Protein AF-A0A5N7WCU0-F1 (afdb_monomer_lite)

Sequence (528 aa):
MREQPLGEIRFATLARAAEGLTQWRPLLLCFLTLLVCGALIAGAAWMLVKAGFFMYLIFMLASVIALLAGSSGVGIMLMDKARNEPVRSFSAAASAGLLCLPKFLLVGLAVLAATLAYYLLAAVIYFICKIPVLGGILAFVAHPILVLVAAALLIAMIWVVGPLMGPALWSGLSVKAALANVLSIARKRLVEVVLMEVVLYVILGLVCFMLFAGLVPATVSLTGMAMSITGDASSMAGMFMGGGYGRGYGGGFSPMGMMGGGSTGLIAGLGVLYCVVGALLAQVAIMGMNLIYLQARESVDPAEAEGALDSLIGDVRRKAEEAKAQTMAAAERTRAAAERAKQAASERLQEATARPAAPDTDGNAATAATAAGLTAAAAASTEQAFAEQLERERAQEQVRREGEAARLKAETEAAEQAARERAAAEAQEQASRQRAEAQAAERAAQQRAAEERAAAQAAEQSRQQAEALRLKAQAEQQAAEREAARVRAEAEAAEKARQNQAAPSCPACSAPVALNDLFCGECGNKLK

pLDDT: mean 81.87, std 16.73, range [26.48, 96.88]

Radius of gyration: 48.11 Å; chains: 1; bounding box: 119×41×182 Å

Structure (mmCIF, N/CA/C/O backbone):
data_AF-A0A5N7WCU0-F1
#
_entry.id   AF-A0A5N7WCU0-F1
#
loop_
_atom_site.group_PDB
_atom_site.id
_atom_site.type_symbol
_atom_site.label_atom_id
_atom_site.label_alt_id
_atom_site.label_comp_id
_atom_site.label_asym_id
_atom_site.label_entity_id
_atom_site.label_seq_id
_atom_site.pdbx_PDB_ins_code
_atom_site.Cartn_x
_atom_site.Cartn_y
_atom_site.Cartn_z
_atom_site.occupancy
_atom_site.B_iso_or_equiv
_atom_site.auth_seq_id
_atom_site.auth_comp_id
_atom_site.auth_asym_id
_atom_site.auth_atom_id
_atom_site.pdbx_PDB_model_num
ATOM 1 N N . MET A 1 1 ? -24.599 -8.211 -15.208 1.00 35.91 1 MET A N 1
ATOM 2 C CA . MET A 1 1 ? -23.338 -8.437 -14.471 1.00 35.91 1 MET A CA 1
ATOM 3 C C . MET A 1 1 ? -22.819 -9.793 -14.910 1.00 35.91 1 MET A C 1
ATOM 5 O O . MET A 1 1 ? -23.434 -10.748 -14.499 1.00 35.91 1 MET A O 1
ATOM 9 N N . ARG A 1 2 ? -21.852 -9.915 -15.828 1.00 34.69 2 ARG A N 1
ATOM 10 C CA . ARG A 1 2 ? -21.241 -11.226 -16.137 1.00 34.69 2 ARG A CA 1
ATOM 11 C C . ARG A 1 2 ? -20.310 -11.571 -14.979 1.00 34.69 2 ARG A C 1
ATOM 13 O O . ARG A 1 2 ? -19.503 -10.715 -14.617 1.00 34.69 2 ARG A O 1
ATOM 20 N N . GLU A 1 3 ? -20.447 -12.747 -14.383 1.00 44.06 3 GLU A N 1
ATOM 21 C CA . GLU A 1 3 ? -19.464 -13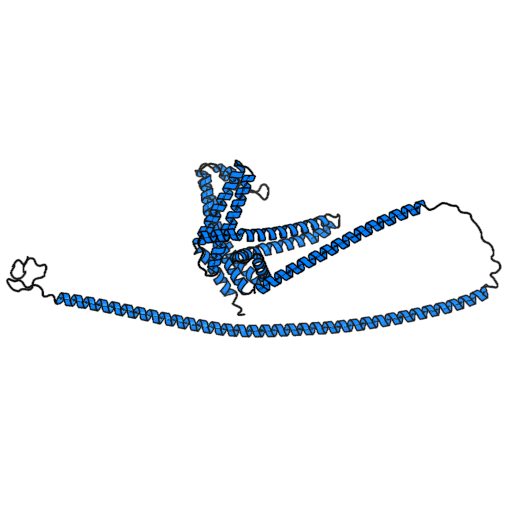.213 -13.408 1.00 44.06 3 GLU A CA 1
ATOM 22 C C . GLU A 1 3 ? -18.249 -13.684 -14.198 1.00 44.06 3 GLU A C 1
ATOM 24 O O . GLU A 1 3 ? -18.190 -14.808 -14.679 1.00 44.06 3 GLU A O 1
ATOM 29 N N . GLN A 1 4 ? -17.289 -12.785 -14.414 1.00 51.03 4 GLN A N 1
ATOM 30 C CA . GLN A 1 4 ? -16.030 -13.184 -15.024 1.00 51.03 4 GLN A CA 1
ATOM 31 C C . GLN A 1 4 ? -15.380 -14.270 -14.145 1.00 51.03 4 GLN A C 1
ATOM 33 O O . GLN A 1 4 ? -15.289 -14.090 -12.925 1.00 51.03 4 GLN A O 1
ATOM 38 N N . PRO A 1 5 ? -14.913 -15.389 -14.729 1.00 46.97 5 PRO A N 1
ATOM 39 C CA . PRO A 1 5 ? -14.295 -16.461 -13.969 1.00 46.97 5 PRO A CA 1
ATOM 40 C C . PRO A 1 5 ? -13.068 -15.904 -13.248 1.00 46.97 5 PRO A C 1
ATOM 42 O O . PRO A 1 5 ? -12.087 -15.492 -13.869 1.00 46.97 5 PRO A O 1
ATOM 45 N N . LEU A 1 6 ? -13.126 -15.910 -11.912 1.00 52.91 6 LEU A N 1
ATOM 46 C CA . LEU A 1 6 ? -12.098 -15.377 -11.012 1.00 52.91 6 LEU A CA 1
ATOM 47 C C . LEU A 1 6 ? -10.676 -15.836 -11.393 1.00 52.91 6 LEU A C 1
ATOM 49 O O . LEU A 1 6 ? -9.708 -15.158 -11.075 1.00 52.91 6 LEU A O 1
ATOM 53 N N . GLY A 1 7 ? -10.512 -16.997 -12.034 1.00 52.62 7 GLY A N 1
ATOM 54 C CA . GLY A 1 7 ? -9.217 -17.527 -12.477 1.00 52.62 7 GLY A CA 1
ATOM 55 C C . GLY A 1 7 ? -8.517 -16.725 -13.585 1.00 52.62 7 GLY A C 1
ATOM 56 O O . GLY A 1 7 ? -7.331 -16.437 -13.444 1.00 52.62 7 GLY A O 1
ATOM 57 N N . GLU A 1 8 ? -9.215 -16.333 -14.655 1.00 52.38 8 GLU A N 1
ATOM 58 C CA . GLU A 1 8 ? -8.582 -15.713 -15.837 1.00 52.38 8 GLU A CA 1
ATOM 59 C C . GLU A 1 8 ? -8.166 -14.259 -15.596 1.00 52.38 8 GLU A C 1
ATOM 61 O O . GLU A 1 8 ? -7.085 -13.843 -16.016 1.00 52.38 8 GLU A O 1
ATOM 66 N N . ILE A 1 9 ? -8.966 -13.494 -14.844 1.00 55.00 9 ILE A N 1
ATOM 67 C CA . ILE A 1 9 ? -8.627 -12.097 -14.538 1.00 55.00 9 ILE A CA 1
ATOM 68 C C . ILE A 1 9 ? -7.387 -12.022 -13.637 1.00 55.00 9 ILE A C 1
ATOM 70 O O . ILE A 1 9 ? -6.545 -11.145 -13.809 1.00 55.00 9 ILE A O 1
ATOM 74 N N . ARG A 1 10 ? -7.233 -12.969 -12.697 1.00 63.09 10 ARG A N 1
ATOM 75 C CA . ARG A 1 10 ? -6.134 -12.958 -11.717 1.00 63.09 10 ARG A CA 1
ATOM 76 C C . ARG A 1 10 ? -4.767 -13.040 -12.396 1.00 63.09 10 ARG A C 1
ATOM 78 O O . ARG A 1 10 ? -3.914 -12.202 -12.121 1.00 63.09 10 ARG A O 1
ATOM 85 N N . PHE A 1 11 ? -4.561 -13.982 -13.317 1.00 64.69 11 PHE A N 1
ATOM 86 C CA . PHE A 1 11 ? -3.266 -14.123 -13.995 1.00 64.69 11 PHE A CA 1
ATOM 87 C C . PHE A 1 11 ? -2.975 -12.982 -14.972 1.00 64.69 11 PHE A C 1
ATOM 89 O O . PHE A 1 11 ? -1.839 -12.514 -15.019 1.00 64.69 11 PHE A O 1
ATOM 96 N N . ALA A 1 12 ? -3.980 -12.490 -15.701 1.00 69.62 12 ALA A N 1
ATOM 97 C CA . ALA A 1 12 ? -3.800 -11.371 -16.622 1.00 69.62 12 ALA A CA 1
ATOM 98 C C . ALA A 1 12 ? -3.439 -10.070 -15.882 1.00 69.62 12 ALA A C 1
ATOM 100 O O . ALA A 1 12 ? -2.494 -9.383 -16.270 1.00 69.62 12 ALA A O 1
ATOM 101 N N . THR A 1 13 ? -4.126 -9.754 -14.777 1.00 69.56 13 THR A N 1
ATOM 102 C CA . THR A 1 13 ? -3.834 -8.570 -13.950 1.00 69.56 13 THR A CA 1
ATOM 103 C C . THR A 1 13 ? -2.435 -8.645 -13.326 1.00 69.56 13 THR A C 1
ATOM 105 O O . THR A 1 13 ? -1.715 -7.647 -13.295 1.00 69.56 13 THR A O 1
ATOM 108 N N . LEU A 1 14 ? -1.997 -9.833 -12.899 1.00 67.69 14 LEU A N 1
ATOM 109 C CA . LEU A 1 14 ? -0.656 -10.040 -12.338 1.00 67.69 14 LEU A CA 1
ATOM 110 C C . LEU A 1 14 ? 0.445 -10.012 -13.405 1.00 67.69 14 LEU A C 1
ATOM 112 O O . LEU A 1 14 ? 1.504 -9.436 -13.169 1.00 67.69 14 LEU A O 1
ATOM 116 N N . ALA A 1 15 ? 0.197 -10.558 -14.598 1.00 75.56 15 ALA A N 1
ATOM 117 C CA . ALA A 1 15 ? 1.118 -10.444 -15.729 1.00 75.56 15 ALA A CA 1
ATOM 118 C C . ALA A 1 15 ? 1.300 -8.977 -16.152 1.00 75.56 15 ALA A C 1
ATOM 120 O O . ALA A 1 15 ? 2.418 -8.546 -16.434 1.00 75.56 15 ALA A O 1
ATOM 121 N N . ARG A 1 16 ? 0.226 -8.177 -16.095 1.00 82.06 16 ARG A N 1
ATOM 122 C CA . ARG A 1 16 ? 0.296 -6.727 -16.318 1.00 82.06 16 ARG A CA 1
ATOM 123 C C . ARG A 1 16 ? 1.083 -5.986 -15.237 1.00 82.06 16 ARG A C 1
ATOM 125 O O . ARG A 1 16 ? 1.691 -4.965 -15.544 1.00 82.06 16 ARG A O 1
ATOM 132 N N . ALA A 1 17 ? 1.166 -6.488 -14.001 1.00 83.62 17 ALA A N 1
ATOM 133 C CA . ALA A 1 17 ? 2.012 -5.869 -12.974 1.00 83.62 17 ALA A CA 1
ATOM 134 C C . ALA A 1 17 ? 3.501 -5.856 -13.381 1.00 83.62 17 ALA A C 1
ATOM 136 O O . ALA A 1 17 ? 4.214 -4.887 -13.105 1.00 83.62 17 ALA A O 1
ATOM 137 N N . ALA A 1 18 ? 3.954 -6.874 -14.124 1.00 82.88 18 ALA A N 1
ATOM 138 C CA . ALA A 1 18 ? 5.308 -6.931 -14.676 1.00 82.88 18 ALA A CA 1
ATOM 139 C C . ALA A 1 18 ? 5.557 -5.895 -15.792 1.00 82.88 18 ALA A C 1
ATOM 141 O O . ALA A 1 18 ? 6.708 -5.523 -16.022 1.00 82.88 18 ALA A O 1
ATOM 142 N N . GLU A 1 19 ? 4.515 -5.342 -16.433 1.00 84.19 19 GLU A N 1
ATOM 143 C CA . GLU A 1 19 ? 4.675 -4.235 -17.390 1.00 84.19 19 GLU A CA 1
ATOM 144 C C . GLU A 1 19 ? 5.320 -3.011 -16.739 1.00 84.19 19 GLU A C 1
ATOM 146 O O . GLU A 1 19 ? 6.005 -2.248 -17.422 1.00 84.19 19 GLU A O 1
ATOM 151 N N . GLY A 1 20 ? 5.168 -2.838 -15.420 1.00 78.88 20 GLY A N 1
ATOM 152 C CA . GLY A 1 20 ? 5.869 -1.800 -14.670 1.00 78.88 20 GLY A CA 1
ATOM 153 C C . GLY A 1 20 ? 7.383 -1.843 -14.902 1.00 78.88 20 GLY A C 1
ATOM 154 O O . GLY A 1 20 ? 7.995 -0.796 -15.110 1.00 78.88 20 GLY A O 1
ATOM 155 N N . LEU A 1 21 ? 7.984 -3.036 -14.970 1.00 86.62 21 LEU A N 1
ATOM 156 C CA . LEU A 1 21 ? 9.425 -3.215 -15.194 1.00 86.62 21 LEU A CA 1
ATOM 157 C C . LEU A 1 21 ? 9.877 -2.770 -16.590 1.00 86.62 21 LEU A C 1
ATOM 159 O O . LEU A 1 21 ? 11.025 -2.376 -16.771 1.00 86.62 21 LEU A O 1
ATOM 163 N N . THR A 1 22 ? 8.974 -2.783 -17.573 1.00 86.12 22 THR A N 1
ATOM 164 C CA . THR A 1 22 ? 9.272 -2.332 -18.944 1.00 86.12 22 THR A CA 1
ATOM 165 C C . THR A 1 22 ? 9.313 -0.807 -19.065 1.00 86.12 22 THR A C 1
ATOM 167 O O . THR A 1 22 ? 9.836 -0.262 -20.038 1.00 86.12 22 THR A O 1
ATOM 170 N N . GLN A 1 23 ? 8.768 -0.091 -18.078 1.00 91.44 23 GLN A N 1
ATOM 171 C CA . GLN A 1 23 ? 8.717 1.364 -18.078 1.00 91.44 23 GLN A CA 1
ATOM 172 C C . GLN A 1 23 ? 9.958 1.934 -17.390 1.00 91.44 23 GLN A C 1
ATOM 174 O O . GLN A 1 23 ? 10.021 2.056 -16.167 1.00 91.44 23 GLN A O 1
ATOM 179 N N . TRP A 1 24 ? 10.939 2.348 -18.193 1.00 93.44 24 TRP A N 1
ATOM 180 C CA . TRP A 1 24 ? 12.198 2.884 -17.671 1.00 93.44 24 TRP A CA 1
ATOM 181 C C . TRP A 1 24 ? 12.033 4.232 -16.952 1.00 93.44 24 TRP A C 1
ATOM 183 O O . TRP A 1 24 ? 12.790 4.519 -16.030 1.00 93.44 24 TRP A O 1
ATOM 193 N N . ARG A 1 25 ? 11.044 5.064 -17.329 1.00 94.75 25 ARG A N 1
ATOM 194 C CA . ARG A 1 25 ? 10.864 6.394 -16.714 1.00 94.75 25 ARG A CA 1
ATOM 195 C C . ARG A 1 25 ? 10.440 6.311 -15.239 1.00 94.75 25 ARG A C 1
ATOM 197 O O . ARG A 1 25 ? 11.163 6.859 -14.412 1.00 94.75 25 ARG A O 1
ATOM 204 N N . PRO A 1 26 ? 9.336 5.635 -14.853 1.00 94.81 26 PRO A N 1
ATOM 205 C CA . PRO A 1 26 ? 9.000 5.510 -13.435 1.00 94.81 26 PRO A CA 1
ATOM 206 C C . PRO A 1 26 ? 10.056 4.705 -12.663 1.00 94.81 26 PRO A C 1
ATOM 208 O O . PRO A 1 26 ? 10.340 5.044 -11.519 1.00 94.81 26 PRO A O 1
ATOM 211 N N . LEU A 1 27 ? 10.707 3.722 -13.303 1.00 94.69 27 LEU A N 1
ATOM 212 C CA . LEU A 1 27 ? 11.796 2.960 -12.685 1.00 94.69 27 LEU A CA 1
ATOM 213 C C . LEU A 1 27 ? 12.978 3.866 -12.308 1.00 94.69 27 LEU A C 1
ATOM 215 O O . LEU A 1 27 ? 13.449 3.829 -11.172 1.00 94.69 27 LEU A O 1
ATOM 219 N N . LEU A 1 28 ? 13.422 4.722 -13.235 1.00 95.81 28 LEU A N 1
ATOM 220 C CA . LEU A 1 28 ? 14.495 5.681 -12.983 1.00 95.81 28 LEU A CA 1
ATOM 221 C C . LEU A 1 28 ? 14.096 6.695 -11.905 1.00 95.81 28 LEU A C 1
ATOM 223 O O . LEU A 1 28 ? 14.900 6.992 -11.028 1.00 95.81 28 LEU A O 1
ATOM 227 N N . LEU A 1 29 ? 12.858 7.203 -11.930 1.00 95.81 29 LEU A N 1
ATOM 228 C CA . LEU A 1 29 ? 12.375 8.125 -10.899 1.00 95.81 29 LEU A CA 1
ATOM 229 C C . LEU A 1 29 ? 12.342 7.460 -9.516 1.00 95.81 29 LEU A C 1
ATOM 231 O O . LEU A 1 29 ? 12.730 8.087 -8.532 1.00 95.81 29 LEU A O 1
ATOM 235 N N . CYS A 1 30 ? 11.920 6.196 -9.436 1.00 96.12 30 CYS A N 1
ATOM 236 C CA . CYS A 1 30 ? 11.918 5.424 -8.198 1.00 96.12 30 CYS A CA 1
ATOM 237 C C . CYS A 1 30 ? 13.343 5.231 -7.671 1.00 96.12 30 CYS A C 1
ATOM 239 O O . CYS A 1 30 ? 13.620 5.555 -6.517 1.00 96.12 30 CYS A O 1
ATOM 241 N N . PHE A 1 31 ? 14.271 4.819 -8.538 1.00 96.31 31 PHE A N 1
ATOM 242 C CA . PHE A 1 31 ? 15.688 4.700 -8.201 1.00 96.31 31 PHE A CA 1
ATOM 243 C C . PHE A 1 31 ? 16.275 6.021 -7.683 1.00 96.31 31 PHE A C 1
ATOM 245 O O . PHE A 1 31 ? 16.873 6.044 -6.609 1.00 96.31 31 PHE A O 1
ATOM 252 N N . LEU A 1 32 ? 16.059 7.132 -8.395 1.00 96.44 32 LEU A N 1
ATOM 253 C CA . LEU A 1 32 ? 16.536 8.454 -7.978 1.00 96.44 32 LEU A CA 1
ATOM 254 C C . LEU A 1 32 ? 15.901 8.901 -6.657 1.00 96.44 32 LEU A C 1
ATOM 256 O O . LEU A 1 32 ? 16.582 9.488 -5.823 1.00 96.44 32 LEU A O 1
ATOM 260 N N . THR A 1 33 ? 14.622 8.588 -6.438 1.00 95.75 33 THR A N 1
ATOM 261 C CA . THR A 1 33 ? 13.928 8.869 -5.173 1.00 95.75 33 THR A CA 1
ATOM 262 C C . THR A 1 33 ? 14.586 8.131 -4.013 1.00 95.75 33 THR A C 1
ATOM 264 O O . THR A 1 33 ? 14.883 8.745 -2.989 1.00 95.75 33 THR A O 1
ATOM 267 N N . LEU A 1 34 ? 14.843 6.828 -4.170 1.00 95.31 34 LEU A N 1
ATOM 268 C CA . LEU A 1 34 ? 15.500 6.013 -3.149 1.00 95.31 34 LEU A CA 1
ATOM 269 C C . LEU A 1 34 ? 16.938 6.479 -2.901 1.00 95.31 34 LEU A C 1
ATOM 271 O O . LEU A 1 34 ? 17.349 6.578 -1.748 1.00 95.31 34 LEU A O 1
ATOM 275 N N . LEU A 1 35 ? 17.667 6.846 -3.957 1.00 95.00 35 LEU A N 1
ATOM 276 C CA . LEU A 1 35 ? 19.036 7.348 -3.858 1.00 95.00 35 LEU A CA 1
ATOM 277 C C . LEU A 1 35 ? 19.099 8.687 -3.113 1.00 95.00 35 LEU A C 1
ATOM 279 O O . LEU A 1 35 ? 19.902 8.840 -2.195 1.00 95.00 35 LEU A O 1
ATOM 283 N N . VAL A 1 36 ? 18.229 9.644 -3.455 1.00 95.56 36 VAL A N 1
ATOM 284 C CA . VAL A 1 36 ? 18.140 10.939 -2.759 1.00 95.56 36 VAL A CA 1
ATOM 285 C C . VAL A 1 36 ? 17.703 10.745 -1.308 1.00 95.56 36 VAL A C 1
ATOM 287 O O . VAL A 1 36 ? 18.288 11.345 -0.410 1.00 95.56 36 VAL A O 1
ATOM 290 N N . CYS A 1 37 ? 16.718 9.881 -1.054 1.00 94.12 37 CYS A N 1
ATOM 291 C CA . CYS A 1 37 ? 16.275 9.562 0.301 1.00 94.12 37 CYS A CA 1
ATOM 292 C C . CYS A 1 37 ? 17.415 8.954 1.134 1.00 94.12 37 CYS A C 1
ATOM 294 O O . CYS A 1 37 ? 17.698 9.438 2.230 1.00 94.12 37 CYS A O 1
ATOM 296 N N . GLY A 1 38 ? 18.123 7.959 0.592 1.00 88.62 38 GLY A N 1
ATOM 297 C CA . GLY A 1 38 ? 19.275 7.331 1.239 1.00 88.62 38 GLY A CA 1
ATOM 298 C C . GLY A 1 38 ? 20.402 8.325 1.523 1.00 88.62 38 GLY A C 1
ATOM 299 O O . GLY A 1 38 ? 20.932 8.349 2.633 1.00 88.62 38 GLY A O 1
ATOM 300 N N . ALA A 1 39 ? 20.714 9.207 0.569 1.00 90.69 39 ALA A N 1
ATOM 301 C CA . ALA A 1 39 ? 21.705 10.266 0.750 1.00 90.69 39 ALA A CA 1
ATOM 302 C C . ALA A 1 39 ? 21.299 11.266 1.846 1.00 90.69 39 ALA A C 1
ATOM 304 O O . ALA A 1 39 ? 22.138 11.662 2.654 1.00 90.69 39 ALA A O 1
ATOM 305 N N . LEU A 1 40 ? 20.019 11.642 1.923 1.00 93.25 40 LEU A N 1
ATOM 306 C CA . LEU A 1 40 ? 19.504 12.527 2.972 1.00 93.25 40 LEU A CA 1
ATOM 307 C C . LEU A 1 40 ? 19.520 11.862 4.351 1.00 93.25 40 LEU A C 1
ATOM 309 O O . LEU A 1 40 ? 19.856 12.527 5.324 1.00 93.25 40 LEU A O 1
ATOM 313 N N . ILE A 1 41 ? 19.213 10.564 4.450 1.00 88.75 41 ILE A N 1
ATOM 314 C CA . ILE A 1 41 ? 19.307 9.806 5.709 1.00 88.75 41 ILE A CA 1
ATOM 315 C C . ILE A 1 41 ? 20.768 9.702 6.166 1.00 88.75 41 ILE A C 1
ATOM 317 O O . ILE A 1 41 ? 21.069 9.965 7.331 1.00 88.75 41 ILE A O 1
ATOM 321 N N . ALA A 1 42 ? 21.691 9.382 5.255 1.00 85.50 42 ALA A N 1
ATOM 322 C CA . ALA A 1 42 ? 23.122 9.369 5.555 1.00 85.50 42 ALA A CA 1
ATOM 323 C C . ALA A 1 42 ? 23.617 10.762 5.990 1.00 85.50 42 ALA A C 1
ATOM 325 O O . ALA A 1 42 ? 24.327 10.896 6.988 1.00 85.50 42 ALA A O 1
ATOM 326 N N . GLY A 1 43 ? 23.172 11.813 5.295 1.00 87.00 43 GLY A N 1
ATOM 327 C CA . GLY A 1 43 ? 23.416 13.204 5.668 1.00 87.00 43 GLY A CA 1
ATOM 328 C C . GLY A 1 43 ? 22.831 13.567 7.035 1.00 87.00 43 GLY A C 1
ATOM 329 O O . GLY A 1 43 ? 23.495 14.246 7.813 1.00 87.00 43 GLY A O 1
ATOM 330 N N . ALA A 1 44 ? 21.640 13.068 7.380 1.00 87.44 44 ALA A N 1
ATOM 331 C CA . ALA A 1 44 ? 21.028 13.271 8.691 1.00 87.44 44 ALA A CA 1
ATOM 332 C C . ALA A 1 44 ? 21.907 12.688 9.797 1.00 87.44 44 ALA A C 1
ATOM 334 O O . ALA A 1 44 ? 22.224 13.380 10.764 1.00 87.44 44 ALA A O 1
ATOM 335 N N . ALA A 1 45 ? 22.344 11.438 9.634 1.00 83.38 45 ALA A N 1
ATOM 336 C CA . ALA A 1 45 ? 23.222 10.769 10.586 1.00 83.38 45 ALA A CA 1
ATOM 337 C C . ALA A 1 45 ? 24.548 11.530 10.774 1.00 83.38 45 ALA A C 1
ATOM 339 O O . ALA A 1 45 ? 25.027 11.673 11.898 1.00 83.38 45 ALA A O 1
ATOM 340 N N . TRP A 1 46 ? 25.099 12.092 9.694 1.00 80.81 46 TRP A N 1
ATOM 341 C CA . TRP A 1 46 ? 26.287 12.946 9.749 1.00 80.81 46 TRP A CA 1
ATOM 342 C C . TRP A 1 46 ? 26.037 14.258 10.508 1.00 80.81 46 TRP A C 1
ATOM 344 O O . TRP A 1 46 ? 26.816 14.645 11.384 1.00 80.81 46 TRP A O 1
ATOM 354 N N . MET A 1 47 ? 24.916 14.920 10.220 1.00 85.62 47 MET A N 1
ATOM 355 C CA . MET A 1 47 ? 24.513 16.163 10.878 1.00 85.62 47 MET A CA 1
ATOM 356 C C . MET A 1 47 ? 24.200 15.973 12.360 1.00 85.62 47 MET A C 1
ATOM 358 O O . MET A 1 47 ? 24.487 16.873 13.144 1.00 85.62 47 MET A O 1
ATOM 362 N N . LEU A 1 48 ? 23.693 14.806 12.769 1.00 86.94 48 LEU A N 1
ATOM 363 C CA . LEU A 1 48 ? 23.471 14.490 14.181 1.00 86.94 48 LEU A CA 1
ATOM 364 C C . LEU A 1 48 ? 24.767 14.625 14.992 1.00 86.94 48 LEU A C 1
ATOM 366 O O . LEU A 1 48 ? 24.750 15.177 16.089 1.00 86.94 48 LEU A O 1
ATOM 370 N N . VAL A 1 49 ? 25.884 14.161 14.427 1.00 84.38 49 VAL A N 1
ATOM 371 C CA . VAL A 1 49 ? 27.203 14.194 15.073 1.00 84.38 49 VAL A CA 1
ATOM 372 C C . VAL A 1 49 ? 27.858 15.571 14.951 1.00 84.38 49 VAL A C 1
ATOM 374 O O . VAL A 1 49 ? 28.484 16.042 15.896 1.00 84.38 49 VAL A O 1
ATOM 377 N N . LYS A 1 50 ? 27.744 16.223 13.787 1.00 86.88 50 LYS A N 1
ATOM 378 C CA . LYS A 1 50 ? 28.484 17.460 13.479 1.00 86.88 50 LYS A CA 1
ATOM 379 C C . LYS A 1 50 ? 27.769 18.751 13.869 1.00 86.88 50 LYS A C 1
ATOM 381 O O 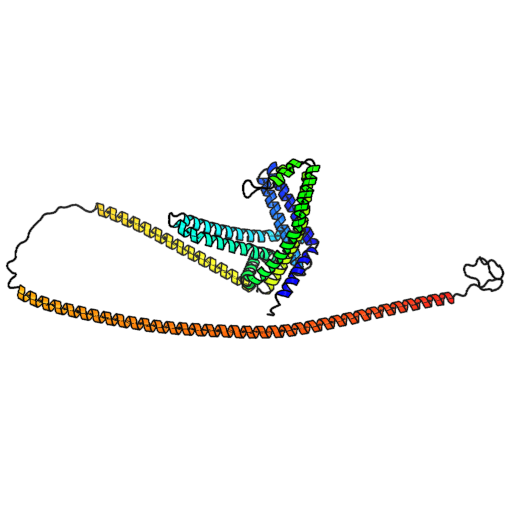. LYS A 1 50 ? 28.434 19.724 14.205 1.00 86.88 50 LYS A O 1
ATOM 386 N N . ALA A 1 51 ? 26.445 18.770 13.787 1.00 87.94 51 ALA A N 1
ATOM 387 C CA . ALA A 1 51 ? 25.618 19.969 13.923 1.00 87.94 51 ALA A CA 1
ATOM 388 C C . ALA A 1 51 ? 24.470 19.807 14.939 1.00 87.94 51 ALA A C 1
ATOM 390 O O . ALA A 1 51 ? 23.734 20.757 15.204 1.00 87.94 51 ALA A O 1
ATOM 391 N N . GLY A 1 52 ? 24.330 18.619 15.534 1.00 90.38 52 GLY A N 1
ATOM 392 C CA . GLY A 1 52 ? 23.377 18.328 16.597 1.00 90.38 52 GLY A CA 1
ATOM 393 C C . GLY A 1 52 ? 21.987 17.906 16.115 1.00 90.38 52 GLY A C 1
ATOM 394 O O . GLY A 1 52 ? 21.687 17.786 14.925 1.00 90.38 52 GLY A O 1
ATOM 395 N N . PHE A 1 53 ? 21.108 17.669 17.090 1.00 92.12 53 PHE A N 1
ATOM 396 C CA . PHE A 1 53 ? 19.799 17.042 16.888 1.00 92.12 53 PHE A CA 1
ATOM 397 C C . PHE A 1 53 ? 18.849 17.841 15.981 1.00 92.12 53 PHE A C 1
ATOM 399 O O . PHE A 1 53 ? 18.093 17.255 15.211 1.00 92.12 53 PHE A O 1
ATOM 406 N N . PHE A 1 54 ? 18.898 19.175 16.025 1.00 94.31 54 PHE A N 1
ATOM 407 C CA . PHE A 1 54 ? 18.014 20.010 15.208 1.00 94.31 54 PHE A CA 1
ATOM 408 C C . PHE A 1 54 ? 18.287 19.851 13.702 1.00 94.31 54 PHE A C 1
ATOM 410 O O . PHE A 1 54 ? 17.356 19.651 12.924 1.00 94.31 54 PHE A O 1
ATOM 417 N N . MET A 1 55 ? 19.560 19.851 13.289 1.00 92.12 55 MET A N 1
ATOM 418 C CA . MET A 1 55 ? 19.927 19.618 11.886 1.00 92.12 55 MET A CA 1
ATOM 419 C C . MET A 1 55 ? 19.625 18.186 11.435 1.00 92.12 55 MET A C 1
ATOM 421 O O . MET A 1 55 ? 19.186 17.985 10.303 1.00 92.12 55 MET A O 1
ATOM 425 N N . TYR A 1 56 ? 19.783 17.201 12.324 1.00 92.19 56 TYR A N 1
ATOM 426 C CA . TYR A 1 56 ? 19.330 15.830 12.072 1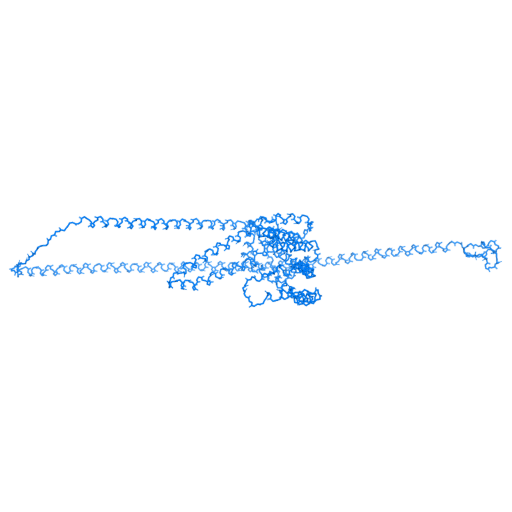.00 92.19 56 TYR A CA 1
ATOM 427 C C . TYR A 1 56 ? 17.834 15.780 11.727 1.00 92.19 56 TYR A C 1
ATOM 429 O O . TYR A 1 56 ? 17.459 15.180 10.720 1.00 92.19 56 TYR A O 1
ATOM 437 N N . LEU A 1 57 ? 16.982 16.457 12.510 1.00 94.56 57 LEU A N 1
ATOM 438 C CA . LEU A 1 57 ? 15.540 16.496 12.252 1.00 94.56 57 LEU A CA 1
ATOM 439 C C . LEU A 1 57 ? 15.199 17.140 10.905 1.00 94.56 57 LEU A C 1
ATOM 441 O O . LEU A 1 57 ? 14.314 16.642 10.214 1.00 94.56 57 LEU A O 1
ATOM 445 N N . ILE A 1 58 ? 15.901 18.205 10.506 1.00 95.50 58 ILE A N 1
ATOM 446 C CA . ILE A 1 58 ? 15.689 18.853 9.201 1.00 95.50 58 ILE A CA 1
ATOM 447 C C . ILE A 1 58 ? 15.999 17.886 8.055 1.00 95.50 58 ILE A C 1
ATOM 449 O O . ILE A 1 58 ? 15.196 17.751 7.132 1.00 95.50 58 ILE A O 1
ATOM 453 N N . PHE A 1 59 ? 17.131 17.181 8.113 1.00 94.62 59 PHE A N 1
ATOM 454 C CA . PHE A 1 59 ? 17.499 16.211 7.078 1.00 94.62 59 PHE A CA 1
ATOM 455 C C . PHE A 1 59 ? 16.562 14.997 7.056 1.00 94.62 59 PHE A C 1
ATOM 457 O O . PHE A 1 59 ? 16.203 14.526 5.977 1.00 94.62 59 PHE A O 1
ATOM 464 N N . MET A 1 60 ? 16.111 14.522 8.220 1.00 93.44 60 MET A N 1
ATOM 465 C CA . MET A 1 60 ? 15.099 13.464 8.303 1.00 93.44 60 MET A CA 1
ATOM 466 C C . MET A 1 60 ? 13.744 13.915 7.750 1.00 93.44 60 MET A C 1
ATOM 468 O O . MET A 1 60 ? 13.074 13.159 7.055 1.00 93.44 60 MET A O 1
ATOM 472 N N . LEU A 1 61 ? 13.336 15.159 8.002 1.00 94.44 61 LEU A N 1
ATOM 473 C CA . LEU A 1 61 ? 12.123 15.709 7.404 1.00 94.44 61 LEU A CA 1
ATOM 474 C C . LEU A 1 61 ? 12.262 15.801 5.879 1.00 94.44 61 LEU A C 1
ATOM 476 O O . LEU A 1 61 ? 11.356 15.394 5.152 1.00 94.44 61 LEU A O 1
ATOM 480 N N . ALA A 1 62 ? 13.407 16.279 5.388 1.00 95.19 62 ALA A N 1
ATOM 481 C CA . ALA A 1 62 ? 13.698 16.330 3.961 1.00 95.19 62 ALA A CA 1
ATOM 482 C C . ALA A 1 62 ? 13.686 14.931 3.321 1.00 95.19 62 ALA A C 1
ATOM 484 O O . ALA A 1 62 ? 13.154 14.777 2.222 1.00 95.19 62 ALA A O 1
ATOM 485 N N . SER A 1 63 ? 14.211 13.903 4.001 1.00 95.19 63 SER A N 1
ATOM 486 C CA . SER A 1 63 ? 14.214 12.526 3.489 1.00 95.19 63 SER A CA 1
ATOM 487 C C . SER A 1 63 ? 12.805 11.938 3.401 1.00 95.19 63 SER A C 1
ATOM 489 O O . SER A 1 63 ? 12.476 11.307 2.395 1.00 95.19 63 SER A O 1
ATOM 491 N N . VAL A 1 64 ? 11.947 12.207 4.391 1.00 93.38 64 VAL A N 1
ATOM 492 C CA . VAL A 1 64 ? 10.529 11.816 4.375 1.00 93.38 64 VAL A CA 1
ATOM 493 C C . VAL A 1 64 ? 9.783 12.525 3.245 1.00 93.38 64 VAL A C 1
ATOM 495 O O . VAL A 1 64 ? 9.049 11.877 2.501 1.00 93.38 64 VAL A O 1
ATOM 498 N N . ILE A 1 65 ? 9.995 13.833 3.068 1.00 94.19 65 ILE A N 1
ATOM 499 C CA . ILE A 1 65 ? 9.384 14.603 1.974 1.00 94.19 65 ILE A CA 1
ATOM 500 C C . ILE A 1 65 ? 9.823 14.045 0.618 1.00 94.19 65 ILE A C 1
ATOM 502 O O . ILE A 1 65 ? 8.973 13.806 -0.238 1.00 94.19 65 ILE A O 1
ATOM 506 N N . ALA A 1 66 ? 11.122 13.799 0.430 1.00 94.94 66 ALA A N 1
ATOM 507 C CA . ALA A 1 66 ? 11.659 13.235 -0.804 1.00 94.94 66 ALA A CA 1
ATOM 508 C C . ALA A 1 66 ? 11.058 11.854 -1.100 1.00 94.94 66 ALA A C 1
ATOM 510 O O . ALA A 1 66 ? 10.609 11.609 -2.220 1.00 94.94 66 ALA A O 1
ATOM 511 N N . LEU A 1 67 ? 10.983 10.980 -0.090 1.00 94.44 67 LEU A N 1
ATOM 512 C CA . LEU A 1 67 ? 10.418 9.641 -0.228 1.00 94.44 67 LEU A CA 1
ATOM 513 C C . LEU A 1 67 ? 8.935 9.690 -0.599 1.00 94.44 67 LEU A C 1
ATOM 515 O O . LEU A 1 67 ? 8.525 9.034 -1.554 1.00 94.44 67 LEU A O 1
ATOM 519 N N . LEU A 1 68 ? 8.130 10.478 0.119 1.00 93.00 68 LEU A N 1
ATOM 520 C CA . LEU A 1 68 ? 6.690 10.586 -0.123 1.00 93.00 68 LEU A CA 1
ATOM 521 C C . LEU A 1 68 ? 6.384 11.243 -1.473 1.00 93.00 68 LEU A C 1
ATOM 523 O O . LEU A 1 68 ? 5.528 10.754 -2.210 1.00 93.00 68 LEU A O 1
ATOM 527 N N . ALA A 1 69 ? 7.088 12.322 -1.825 1.00 94.62 69 ALA A N 1
ATOM 528 C CA . ALA A 1 69 ? 6.878 13.028 -3.086 1.00 94.62 69 ALA A CA 1
ATOM 529 C C . ALA A 1 69 ? 7.308 12.166 -4.277 1.00 94.62 69 ALA A C 1
ATOM 531 O O . ALA A 1 69 ? 6.562 12.036 -5.249 1.00 94.62 69 ALA A O 1
ATOM 532 N N . GLY A 1 70 ? 8.486 11.544 -4.191 1.00 95.19 70 GLY A N 1
ATOM 533 C CA . GLY A 1 70 ? 9.033 10.716 -5.258 1.00 95.19 70 GLY A CA 1
ATOM 534 C C . GLY A 1 70 ? 8.249 9.420 -5.462 1.00 95.19 70 GLY A C 1
ATOM 535 O O . GLY A 1 70 ? 7.855 9.126 -6.590 1.00 95.19 70 GLY A O 1
ATOM 536 N N . SER A 1 71 ? 7.916 8.694 -4.386 1.00 94.12 71 SER A N 1
ATOM 537 C CA . SER A 1 71 ? 7.065 7.494 -4.476 1.00 94.12 71 SER A CA 1
ATOM 538 C C . SER A 1 71 ? 5.667 7.819 -5.007 1.00 94.12 71 SER A C 1
ATOM 540 O O . SER A 1 71 ? 5.140 7.067 -5.824 1.00 94.12 71 SER A O 1
ATOM 542 N N . SER A 1 72 ? 5.100 8.976 -4.645 1.00 95.31 72 SER A N 1
ATOM 543 C CA . SER A 1 72 ? 3.834 9.447 -5.221 1.00 95.31 72 SER A CA 1
ATOM 544 C C . SER A 1 72 ? 3.957 9.793 -6.704 1.00 95.31 72 SER A C 1
ATOM 546 O O . SER A 1 72 ? 3.059 9.472 -7.476 1.00 95.31 72 SER A O 1
ATOM 548 N N . GLY A 1 73 ? 5.062 10.411 -7.130 1.00 95.94 73 GLY A N 1
ATOM 549 C CA . GLY A 1 73 ? 5.331 10.677 -8.545 1.00 95.94 73 GLY A CA 1
ATOM 550 C C . GLY A 1 73 ? 5.410 9.387 -9.366 1.00 95.94 73 GLY A C 1
ATOM 551 O O . GLY A 1 73 ? 4.779 9.286 -10.418 1.00 95.94 73 GLY A O 1
ATOM 552 N N . VAL A 1 74 ? 6.108 8.371 -8.847 1.00 96.44 74 VAL A N 1
ATOM 553 C CA . VAL A 1 74 ? 6.164 7.022 -9.439 1.00 96.44 74 VAL A CA 1
ATOM 554 C C . VAL A 1 74 ? 4.770 6.393 -9.492 1.00 96.44 74 VAL A C 1
ATOM 556 O O . VAL A 1 74 ? 4.360 5.908 -10.544 1.00 96.44 74 VAL A O 1
ATOM 559 N N . GLY A 1 75 ? 4.013 6.462 -8.394 1.00 95.50 75 GLY A N 1
ATOM 560 C CA . GLY A 1 75 ? 2.641 5.961 -8.311 1.00 95.50 75 GLY A CA 1
ATOM 561 C C . GLY A 1 75 ? 1.701 6.579 -9.337 1.00 95.50 75 GLY A C 1
ATOM 562 O O . GLY A 1 75 ? 0.966 5.849 -9.998 1.00 95.50 75 GLY A O 1
ATOM 563 N N . ILE A 1 76 ? 1.784 7.894 -9.547 1.00 96.06 76 ILE A N 1
ATOM 564 C CA . ILE A 1 76 ? 1.003 8.615 -10.560 1.00 96.06 76 ILE A CA 1
ATOM 565 C C . ILE A 1 76 ? 1.400 8.181 -11.974 1.00 96.06 76 ILE A C 1
ATOM 567 O O . ILE A 1 76 ? 0.527 7.874 -12.778 1.00 96.06 76 ILE A O 1
ATOM 571 N N . MET A 1 77 ? 2.697 8.085 -12.277 1.00 95.75 77 MET A N 1
ATOM 572 C CA . MET A 1 77 ? 3.157 7.627 -13.595 1.00 95.75 77 MET A CA 1
ATOM 573 C C . MET A 1 77 ? 2.708 6.193 -13.904 1.00 95.75 77 MET A C 1
ATOM 575 O O . MET A 1 77 ? 2.331 5.886 -15.035 1.00 95.75 77 MET A O 1
ATOM 579 N N . LEU A 1 78 ? 2.747 5.308 -12.904 1.00 96.00 78 LEU A N 1
ATOM 580 C CA . LEU A 1 78 ? 2.268 3.934 -13.043 1.00 96.00 78 LEU A CA 1
ATOM 581 C C . LEU A 1 78 ? 0.741 3.860 -13.082 1.00 96.00 78 LEU A C 1
ATOM 583 O O . LEU A 1 78 ? 0.208 2.969 -13.732 1.00 96.00 78 LEU A O 1
ATOM 587 N N . MET A 1 79 ? 0.035 4.790 -12.438 1.00 95.69 79 MET A N 1
ATOM 588 C CA . MET A 1 79 ? -1.421 4.905 -12.526 1.00 95.69 79 MET A CA 1
ATOM 589 C C . MET A 1 79 ? -1.846 5.344 -13.931 1.00 95.69 79 MET A C 1
ATOM 591 O O . MET A 1 79 ? -2.748 4.733 -14.500 1.00 95.69 79 MET A O 1
ATOM 595 N N . ASP A 1 80 ? -1.166 6.333 -14.524 1.00 94.62 80 ASP A N 1
ATOM 596 C CA . ASP A 1 80 ? -1.389 6.733 -15.920 1.00 94.62 80 ASP A CA 1
ATOM 597 C C . ASP A 1 80 ? -1.186 5.520 -16.844 1.00 94.62 80 ASP A C 1
ATOM 599 O O . ASP A 1 80 ? -2.044 5.189 -17.661 1.00 94.62 80 ASP A O 1
ATOM 603 N N . LYS A 1 81 ? -0.096 4.766 -16.644 1.00 93.62 81 LYS A N 1
ATOM 604 C CA . LYS A 1 81 ? 0.161 3.543 -17.414 1.00 93.62 81 LYS A CA 1
ATOM 605 C C . LYS A 1 81 ? -0.916 2.473 -17.202 1.00 93.62 81 LYS A C 1
ATOM 607 O O . LYS A 1 81 ? -1.345 1.863 -18.178 1.00 93.62 81 LYS A O 1
ATOM 612 N N . ALA A 1 82 ? -1.371 2.252 -15.968 1.00 92.88 82 ALA A N 1
ATOM 613 C CA . ALA A 1 82 ? -2.431 1.292 -15.653 1.00 92.88 82 ALA A CA 1
ATOM 614 C C . ALA A 1 82 ? -3.758 1.648 -16.351 1.00 92.88 82 ALA A C 1
ATOM 616 O O . ALA A 1 82 ? -4.472 0.750 -16.806 1.00 92.88 82 ALA A O 1
ATOM 617 N N . ARG A 1 83 ? -4.035 2.952 -16.505 1.00 92.19 83 ARG A N 1
ATOM 618 C CA . ARG A 1 83 ? -5.156 3.518 -17.276 1.00 92.19 83 ARG A CA 1
ATOM 619 C C . ARG A 1 83 ? -4.952 3.509 -18.793 1.00 92.19 83 ARG A C 1
ATOM 621 O O . ARG A 1 83 ? -5.854 3.912 -19.517 1.00 92.19 83 ARG A O 1
ATOM 628 N N . ASN A 1 84 ? -3.805 3.033 -19.278 1.00 90.56 84 ASN A N 1
ATOM 629 C CA . ASN A 1 84 ? -3.386 3.114 -20.680 1.00 90.56 84 ASN A CA 1
ATOM 630 C C . ASN A 1 84 ? -3.253 4.557 -21.209 1.00 90.56 84 ASN A C 1
ATOM 632 O O . ASN A 1 84 ? -3.392 4.803 -22.405 1.00 90.56 84 ASN A O 1
ATOM 636 N N . GLU A 1 85 ? -2.945 5.507 -20.329 1.00 91.69 85 GLU A N 1
ATOM 637 C CA . GLU A 1 85 ? -2.630 6.894 -20.670 1.00 91.69 85 GLU A CA 1
ATOM 638 C C . GLU A 1 85 ? -1.114 7.070 -20.915 1.00 91.69 85 GLU A C 1
ATOM 640 O O . GLU A 1 85 ? -0.292 6.278 -20.431 1.00 91.69 85 GLU A O 1
ATOM 645 N N . PRO A 1 86 ? -0.695 8.096 -21.683 1.00 90.44 86 PRO A N 1
ATOM 646 C CA . PRO A 1 86 ? 0.720 8.371 -21.902 1.00 90.44 86 PRO A CA 1
ATOM 647 C C . PRO A 1 86 ? 1.419 8.757 -20.592 1.00 90.44 86 PRO A C 1
ATOM 649 O O . PRO A 1 86 ? 1.013 9.682 -19.892 1.00 90.44 86 PRO A O 1
ATOM 652 N N . VAL A 1 87 ? 2.529 8.079 -20.291 1.00 91.19 87 VAL A N 1
ATOM 653 C CA . VAL A 1 87 ? 3.304 8.318 -19.066 1.00 91.19 87 VAL A CA 1
ATOM 654 C C . VAL A 1 87 ? 3.917 9.721 -19.082 1.00 91.19 87 VAL A C 1
ATOM 656 O O . VAL A 1 87 ? 4.686 10.069 -19.989 1.00 91.19 87 VAL A O 1
ATOM 659 N N . ARG A 1 88 ? 3.616 10.505 -18.039 1.00 92.25 88 ARG A N 1
ATOM 660 C CA . ARG A 1 88 ? 4.106 11.880 -17.843 1.00 92.25 88 ARG A CA 1
ATOM 661 C C . ARG A 1 88 ? 5.634 11.990 -17.894 1.00 92.25 88 ARG A C 1
ATOM 663 O O . ARG A 1 88 ? 6.377 11.026 -17.699 1.00 92.25 88 ARG A O 1
ATOM 670 N N . SER A 1 89 ? 6.117 13.205 -18.146 1.00 94.25 89 SER A N 1
ATOM 671 C CA . SER A 1 89 ? 7.535 13.543 -18.000 1.00 94.25 89 SER A CA 1
ATOM 672 C C . SER A 1 89 ? 7.951 13.577 -16.522 1.00 94.25 89 SER A C 1
ATOM 674 O O . SER A 1 89 ? 7.114 13.720 -15.630 1.00 94.25 89 SER A O 1
ATOM 676 N N . PHE A 1 90 ? 9.257 13.492 -16.254 1.00 91.69 90 PHE A N 1
ATOM 677 C CA . PHE A 1 90 ? 9.803 13.516 -14.891 1.00 91.69 90 PHE A CA 1
ATOM 678 C C . PHE A 1 90 ? 9.403 14.762 -14.094 1.00 91.69 90 PHE A C 1
ATOM 680 O O . PHE A 1 90 ? 9.027 14.651 -12.931 1.00 91.69 90 PHE A O 1
ATOM 687 N N . SER A 1 91 ? 9.447 15.942 -14.715 1.00 90.25 91 SER A N 1
ATOM 688 C CA . SER A 1 91 ? 9.105 17.204 -14.050 1.00 90.25 91 SER A CA 1
ATOM 689 C C . SER A 1 91 ? 7.623 17.277 -13.684 1.00 90.25 91 SER A C 1
ATOM 691 O O . SER A 1 91 ? 7.286 17.683 -12.573 1.00 90.25 91 SER A O 1
ATOM 693 N N . ALA A 1 92 ? 6.745 16.830 -14.585 1.00 92.38 92 ALA A N 1
ATOM 694 C CA . ALA A 1 92 ? 5.310 16.765 -14.337 1.00 92.38 92 ALA A CA 1
ATOM 695 C C . ALA A 1 92 ? 4.958 15.724 -13.261 1.00 92.38 92 ALA A C 1
ATOM 697 O O . ALA A 1 92 ? 4.058 15.949 -12.455 1.00 92.38 92 ALA A O 1
ATOM 698 N N . ALA A 1 93 ? 5.675 14.599 -13.217 1.00 91.31 93 ALA A N 1
ATOM 699 C CA . ALA A 1 93 ? 5.499 13.585 -12.181 1.00 91.31 93 ALA A CA 1
ATOM 700 C C . ALA A 1 93 ? 5.983 14.071 -10.807 1.00 91.31 93 ALA A C 1
ATOM 702 O O . ALA A 1 93 ? 5.290 13.872 -9.812 1.00 91.31 93 ALA A O 1
ATOM 703 N N . ALA A 1 94 ? 7.133 14.749 -10.746 1.00 89.81 94 ALA A N 1
ATOM 704 C CA . ALA A 1 94 ? 7.677 15.295 -9.505 1.00 89.81 94 ALA A CA 1
ATOM 705 C C . ALA A 1 94 ? 6.771 16.383 -8.907 1.00 89.81 94 ALA A C 1
ATOM 707 O O . ALA A 1 94 ? 6.492 16.361 -7.708 1.00 89.81 94 ALA A O 1
ATOM 708 N N . SER A 1 95 ? 6.255 17.301 -9.735 1.00 92.44 95 SER A N 1
ATOM 709 C CA . SER A 1 95 ? 5.321 18.332 -9.269 1.00 92.44 95 SER A CA 1
ATOM 710 C C . SER A 1 95 ? 3.987 17.731 -8.824 1.00 92.44 95 SER A C 1
ATOM 712 O O . SER A 1 95 ? 3.484 18.082 -7.758 1.00 92.44 95 SER A O 1
ATOM 714 N N . ALA A 1 96 ? 3.444 16.768 -9.574 1.00 91.44 96 ALA A N 1
ATOM 715 C CA . ALA A 1 96 ? 2.221 16.070 -9.188 1.00 91.44 96 ALA A CA 1
ATOM 716 C C . ALA A 1 9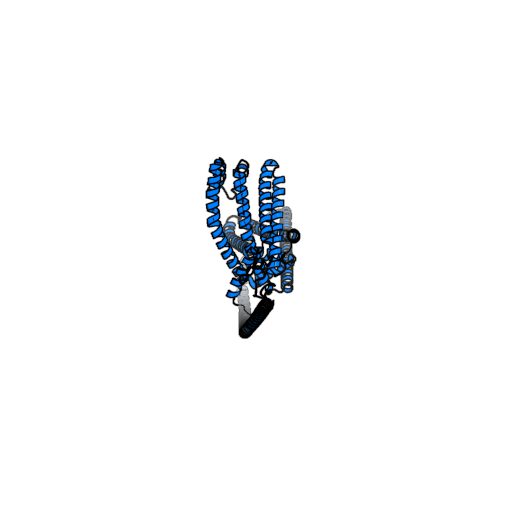6 ? 2.396 15.264 -7.885 1.00 91.44 96 ALA A C 1
ATOM 718 O O . ALA A 1 96 ? 1.510 15.285 -7.030 1.00 91.44 96 ALA A O 1
ATOM 719 N N . GLY A 1 97 ? 3.548 14.613 -7.699 1.00 91.00 97 GLY A N 1
ATOM 720 C CA . GLY A 1 97 ? 3.901 13.909 -6.465 1.00 91.00 97 GLY A CA 1
ATOM 721 C C . GLY A 1 97 ? 3.981 14.849 -5.260 1.00 91.00 97 GLY A C 1
ATOM 722 O O . GLY A 1 97 ? 3.393 14.566 -4.216 1.00 91.00 97 GLY A O 1
ATOM 723 N N . LEU A 1 98 ? 4.609 16.018 -5.423 1.00 92.25 98 LEU A N 1
ATOM 724 C CA . LEU A 1 98 ? 4.676 17.052 -4.386 1.00 92.25 98 LEU A CA 1
ATOM 725 C C . LEU A 1 98 ? 3.291 17.628 -4.040 1.00 92.25 98 LEU A C 1
ATOM 727 O O . LEU A 1 98 ? 2.987 17.866 -2.876 1.00 92.25 98 LEU A O 1
ATOM 731 N N . LEU A 1 99 ? 2.404 17.785 -5.023 1.00 93.44 99 LEU A N 1
ATOM 732 C CA . LEU A 1 99 ? 1.012 18.201 -4.796 1.00 93.44 99 LEU A CA 1
ATOM 733 C C . LEU A 1 99 ? 0.148 17.107 -4.139 1.00 93.44 99 LEU A C 1
ATOM 735 O O . LEU A 1 99 ? -0.968 17.374 -3.675 1.00 93.44 99 LEU A O 1
ATOM 739 N N . CYS A 1 100 ? 0.642 15.869 -4.085 1.00 92.69 100 CYS A N 1
ATOM 740 C CA . CYS A 1 100 ? -0.005 14.775 -3.370 1.00 92.69 100 CYS A CA 1
ATOM 741 C C . CYS A 1 100 ? 0.377 14.739 -1.880 1.00 92.69 100 CYS A C 1
ATOM 743 O O . CYS A 1 100 ? -0.375 14.177 -1.081 1.00 92.69 100 CYS A O 1
ATOM 745 N N . LEU A 1 101 ? 1.478 15.392 -1.479 1.00 92.25 101 LEU A N 1
ATOM 746 C CA . LEU A 1 101 ? 1.954 15.409 -0.089 1.00 92.25 101 LEU A CA 1
ATOM 747 C C . LEU A 1 101 ? 0.896 15.876 0.916 1.00 92.25 101 LEU A C 1
ATOM 749 O O . LEU A 1 101 ? 0.679 15.158 1.889 1.00 92.25 101 LEU A O 1
ATOM 753 N N . PRO A 1 102 ? 0.193 17.010 0.706 1.00 92.81 102 PRO A N 1
ATOM 754 C CA . PRO A 1 102 ? -0.815 17.467 1.659 1.00 92.81 102 PRO A CA 1
ATOM 755 C C . PRO A 1 102 ? -1.927 16.436 1.875 1.00 92.81 102 PRO A C 1
ATOM 757 O O . PRO A 1 102 ? -2.440 16.304 2.982 1.00 92.81 102 PRO A O 1
ATOM 760 N N . LYS A 1 103 ? -2.267 15.662 0.833 1.00 93.31 103 LYS A N 1
ATOM 761 C CA . LYS A 1 103 ? -3.286 14.610 0.913 1.00 93.31 103 LYS A CA 1
ATOM 762 C C . LYS A 1 103 ? -2.799 13.432 1.754 1.00 93.31 103 LYS A C 1
ATOM 764 O O . LYS A 1 103 ? -3.505 13.018 2.668 1.00 93.31 103 LYS A O 1
ATOM 769 N N . PHE A 1 104 ? -1.589 12.934 1.492 1.00 90.75 104 PHE A N 1
ATOM 770 C CA . PHE A 1 104 ? -0.988 11.862 2.293 1.00 90.75 104 PHE A CA 1
ATOM 771 C C . PHE A 1 104 ? -0.745 12.283 3.738 1.00 90.75 104 PHE A C 1
ATOM 773 O O . PHE A 1 104 ? -0.976 11.489 4.643 1.00 90.75 104 PHE A O 1
ATOM 780 N N . LEU A 1 105 ? -0.337 13.532 3.968 1.00 91.69 105 LEU A N 1
ATOM 781 C CA . LEU A 1 105 ? -0.158 14.076 5.309 1.00 91.69 105 LEU A CA 1
ATOM 782 C C . LEU A 1 105 ? -1.492 14.151 6.057 1.00 91.69 105 LEU A C 1
ATOM 784 O O . LEU A 1 105 ? -1.555 13.769 7.219 1.00 91.69 105 LEU A O 1
ATOM 788 N N . LEU A 1 106 ? -2.569 14.581 5.392 1.00 92.06 106 LEU A N 1
ATOM 789 C CA . LEU A 1 106 ? -3.901 14.635 5.995 1.00 92.06 106 LEU A CA 1
ATOM 790 C C . LEU A 1 106 ? -4.431 13.236 6.325 1.00 92.06 106 LEU A C 1
ATOM 792 O O . LEU A 1 106 ? -4.921 13.017 7.430 1.00 92.06 106 LEU A O 1
ATOM 796 N N . VAL A 1 107 ? -4.290 12.275 5.406 1.00 91.00 107 VAL A N 1
ATOM 797 C CA . VAL A 1 107 ? -4.654 10.872 5.662 1.00 91.00 107 VAL A CA 1
ATOM 798 C C . VAL A 1 107 ? -3.802 10.289 6.790 1.00 91.00 107 VAL A C 1
ATOM 800 O O . VAL A 1 107 ? -4.342 9.693 7.715 1.00 91.00 107 VAL A O 1
ATOM 803 N N . GLY A 1 108 ? -2.486 10.499 6.758 1.00 89.62 108 GLY A N 1
ATOM 804 C CA . GLY A 1 108 ? -1.564 10.033 7.791 1.00 89.62 108 GLY A CA 1
ATOM 805 C C . GLY A 1 108 ? -1.887 10.620 9.163 1.00 89.62 108 GLY A C 1
ATOM 806 O O . GLY A 1 108 ? -1.913 9.887 10.148 1.00 89.62 108 GLY A O 1
ATOM 807 N N . LEU A 1 109 ? -2.218 11.912 9.233 1.00 92.81 109 LEU A N 1
ATOM 808 C CA . LEU A 1 109 ? -2.645 12.571 10.466 1.00 92.81 109 LEU A CA 1
ATOM 809 C C . LEU A 1 109 ? -3.986 12.022 10.967 1.00 92.81 109 LEU A C 1
ATOM 811 O O . LEU A 1 109 ? -4.142 11.817 12.166 1.00 92.81 109 LEU A O 1
ATOM 815 N N . ALA A 1 110 ? -4.935 11.743 10.070 1.00 90.75 110 ALA A N 1
ATOM 816 C CA . ALA A 1 110 ? -6.208 11.126 10.434 1.00 90.75 110 ALA A CA 1
ATOM 817 C C . ALA A 1 110 ? -6.013 9.706 10.995 1.00 90.75 110 ALA A C 1
ATOM 819 O O . ALA A 1 110 ? -6.586 9.368 12.031 1.00 90.75 110 ALA A O 1
ATOM 820 N N . VAL A 1 111 ? -5.156 8.895 10.365 1.00 90.62 111 VAL A N 1
ATOM 821 C CA . VAL A 1 111 ? -4.788 7.555 10.852 1.00 90.62 111 VAL A CA 1
ATOM 822 C C . VAL A 1 111 ? -4.064 7.641 12.196 1.00 90.62 111 VAL A C 1
ATOM 824 O O . VAL A 1 111 ? -4.381 6.880 13.111 1.00 90.62 111 VAL A O 1
ATOM 827 N N . LEU A 1 112 ? -3.138 8.590 12.353 1.00 91.62 112 LEU A N 1
ATOM 828 C CA . LEU A 1 112 ? -2.439 8.835 13.613 1.00 91.62 112 LEU A CA 1
ATOM 829 C C . LEU A 1 112 ? -3.421 9.232 14.719 1.00 91.62 112 LEU A C 1
ATOM 831 O O . LEU A 1 112 ? -3.375 8.661 15.803 1.00 91.62 112 LEU A O 1
ATOM 835 N N . ALA A 1 113 ? -4.340 10.158 14.446 1.00 93.56 113 ALA A N 1
ATOM 836 C CA . ALA A 1 113 ? -5.357 10.586 15.399 1.00 93.56 113 ALA A CA 1
ATOM 837 C C . ALA A 1 113 ? -6.279 9.428 15.809 1.00 93.56 113 ALA A C 1
ATOM 839 O O . ALA A 1 113 ? -6.529 9.245 16.999 1.00 93.56 113 ALA A O 1
ATOM 840 N N . ALA A 1 114 ? -6.728 8.603 14.857 1.00 90.94 114 ALA A N 1
ATOM 841 C CA . ALA A 1 114 ? -7.524 7.409 15.143 1.00 90.94 114 ALA A CA 1
ATOM 842 C C . ALA A 1 114 ? -6.747 6.392 15.999 1.00 90.94 114 ALA A C 1
ATOM 844 O O . ALA A 1 114 ? -7.285 5.841 16.959 1.00 90.94 114 ALA A O 1
ATOM 845 N N . THR A 1 115 ? -5.463 6.194 15.696 1.00 92.12 115 THR A N 1
ATOM 846 C CA . THR A 1 115 ? -4.569 5.308 16.454 1.00 92.12 115 THR A CA 1
ATOM 847 C C . THR A 1 115 ? -4.358 5.817 17.881 1.00 92.12 115 THR A C 1
ATOM 849 O O . THR A 1 115 ? -4.463 5.051 18.837 1.00 92.12 115 THR A O 1
ATOM 852 N N . LEU A 1 116 ? -4.119 7.120 18.053 1.00 94.62 116 LEU A N 1
ATOM 853 C CA . LEU A 1 116 ? -3.997 7.749 19.367 1.00 94.62 116 LEU A CA 1
ATOM 854 C C . LEU A 1 116 ? -5.304 7.659 20.160 1.00 94.62 116 LEU A C 1
ATOM 856 O O . LEU A 1 116 ? -5.267 7.323 21.338 1.00 94.62 116 LEU A O 1
ATOM 860 N N . ALA A 1 117 ? -6.455 7.897 19.527 1.00 94.06 117 ALA A N 1
ATOM 861 C CA . ALA A 1 117 ? -7.761 7.757 20.169 1.00 94.06 117 ALA A CA 1
ATOM 862 C C . ALA A 1 117 ? -8.000 6.322 20.665 1.00 94.06 117 ALA A C 1
ATOM 864 O O . ALA A 1 117 ? -8.454 6.125 21.793 1.00 94.06 117 ALA A O 1
ATOM 865 N N . TYR A 1 118 ? -7.629 5.322 19.862 1.00 95.00 118 TYR A N 1
ATOM 866 C CA . TYR A 1 118 ? -7.676 3.921 20.265 1.00 95.00 118 TYR A CA 1
ATOM 867 C C . TYR A 1 118 ? -6.755 3.632 21.463 1.00 95.00 118 TYR A C 1
ATOM 869 O O . TYR A 1 118 ? -7.193 3.031 22.444 1.00 95.00 118 TYR A O 1
ATOM 877 N N . TYR A 1 119 ? -5.503 4.099 21.434 1.00 95.31 119 TYR A N 1
ATOM 878 C CA . TYR A 1 119 ? -4.584 3.912 22.559 1.00 95.31 119 TYR A CA 1
ATOM 879 C C . TYR A 1 119 ? -5.039 4.633 23.828 1.00 95.31 119 TYR A C 1
ATOM 881 O O . TYR A 1 119 ? -4.872 4.092 24.918 1.00 95.31 119 TYR A O 1
ATOM 889 N N . LEU A 1 120 ? -5.653 5.811 23.708 1.00 96.00 120 LEU A N 1
ATOM 890 C CA . LEU A 1 120 ? -6.255 6.511 24.840 1.00 96.00 120 LEU A CA 1
ATOM 891 C C . LEU A 1 120 ? -7.425 5.717 25.427 1.00 96.00 120 LEU A C 1
ATOM 893 O O . LEU A 1 120 ? -7.486 5.548 26.643 1.00 96.00 120 LEU A O 1
ATOM 897 N N . LEU A 1 121 ? -8.312 5.172 24.588 1.00 94.88 121 LEU A N 1
ATOM 898 C CA . LEU A 1 121 ? -9.396 4.296 25.037 1.00 94.88 121 LEU A CA 1
ATOM 899 C C . LEU A 1 121 ? -8.847 3.063 25.770 1.00 94.88 121 LEU A C 1
ATOM 901 O O . LEU A 1 121 ? -9.291 2.752 26.875 1.00 94.88 121 LEU A O 1
ATOM 905 N N . ALA A 1 122 ? -7.849 2.395 25.188 1.00 94.25 122 ALA A N 1
ATOM 906 C CA . ALA A 1 122 ? -7.183 1.255 25.810 1.00 94.25 122 ALA A CA 1
ATOM 907 C C . ALA A 1 122 ? -6.546 1.640 27.156 1.00 94.25 122 ALA A C 1
ATOM 909 O O . ALA A 1 122 ? -6.716 0.927 28.142 1.00 94.25 122 ALA A O 1
ATOM 910 N N . ALA A 1 123 ? -5.873 2.792 27.229 1.00 95.69 123 ALA A N 1
ATOM 911 C CA . ALA A 1 123 ? -5.272 3.300 28.459 1.00 95.69 123 ALA A CA 1
ATOM 912 C C . ALA A 1 123 ? -6.319 3.569 29.550 1.00 95.69 123 ALA A C 1
ATOM 914 O O . ALA A 1 123 ? -6.094 3.199 30.700 1.00 95.69 123 ALA A O 1
ATOM 915 N N . VAL A 1 124 ? -7.476 4.147 29.206 1.00 94.38 124 VAL A N 1
ATOM 916 C CA . VAL A 1 124 ? -8.593 4.348 30.148 1.00 94.38 124 VAL A CA 1
ATOM 917 C C . VAL A 1 124 ? -9.122 3.008 30.660 1.00 94.38 124 VAL A C 1
ATOM 919 O O . VAL A 1 124 ? -9.300 2.841 31.865 1.00 94.38 124 VAL A O 1
ATOM 922 N N . ILE A 1 125 ? -9.318 2.026 29.778 1.00 93.44 125 ILE A N 1
ATOM 923 C CA . ILE A 1 125 ? -9.769 0.682 30.169 1.00 93.44 125 ILE A CA 1
ATOM 924 C C . ILE A 1 125 ? -8.749 0.017 31.103 1.00 93.44 125 ILE A C 1
ATOM 926 O O . ILE A 1 125 ? -9.125 -0.494 32.160 1.00 93.44 125 ILE A O 1
ATOM 930 N N . TYR A 1 126 ? -7.456 0.070 30.775 1.00 93.75 126 TYR A N 1
ATOM 931 C CA . TYR A 1 126 ? -6.403 -0.464 31.644 1.00 93.75 126 TYR A CA 1
ATOM 932 C C . TYR A 1 126 ? -6.299 0.280 32.973 1.00 93.75 126 TYR A C 1
ATOM 934 O O . TYR A 1 126 ? -6.015 -0.336 33.999 1.00 93.75 126 TYR A O 1
ATOM 942 N N . PHE A 1 127 ? -6.571 1.584 32.986 1.00 93.31 127 PHE A N 1
ATOM 943 C CA . PHE A 1 127 ? -6.629 2.356 34.218 1.00 93.31 127 PHE A CA 1
ATOM 944 C C . PHE A 1 127 ? -7.764 1.871 35.132 1.00 93.31 127 PHE A C 1
ATOM 946 O O . PHE A 1 127 ? -7.543 1.693 36.328 1.00 93.31 127 PHE A O 1
ATOM 953 N N . ILE A 1 128 ? -8.944 1.559 34.582 1.00 91.69 128 ILE A N 1
ATOM 954 C CA . ILE A 1 128 ? -10.058 0.951 35.336 1.00 91.69 128 ILE A CA 1
ATOM 955 C C . ILE A 1 128 ? -9.674 -0.450 35.841 1.00 91.69 128 ILE A C 1
ATOM 957 O O . ILE A 1 128 ? -9.990 -0.816 36.973 1.00 91.69 128 ILE A O 1
ATOM 961 N N . CYS A 1 129 ? -8.906 -1.212 35.058 1.00 91.44 129 CYS A N 1
ATOM 962 C CA . CYS A 1 129 ? -8.379 -2.516 35.472 1.00 91.44 129 CYS A CA 1
ATOM 963 C C . CYS A 1 129 ? -7.366 -2.443 36.633 1.00 91.44 129 CYS A C 1
ATOM 965 O O . CYS A 1 129 ? -6.917 -3.478 37.118 1.00 91.44 129 CYS A O 1
ATOM 967 N N . LYS A 1 130 ? -6.993 -1.251 37.111 1.00 91.94 130 LYS A N 1
ATOM 968 C CA . LYS A 1 130 ? -6.115 -1.085 38.279 1.00 91.94 130 LYS A CA 1
ATOM 969 C C . LYS A 1 130 ? -6.846 -1.286 39.619 1.00 91.94 130 LYS A C 1
ATOM 971 O O . LYS A 1 130 ? -6.190 -1.347 40.657 1.00 91.94 130 LYS A O 1
ATOM 976 N N . ILE A 1 131 ? -8.181 -1.377 39.632 1.00 88.88 131 ILE A N 1
ATOM 977 C CA . ILE A 1 131 ? -8.964 -1.576 40.864 1.00 88.88 131 ILE A CA 1
ATOM 978 C C . ILE A 1 131 ? -8.607 -2.942 41.487 1.00 88.88 131 ILE A C 1
ATOM 980 O O . ILE A 1 131 ? -8.686 -3.957 40.793 1.00 88.88 131 ILE A O 1
ATOM 984 N N . PRO A 1 132 ? -8.223 -3.018 42.776 1.00 79.56 132 PRO A N 1
ATOM 985 C CA . PRO A 1 132 ? -7.867 -4.286 43.411 1.00 79.56 132 PRO A CA 1
ATOM 986 C C . PRO A 1 132 ? -9.043 -5.281 43.376 1.00 79.56 132 PRO A C 1
ATOM 988 O O . PRO A 1 132 ? -10.198 -4.895 43.541 1.00 79.56 132 PRO A O 1
ATOM 991 N N . VAL A 1 133 ? -8.742 -6.567 43.147 1.00 79.69 133 VAL A N 1
ATOM 992 C CA . VAL A 1 133 ? -9.690 -7.694 42.967 1.00 79.69 133 VAL A CA 1
ATOM 993 C C . VAL A 1 133 ? -10.525 -7.628 41.675 1.00 79.69 133 VAL A C 1
ATOM 995 O O . VAL A 1 133 ? -10.447 -8.547 40.863 1.00 79.69 133 VAL A O 1
ATOM 998 N N . LEU A 1 134 ? -11.267 -6.543 41.424 1.00 81.12 134 LEU A N 1
ATOM 999 C CA . LEU A 1 134 ? -12.115 -6.402 40.226 1.00 81.12 134 LEU A CA 1
ATOM 1000 C C . LEU A 1 134 ? -11.297 -6.248 38.933 1.00 81.12 134 LEU A C 1
ATOM 1002 O O . LEU A 1 134 ? -11.687 -6.714 37.863 1.00 81.12 134 LEU A O 1
ATOM 1006 N N . GLY A 1 135 ? -10.144 -5.593 39.045 1.00 83.75 135 GLY A N 1
ATOM 1007 C CA . GLY A 1 135 ? -9.287 -5.240 37.926 1.00 83.75 135 GLY A CA 1
ATOM 1008 C C . GLY A 1 135 ? -8.659 -6.436 37.222 1.00 83.75 135 GLY A C 1
ATOM 1009 O O . GLY A 1 135 ? -8.545 -6.426 36.001 1.00 83.75 135 GLY A O 1
ATOM 1010 N N . GLY A 1 136 ? -8.340 -7.503 37.964 1.00 85.25 136 GLY A N 1
ATOM 1011 C CA . GLY A 1 136 ? -7.837 -8.750 37.380 1.00 85.25 136 GLY A CA 1
ATOM 1012 C C . GLY A 1 136 ? -8.878 -9.444 36.499 1.00 85.25 136 GLY A C 1
ATOM 1013 O O . GLY A 1 136 ? -8.561 -9.873 35.392 1.00 85.25 136 GLY A O 1
ATOM 1014 N N . ILE A 1 137 ? -10.137 -9.483 36.949 1.00 89.31 137 ILE A N 1
ATOM 1015 C CA . ILE A 1 137 ? -11.253 -10.073 36.192 1.00 89.31 137 ILE A CA 1
ATOM 1016 C C . ILE A 1 137 ? -11.557 -9.229 34.947 1.00 89.31 137 ILE A C 1
ATOM 1018 O O . ILE A 1 137 ? -11.734 -9.770 33.857 1.00 89.31 137 ILE A O 1
ATOM 1022 N N . LEU A 1 138 ? -11.570 -7.898 35.084 1.00 88.88 138 LEU A N 1
ATOM 1023 C CA . LEU A 1 138 ? -11.812 -7.003 33.954 1.00 88.88 138 LEU A CA 1
ATOM 1024 C C . LEU A 1 138 ? -10.678 -7.075 32.921 1.00 88.88 138 LEU A C 1
ATOM 1026 O O . LEU A 1 138 ? -10.956 -7.160 31.727 1.00 88.88 138 LEU A O 1
ATOM 1030 N N . ALA A 1 139 ? -9.416 -7.110 33.360 1.00 89.25 139 ALA A N 1
ATOM 1031 C CA . ALA A 1 139 ? -8.258 -7.235 32.476 1.00 89.25 139 ALA A CA 1
ATOM 1032 C C . ALA A 1 139 ? -8.250 -8.560 31.702 1.00 89.25 139 ALA A C 1
ATOM 1034 O O . ALA A 1 139 ? -7.890 -8.563 30.524 1.00 89.25 139 ALA A O 1
ATOM 1035 N N . PHE A 1 140 ? -8.690 -9.658 32.331 1.00 93.00 140 PHE A N 1
ATOM 1036 C CA . PHE A 1 140 ? -8.787 -10.977 31.699 1.00 93.00 140 PHE A CA 1
ATOM 1037 C C . PHE A 1 140 ? -9.667 -10.965 30.440 1.00 93.00 140 PHE A C 1
ATOM 1039 O O . PHE A 1 140 ? -9.349 -11.645 29.469 1.00 93.00 140 PHE A O 1
ATOM 1046 N N . VAL A 1 141 ? -10.733 -10.157 30.422 1.00 93.88 141 VAL A N 1
ATOM 1047 C CA . VAL A 1 141 ? -11.642 -10.026 29.268 1.00 93.88 141 VAL A CA 1
ATOM 1048 C C . VAL A 1 141 ? -11.261 -8.847 28.370 1.00 93.88 141 VAL A C 1
ATOM 1050 O O . VAL A 1 141 ? -11.246 -8.968 27.145 1.00 93.88 141 VAL A O 1
ATOM 1053 N N . ALA A 1 142 ? -10.924 -7.698 28.957 1.00 93.94 142 ALA A N 1
ATOM 1054 C CA . ALA A 1 142 ? -10.654 -6.472 28.217 1.00 93.94 142 ALA A CA 1
ATOM 1055 C C . ALA A 1 142 ? -9.374 -6.552 27.375 1.00 93.94 142 ALA A C 1
ATOM 1057 O O . ALA A 1 142 ? -9.359 -6.058 26.248 1.00 93.94 142 ALA A O 1
ATOM 1058 N N . HIS A 1 143 ? -8.308 -7.176 27.889 1.00 95.25 143 HIS A N 1
ATOM 1059 C CA . HIS A 1 143 ? -7.033 -7.245 27.175 1.00 95.25 143 HIS A CA 1
ATOM 1060 C C . HIS A 1 143 ? -7.129 -8.055 25.868 1.00 95.25 143 HIS A C 1
ATOM 1062 O O . HIS A 1 143 ? -6.765 -7.500 24.830 1.00 95.25 143 HIS A O 1
ATOM 1068 N N . PRO A 1 144 ? -7.680 -9.289 25.842 1.00 96.75 144 PRO A N 1
ATOM 1069 C CA . PRO A 1 144 ? -7.901 -10.015 24.590 1.00 96.75 144 PRO A CA 1
ATOM 1070 C C . PRO A 1 144 ? -8.752 -9.236 23.586 1.00 96.75 144 PRO A C 1
ATOM 1072 O O . PRO A 1 144 ? -8.410 -9.195 22.409 1.00 96.75 144 PRO A O 1
ATOM 1075 N N . ILE A 1 145 ? -9.829 -8.581 24.038 1.00 96.31 145 ILE A N 1
ATOM 1076 C CA . ILE A 1 145 ? -10.702 -7.794 23.155 1.00 96.31 145 ILE A CA 1
ATOM 1077 C C . ILE A 1 145 ? -9.929 -6.630 22.533 1.00 96.31 145 ILE A C 1
ATOM 1079 O O . ILE A 1 145 ? -9.971 -6.455 21.319 1.00 96.31 145 ILE A O 1
ATOM 1083 N N . LEU A 1 146 ? -9.187 -5.861 23.335 1.00 95.56 146 LEU A N 1
ATOM 1084 C CA . LEU A 1 146 ? -8.348 -4.774 22.830 1.00 95.56 146 LEU A CA 1
ATOM 1085 C C . LEU A 1 146 ? -7.306 -5.305 21.838 1.00 95.56 146 LEU A C 1
ATOM 1087 O O . LEU A 1 146 ? -7.167 -4.775 20.741 1.00 95.56 146 LEU A O 1
ATOM 1091 N N . VAL A 1 147 ? -6.608 -6.392 22.161 1.00 96.62 147 VAL A N 1
ATOM 1092 C CA . VAL A 1 147 ? -5.623 -6.983 21.243 1.00 96.62 147 VAL A CA 1
ATOM 1093 C C . VAL A 1 147 ? -6.273 -7.423 19.928 1.00 96.62 147 VAL A C 1
ATOM 1095 O O . VAL A 1 147 ? -5.734 -7.120 18.866 1.00 96.62 147 VAL A O 1
ATOM 1098 N N . LEU A 1 148 ? -7.443 -8.064 19.967 1.00 96.88 148 LEU A N 1
ATOM 1099 C CA . LEU A 1 148 ? -8.174 -8.478 18.765 1.00 96.88 148 LEU A CA 1
ATOM 1100 C C . LEU A 1 148 ? -8.637 -7.282 17.927 1.00 96.88 148 LEU A C 1
ATOM 1102 O O . LEU A 1 148 ? -8.501 -7.306 16.705 1.00 96.88 148 LEU A O 1
ATOM 1106 N N . VAL A 1 149 ? -9.131 -6.216 18.563 1.00 95.50 149 VAL A N 1
ATOM 1107 C CA . VAL A 1 149 ? -9.514 -4.978 17.869 1.00 95.50 149 VAL A CA 1
ATOM 1108 C C . VAL A 1 149 ? -8.290 -4.313 17.239 1.00 95.50 149 VAL A C 1
ATOM 1110 O O . VAL A 1 149 ? -8.333 -3.955 16.065 1.00 95.50 149 VAL A O 1
ATOM 1113 N N . ALA A 1 150 ? -7.179 -4.195 17.970 1.00 93.75 150 ALA A N 1
ATOM 1114 C CA . ALA A 1 150 ? -5.930 -3.657 17.436 1.00 93.75 150 ALA A CA 1
ATOM 1115 C C . ALA A 1 150 ? -5.415 -4.487 16.252 1.00 93.75 150 ALA A C 1
ATOM 1117 O O . ALA A 1 150 ? -5.033 -3.920 15.230 1.00 93.75 150 ALA A O 1
ATOM 1118 N N . ALA A 1 151 ? -5.447 -5.818 16.357 1.00 94.94 151 ALA A N 1
ATOM 1119 C CA . ALA A 1 151 ? -5.050 -6.720 15.282 1.00 94.94 151 ALA A CA 1
ATOM 1120 C C . ALA A 1 151 ? -5.941 -6.544 14.045 1.00 94.94 151 ALA A C 1
ATOM 1122 O O . ALA A 1 151 ? -5.424 -6.396 12.941 1.00 94.94 151 ALA A O 1
ATOM 1123 N N . ALA A 1 152 ? -7.265 -6.480 14.219 1.00 91.31 152 ALA A N 1
ATOM 1124 C CA . ALA A 1 152 ? -8.203 -6.243 13.124 1.00 91.31 152 ALA A CA 1
ATOM 1125 C C . ALA A 1 152 ? -7.967 -4.883 12.443 1.00 91.31 152 ALA A C 1
ATOM 1127 O O . ALA A 1 152 ? -7.952 -4.807 11.214 1.00 91.31 152 ALA A O 1
ATOM 1128 N N . LEU A 1 153 ? -7.724 -3.821 13.221 1.00 90.75 153 LEU A N 1
ATOM 1129 C CA . LEU A 1 153 ? -7.407 -2.489 12.695 1.00 90.75 153 LEU A CA 1
ATOM 1130 C C . LEU A 1 153 ? -6.080 -2.475 11.928 1.00 90.75 153 LEU A C 1
ATOM 1132 O O . LEU A 1 153 ? -6.008 -1.881 10.854 1.00 90.75 153 LEU A O 1
ATOM 1136 N N . LEU A 1 154 ? -5.045 -3.147 12.439 1.00 90.38 154 LEU A N 1
ATOM 1137 C CA . LEU A 1 154 ? -3.757 -3.270 11.753 1.00 90.38 154 LEU A CA 1
ATOM 1138 C C . LEU A 1 154 ? -3.880 -4.066 10.454 1.00 90.38 154 LEU A C 1
ATOM 1140 O O . LEU A 1 154 ? -3.346 -3.638 9.435 1.00 90.38 154 LEU A O 1
ATOM 1144 N N . ILE A 1 155 ? -4.619 -5.178 10.460 1.00 89.75 155 ILE A N 1
ATOM 1145 C CA . ILE A 1 155 ? -4.885 -5.965 9.250 1.00 89.75 155 ILE A CA 1
ATOM 1146 C C . ILE A 1 155 ? -5.620 -5.105 8.220 1.00 89.75 155 ILE A C 1
ATOM 1148 O O . ILE A 1 155 ? -5.181 -5.031 7.076 1.00 89.75 155 ILE A O 1
ATOM 1152 N N . ALA A 1 156 ? -6.678 -4.394 8.619 1.00 87.94 156 ALA A N 1
ATOM 1153 C CA . ALA A 1 156 ? -7.402 -3.493 7.725 1.00 87.94 156 ALA A CA 1
ATOM 1154 C C . ALA A 1 156 ? -6.497 -2.379 7.168 1.00 87.94 156 ALA A C 1
ATOM 1156 O O . ALA A 1 156 ? -6.572 -2.048 5.984 1.00 87.94 156 ALA A O 1
ATOM 1157 N N . MET A 1 157 ? -5.607 -1.824 7.994 1.00 88.75 157 MET A N 1
ATOM 1158 C CA . MET A 1 157 ? -4.654 -0.807 7.553 1.00 88.75 157 MET A CA 1
ATOM 1159 C C . MET A 1 157 ? -3.632 -1.354 6.557 1.00 88.75 157 MET A C 1
ATOM 1161 O O . MET A 1 157 ? -3.384 -0.709 5.544 1.00 88.75 157 MET A O 1
ATOM 1165 N N . ILE A 1 158 ? -3.062 -2.531 6.812 1.00 88.44 158 ILE A N 1
ATOM 1166 C CA . ILE A 1 158 ? -2.000 -3.115 5.984 1.00 88.44 158 ILE A CA 1
ATOM 1167 C C . ILE A 1 158 ? -2.550 -3.674 4.669 1.00 88.44 158 ILE A C 1
ATOM 1169 O O . ILE A 1 158 ? -1.923 -3.493 3.634 1.00 88.44 158 ILE A O 1
ATOM 1173 N N . TRP A 1 159 ? -3.709 -4.334 4.699 1.00 89.25 159 TRP A N 1
ATOM 1174 C CA . TRP A 1 159 ? -4.230 -5.091 3.555 1.00 89.25 159 TRP A CA 1
ATOM 1175 C C . TRP A 1 159 ? -5.273 -4.350 2.725 1.00 89.25 159 TRP A C 1
ATOM 1177 O O . TRP A 1 159 ? -5.574 -4.767 1.612 1.00 89.25 159 TRP A O 1
ATOM 1187 N N . VAL A 1 160 ? -5.866 -3.279 3.258 1.00 88.94 160 VAL A N 1
ATOM 1188 C CA . VAL A 1 160 ? -6.962 -2.575 2.579 1.00 88.94 160 VAL A CA 1
ATOM 1189 C C . VAL A 1 160 ? -6.649 -1.096 2.433 1.00 88.94 160 VAL A C 1
ATOM 1191 O O . VAL A 1 160 ? -6.578 -0.591 1.315 1.00 88.94 160 VAL A O 1
ATOM 1194 N N . VAL A 1 161 ? -6.436 -0.382 3.541 1.00 89.56 161 VAL A N 1
ATOM 1195 C CA . VAL A 1 161 ? -6.241 1.074 3.482 1.00 89.56 161 VAL A CA 1
ATOM 1196 C C . VAL A 1 161 ? -4.913 1.420 2.817 1.00 89.56 161 VAL A C 1
ATOM 1198 O O . VAL A 1 161 ? -4.908 2.210 1.882 1.00 89.56 161 VAL A O 1
ATOM 1201 N N . GLY A 1 162 ? -3.801 0.830 3.252 1.00 86.75 162 GLY A N 1
ATOM 1202 C CA . GLY A 1 162 ? -2.472 1.097 2.700 1.00 86.75 162 GLY A CA 1
ATOM 1203 C C . GLY A 1 162 ? -2.404 0.884 1.182 1.00 86.75 162 GLY A C 1
ATOM 1204 O O . GLY A 1 162 ? -2.075 1.837 0.469 1.00 86.75 162 GLY A O 1
ATOM 1205 N N . PRO A 1 163 ? -2.780 -0.304 0.673 1.00 90.31 163 PRO A N 1
ATOM 1206 C CA . PRO A 1 163 ? -2.634 -0.628 -0.741 1.00 90.31 163 PRO A CA 1
ATOM 1207 C C . PRO A 1 163 ? -3.624 0.098 -1.653 1.00 90.31 163 PRO A C 1
ATOM 1209 O O . PRO A 1 163 ? -3.281 0.402 -2.789 1.00 90.31 163 PRO A O 1
ATOM 1212 N N . LEU A 1 164 ? -4.834 0.429 -1.178 1.00 92.25 164 LEU A N 1
ATOM 1213 C CA . LEU A 1 164 ? -5.851 1.096 -2.005 1.00 92.25 164 LEU A CA 1
ATOM 1214 C C . LEU A 1 164 ? -5.822 2.623 -1.910 1.00 92.25 164 LEU A C 1
ATOM 1216 O O . LEU A 1 164 ? -6.180 3.304 -2.872 1.00 92.25 164 LEU A O 1
ATOM 1220 N N . MET A 1 165 ? -5.420 3.187 -0.768 1.00 92.94 165 MET A N 1
ATOM 1221 C CA . MET A 1 165 ? -5.449 4.637 -0.562 1.00 92.94 165 MET A CA 1
ATOM 1222 C C . MET A 1 165 ? -4.421 5.355 -1.436 1.00 92.94 165 MET A C 1
ATOM 1224 O O . MET A 1 165 ? -4.728 6.412 -1.983 1.00 92.94 165 MET A O 1
ATOM 1228 N N . GLY A 1 166 ? -3.225 4.781 -1.607 1.00 92.62 166 GLY A N 1
ATOM 1229 C CA . GLY A 1 166 ? -2.207 5.326 -2.510 1.00 92.62 166 GLY A CA 1
ATOM 1230 C C . GLY A 1 166 ? -2.743 5.493 -3.938 1.00 92.62 166 GLY A C 1
ATOM 1231 O O . GLY A 1 166 ? -2.875 6.632 -4.399 1.00 92.62 166 GLY A O 1
ATOM 1232 N N . PRO A 1 167 ? -3.164 4.397 -4.596 1.00 94.62 167 PRO A N 1
ATOM 1233 C CA . PRO A 1 167 ? -3.839 4.430 -5.888 1.00 94.62 167 PRO A CA 1
ATOM 1234 C C . PRO A 1 167 ? -5.029 5.388 -5.932 1.00 94.62 167 PRO A C 1
ATOM 1236 O O . PRO A 1 167 ? -5.147 6.166 -6.877 1.00 94.62 167 PRO A O 1
ATOM 1239 N N . ALA A 1 168 ? -5.885 5.411 -4.905 1.00 93.94 168 ALA A N 1
ATOM 1240 C CA . ALA A 1 168 ? -7.027 6.319 -4.861 1.00 93.94 168 ALA A CA 1
ATOM 1241 C C . ALA A 1 168 ? -6.611 7.796 -4.928 1.00 93.94 168 ALA A C 1
ATOM 1243 O O . ALA A 1 168 ? -7.184 8.562 -5.708 1.00 93.94 168 ALA A O 1
ATOM 1244 N N . LEU A 1 169 ? -5.576 8.192 -4.188 1.00 94.12 169 LEU A N 1
ATOM 1245 C CA . LEU A 1 169 ? -5.047 9.555 -4.212 1.00 94.12 169 LEU A CA 1
ATOM 1246 C C . LEU A 1 169 ? -4.341 9.881 -5.536 1.00 94.12 169 LEU A C 1
ATOM 1248 O O . LEU A 1 169 ? -4.573 10.950 -6.105 1.00 94.12 169 LEU A O 1
ATOM 1252 N N . TRP A 1 170 ? -3.541 8.957 -6.072 1.00 95.19 170 TRP A N 1
ATOM 1253 C CA . TRP A 1 170 ? -2.872 9.130 -7.371 1.00 95.19 170 TRP A CA 1
ATOM 1254 C C . TRP A 1 170 ? -3.861 9.204 -8.535 1.00 95.19 170 TRP A C 1
ATOM 1256 O O . TRP A 1 170 ? -3.587 9.842 -9.548 1.00 95.19 170 TRP A O 1
ATOM 1266 N N . SER A 1 171 ? -5.042 8.606 -8.369 1.00 91.69 171 SER A N 1
ATOM 1267 C CA . SER A 1 171 ? -6.126 8.620 -9.348 1.00 91.69 171 SER A CA 1
ATOM 1268 C C . SER A 1 171 ? -6.773 10.004 -9.542 1.00 91.69 171 SER A C 1
ATOM 1270 O O . SER A 1 171 ? -7.581 10.162 -10.461 1.00 91.69 171 SER A O 1
ATOM 1272 N N . GLY A 1 172 ? -6.402 10.992 -8.713 1.00 88.31 172 GLY A N 1
ATOM 1273 C CA . GLY A 1 172 ? -6.856 12.384 -8.782 1.00 88.31 172 GLY A CA 1
ATOM 1274 C C . GLY A 1 172 ? -8.024 12.723 -7.852 1.00 88.31 172 GLY A C 1
ATOM 1275 O O . GLY A 1 172 ? -8.523 13.845 -7.890 1.00 88.31 172 GLY A O 1
ATOM 1276 N N . LEU A 1 173 ? -8.462 11.781 -7.014 1.00 90.00 173 LEU A N 1
ATOM 1277 C CA . LEU A 1 173 ? -9.571 11.992 -6.085 1.00 90.00 173 LEU A CA 1
ATOM 1278 C C . LEU A 1 173 ? -9.199 12.957 -4.947 1.00 90.00 173 LEU A C 1
ATOM 1280 O O . LEU A 1 173 ? -8.044 13.055 -4.517 1.00 90.00 173 LEU A O 1
ATOM 1284 N N . SER A 1 174 ? -10.208 13.655 -4.421 1.00 91.56 174 SER A N 1
ATOM 1285 C CA . SER A 1 174 ? -10.084 14.373 -3.148 1.00 91.56 174 SER A CA 1
ATOM 1286 C C . SER A 1 174 ? -9.919 13.374 -1.993 1.00 91.56 174 SER A C 1
ATOM 1288 O O . SER A 1 174 ? -10.272 12.204 -2.128 1.00 91.56 174 SER A O 1
ATOM 1290 N N . VAL A 1 175 ? -9.410 13.810 -0.835 1.00 90.56 175 VAL A N 1
ATOM 1291 C CA . VAL A 1 175 ? -9.213 12.897 0.311 1.00 90.56 175 VAL A CA 1
ATOM 1292 C C . VAL A 1 175 ? -10.537 12.278 0.774 1.00 90.56 175 VAL A C 1
ATOM 1294 O O . VAL A 1 175 ? -10.591 11.085 1.059 1.00 90.56 175 VAL A O 1
ATOM 1297 N N . LYS A 1 176 ? -11.618 13.070 0.787 1.00 90.06 176 LYS A N 1
ATOM 1298 C CA . LYS A 1 176 ? -12.962 12.593 1.138 1.00 90.06 176 LYS A CA 1
ATOM 1299 C C . LYS A 1 176 ? -13.444 11.525 0.151 1.00 90.06 176 LYS A C 1
ATOM 1301 O O . LYS A 1 176 ? -13.852 10.450 0.578 1.00 90.06 176 LYS A O 1
ATOM 1306 N N . ALA A 1 177 ? -13.326 11.796 -1.148 1.00 89.88 177 ALA A N 1
ATOM 1307 C CA . ALA A 1 177 ? -13.729 10.874 -2.208 1.00 89.88 177 ALA A CA 1
ATOM 1308 C C . ALA A 1 177 ? -12.892 9.583 -2.202 1.00 89.88 177 ALA A C 1
ATOM 1310 O O . ALA A 1 177 ? -13.416 8.483 -2.372 1.00 89.88 177 ALA A O 1
ATOM 1311 N N . ALA A 1 178 ? -11.581 9.702 -1.974 1.00 91.44 178 ALA A N 1
ATOM 1312 C CA . ALA A 1 178 ? -10.676 8.564 -1.852 1.00 91.44 178 ALA A CA 1
ATOM 1313 C C . ALA A 1 178 ? -11.068 7.676 -0.664 1.00 91.44 178 ALA A C 1
ATOM 1315 O O . ALA A 1 178 ? -11.205 6.465 -0.826 1.00 91.44 178 ALA A O 1
ATOM 1316 N N . LEU A 1 179 ? -11.334 8.272 0.503 1.00 90.00 179 LEU A N 1
ATOM 1317 C CA . LEU A 1 179 ? -11.769 7.539 1.689 1.00 90.00 179 LEU A CA 1
ATOM 1318 C C . LEU A 1 179 ? -13.128 6.863 1.478 1.00 90.00 179 LEU A C 1
ATOM 1320 O O . LEU A 1 179 ? -13.273 5.686 1.798 1.00 90.00 179 LEU A O 1
ATOM 1324 N N . ALA A 1 180 ? -14.097 7.572 0.896 1.00 89.81 180 ALA A N 1
ATOM 1325 C CA . ALA A 1 180 ? -15.413 7.028 0.577 1.00 89.81 180 ALA A CA 1
ATOM 1326 C C . ALA A 1 180 ? -15.313 5.804 -0.343 1.00 89.81 180 ALA A C 1
ATOM 1328 O O . ALA A 1 180 ? -15.899 4.758 -0.055 1.00 89.81 180 ALA A O 1
ATOM 1329 N N . ASN A 1 181 ? -14.510 5.903 -1.406 1.00 89.00 181 ASN A N 1
ATOM 1330 C CA . ASN A 1 181 ? -14.284 4.801 -2.335 1.00 89.00 181 ASN A CA 1
ATOM 1331 C C . ASN A 1 181 ? -13.600 3.612 -1.659 1.00 89.00 181 ASN A C 1
ATOM 1333 O O . ASN A 1 181 ? -14.087 2.490 -1.785 1.00 89.00 181 ASN A O 1
ATOM 1337 N N . VAL A 1 182 ? -12.528 3.838 -0.894 1.00 90.25 182 VAL A N 1
ATOM 1338 C CA . VAL A 1 182 ? -11.828 2.759 -0.179 1.00 90.25 182 VAL A CA 1
ATOM 1339 C C . VAL A 1 182 ? -12.759 2.074 0.826 1.00 90.25 182 VAL A C 1
ATOM 1341 O O . VAL A 1 182 ? -12.809 0.849 0.855 1.00 90.25 182 VAL A O 1
ATOM 1344 N N . LEU A 1 183 ? -13.564 2.821 1.591 1.00 87.56 183 LEU A N 1
ATOM 1345 C CA . LEU A 1 183 ? -14.542 2.245 2.528 1.00 87.56 183 LEU A CA 1
ATOM 1346 C C . LEU A 1 183 ? -15.686 1.508 1.824 1.00 87.56 183 LEU A C 1
ATOM 1348 O O . LEU A 1 183 ? -16.238 0.556 2.374 1.00 87.56 183 LEU A O 1
ATOM 1352 N N . SER A 1 184 ? -16.095 1.958 0.640 1.00 87.69 184 SER A N 1
ATOM 1353 C CA . SER A 1 184 ? -17.117 1.274 -0.154 1.00 87.69 184 SER A CA 1
ATOM 1354 C C . SER A 1 184 ? -16.582 -0.050 -0.707 1.00 87.69 184 SER A C 1
ATOM 1356 O O . SER A 1 184 ? -17.200 -1.096 -0.502 1.00 87.69 184 SER A O 1
ATOM 1358 N N . ILE A 1 185 ? -15.376 -0.034 -1.287 1.00 87.69 185 ILE A N 1
ATOM 1359 C CA . ILE A 1 185 ? -14.659 -1.231 -1.753 1.00 87.69 185 ILE A CA 1
ATOM 1360 C C . ILE A 1 185 ? -14.447 -2.212 -0.592 1.00 87.69 185 ILE A C 1
ATOM 1362 O O . ILE A 1 185 ? -14.785 -3.389 -0.710 1.00 87.69 185 ILE A O 1
ATOM 1366 N N . ALA A 1 186 ? -13.978 -1.720 0.556 1.00 85.88 186 ALA A N 1
ATOM 1367 C CA . ALA A 1 186 ? -13.755 -2.517 1.759 1.00 85.88 186 ALA A CA 1
ATOM 1368 C C . ALA A 1 186 ? -15.036 -3.139 2.335 1.00 85.88 186 ALA A C 1
ATOM 1370 O O . ALA A 1 186 ? -14.954 -4.108 3.075 1.00 85.88 186 ALA A O 1
ATOM 1371 N N . ARG A 1 187 ? -16.226 -2.609 2.034 1.00 85.88 187 ARG A N 1
ATOM 1372 C CA . ARG A 1 187 ? -17.495 -3.194 2.500 1.00 85.88 187 ARG A CA 1
ATOM 1373 C C . ARG A 1 187 ? -18.110 -4.146 1.487 1.00 85.88 187 ARG A C 1
ATOM 1375 O O . ARG A 1 187 ? -18.650 -5.174 1.877 1.00 85.88 187 ARG A O 1
ATOM 1382 N N . LYS A 1 188 ? -18.043 -3.807 0.199 1.00 85.12 188 LYS A N 1
ATOM 1383 C CA . LYS A 1 188 ? -18.714 -4.564 -0.864 1.00 85.12 188 LYS A CA 1
ATOM 1384 C C . LYS A 1 188 ? -17.852 -5.708 -1.405 1.00 85.12 188 LYS A C 1
ATOM 1386 O O . LYS A 1 188 ? -18.399 -6.734 -1.790 1.00 85.12 188 LYS A O 1
ATOM 1391 N N . ARG A 1 189 ? -16.521 -5.546 -1.448 1.00 81.75 189 ARG A N 1
ATOM 1392 C CA . ARG A 1 189 ? -15.598 -6.431 -2.191 1.00 81.75 189 ARG A CA 1
ATOM 1393 C C . ARG A 1 189 ? -14.309 -6.770 -1.438 1.00 81.75 189 ARG A C 1
ATOM 1395 O O . ARG A 1 189 ? -13.300 -7.086 -2.062 1.00 81.75 189 ARG A O 1
ATOM 1402 N N . LEU A 1 190 ? -14.335 -6.737 -0.101 1.00 84.31 190 LEU A N 1
ATOM 1403 C CA . LEU A 1 190 ? -13.150 -6.997 0.729 1.00 84.31 190 LEU A CA 1
ATOM 1404 C C . LEU A 1 190 ? -12.461 -8.308 0.358 1.00 84.31 190 LEU A C 1
ATOM 1406 O O . LEU A 1 190 ? -11.251 -8.333 0.177 1.00 84.31 190 LEU A O 1
ATOM 1410 N N . VAL A 1 191 ? -13.239 -9.381 0.215 1.00 85.38 191 VAL A N 1
ATOM 1411 C CA . VAL A 1 191 ? -12.704 -10.718 -0.063 1.00 85.38 191 VAL A CA 1
ATOM 1412 C C . VAL A 1 191 ? -12.005 -10.759 -1.420 1.00 85.38 191 VAL A C 1
ATOM 1414 O O . VAL A 1 191 ? -10.892 -11.263 -1.507 1.00 85.38 191 VAL A O 1
ATOM 1417 N N . GLU A 1 192 ? -12.614 -10.192 -2.464 1.00 84.38 192 GLU A N 1
ATOM 1418 C CA . GLU A 1 192 ? -12.027 -10.156 -3.810 1.00 84.38 192 GLU A CA 1
ATOM 1419 C C . GLU A 1 192 ? -10.704 -9.377 -3.819 1.00 84.38 192 GLU A C 1
ATOM 1421 O O . GLU A 1 192 ? -9.692 -9.889 -4.299 1.00 84.38 192 GLU A O 1
ATOM 1426 N N . VAL A 1 193 ? -10.689 -8.179 -3.226 1.00 87.25 193 VAL A N 1
ATOM 1427 C CA . VAL A 1 193 ? -9.491 -7.330 -3.174 1.00 87.25 193 VAL A CA 1
ATOM 1428 C C . VAL A 1 193 ? -8.383 -7.975 -2.354 1.00 87.25 193 VAL A C 1
ATOM 1430 O O . VAL A 1 193 ? -7.248 -8.043 -2.818 1.00 87.25 193 VAL A O 1
ATOM 1433 N N . VAL A 1 194 ? -8.704 -8.487 -1.164 1.00 88.75 194 VAL A N 1
ATOM 1434 C CA . VAL A 1 194 ? -7.722 -9.152 -0.301 1.00 88.75 194 VAL A CA 1
ATOM 1435 C C . VAL A 1 194 ? -7.150 -10.382 -0.998 1.00 88.75 194 VAL A C 1
ATOM 1437 O O . VAL A 1 194 ? -5.947 -10.595 -0.940 1.00 88.75 194 VAL A O 1
ATOM 1440 N N . LEU A 1 195 ? -7.960 -11.166 -1.717 1.00 87.94 195 LEU A N 1
ATOM 1441 C CA . LEU A 1 195 ? -7.452 -12.300 -2.491 1.00 87.94 195 LEU A CA 1
ATOM 1442 C C . LEU A 1 195 ? -6.474 -11.857 -3.589 1.00 87.94 195 LEU A C 1
ATOM 1444 O O . LEU A 1 195 ? -5.445 -12.504 -3.766 1.00 87.94 195 LEU A O 1
ATOM 1448 N N . MET A 1 196 ? -6.759 -10.771 -4.314 1.00 86.12 196 MET A N 1
ATOM 1449 C CA . MET A 1 196 ? -5.839 -10.242 -5.333 1.00 86.12 196 MET A CA 1
ATOM 1450 C C . MET A 1 196 ? -4.537 -9.715 -4.718 1.00 86.12 196 MET A C 1
ATOM 1452 O O . MET A 1 196 ? -3.458 -10.028 -5.221 1.00 86.12 196 MET A O 1
ATOM 1456 N N . GLU A 1 197 ? -4.632 -8.986 -3.606 1.00 89.31 197 GLU A N 1
ATOM 1457 C CA . GLU A 1 197 ? -3.487 -8.519 -2.814 1.00 89.31 197 GLU A CA 1
ATOM 1458 C C . GLU A 1 197 ? -2.640 -9.686 -2.293 1.00 89.31 197 GLU A C 1
ATOM 1460 O O . GLU A 1 197 ? -1.418 -9.656 -2.409 1.00 89.31 197 GLU A O 1
ATOM 1465 N N . VAL A 1 198 ? -3.266 -10.757 -1.786 1.00 90.88 198 VAL A N 1
ATOM 1466 C CA . VAL A 1 198 ? -2.555 -11.961 -1.327 1.00 90.88 198 VAL A CA 1
ATOM 1467 C C . VAL A 1 198 ? -1.737 -12.554 -2.462 1.00 90.88 198 VAL A C 1
ATOM 1469 O O . VAL A 1 198 ? -0.562 -12.847 -2.263 1.00 90.88 198 VAL A O 1
ATOM 1472 N N . VAL A 1 199 ? -2.311 -12.712 -3.659 1.00 88.88 199 VAL A N 1
ATOM 1473 C CA . VAL A 1 199 ? -1.544 -13.267 -4.782 1.00 88.88 199 VAL A CA 1
ATOM 1474 C C . VAL A 1 199 ? -0.404 -12.326 -5.186 1.00 88.88 199 VAL A C 1
ATOM 1476 O O . VAL A 1 199 ? 0.716 -12.797 -5.391 1.00 88.88 199 VAL A O 1
ATOM 1479 N N . LEU A 1 200 ? -0.646 -11.011 -5.240 1.00 89.81 200 LEU A N 1
ATOM 1480 C CA . LEU A 1 200 ? 0.396 -10.020 -5.524 1.00 89.81 200 LEU A CA 1
ATOM 1481 C C . LEU A 1 200 ? 1.549 -10.109 -4.513 1.00 89.81 200 LEU A C 1
ATOM 1483 O O . LEU A 1 200 ? 2.709 -10.170 -4.919 1.00 89.81 200 LEU A O 1
ATOM 1487 N N . TYR A 1 201 ? 1.253 -10.173 -3.214 1.00 90.81 201 TYR A N 1
ATOM 1488 C CA . TYR A 1 201 ? 2.270 -10.277 -2.166 1.00 90.81 201 TYR A CA 1
ATOM 1489 C C . TYR A 1 201 ? 2.935 -11.640 -2.078 1.00 90.81 201 TYR A C 1
ATOM 1491 O O . TYR A 1 201 ? 4.100 -11.696 -1.703 1.00 90.81 201 TYR A O 1
ATOM 1499 N N . VAL A 1 202 ? 2.265 -12.729 -2.453 1.00 91.31 202 VAL A N 1
ATOM 1500 C CA . VAL A 1 202 ? 2.924 -14.034 -2.587 1.00 91.31 202 VAL A CA 1
ATOM 1501 C C . VAL A 1 202 ? 3.956 -13.977 -3.709 1.00 91.31 202 VAL A C 1
ATOM 1503 O O . VAL A 1 202 ? 5.097 -14.375 -3.498 1.00 91.31 202 VAL A O 1
ATOM 1506 N N . ILE A 1 203 ? 3.604 -13.426 -4.875 1.00 88.06 203 ILE A N 1
ATOM 1507 C CA . ILE A 1 203 ? 4.549 -13.274 -5.990 1.00 88.06 203 ILE A CA 1
ATOM 1508 C C . ILE A 1 203 ? 5.692 -12.338 -5.596 1.00 88.06 203 ILE A C 1
ATOM 1510 O O . ILE A 1 203 ? 6.858 -12.699 -5.747 1.00 88.06 203 ILE A O 1
ATOM 1514 N N . LEU A 1 204 ? 5.378 -11.165 -5.041 1.00 90.06 204 LEU A N 1
ATOM 1515 C CA . LEU A 1 204 ? 6.385 -10.211 -4.584 1.00 90.06 204 LEU A CA 1
ATOM 1516 C C . LEU A 1 204 ? 7.270 -10.822 -3.492 1.00 90.06 204 LEU A C 1
ATOM 1518 O O . LEU A 1 204 ? 8.481 -10.653 -3.527 1.00 90.06 204 LEU A O 1
ATOM 1522 N N . GLY A 1 205 ? 6.686 -11.574 -2.562 1.00 91.00 205 GLY A N 1
ATOM 1523 C CA . GLY A 1 205 ? 7.382 -12.277 -1.492 1.00 91.00 205 GLY A CA 1
ATOM 1524 C C . GLY A 1 205 ? 8.328 -13.352 -2.017 1.00 91.00 205 GLY A C 1
ATOM 1525 O O . GLY A 1 205 ? 9.464 -13.419 -1.559 1.00 91.00 205 GLY A O 1
ATOM 1526 N N . LEU A 1 206 ? 7.912 -14.137 -3.016 1.00 90.69 206 LEU A N 1
ATOM 1527 C CA . LEU A 1 206 ? 8.772 -15.116 -3.688 1.00 90.69 206 LEU A CA 1
ATOM 1528 C C . LEU A 1 206 ? 9.920 -14.436 -4.439 1.00 90.69 206 LEU A C 1
ATOM 1530 O O . LEU A 1 206 ? 11.066 -14.856 -4.297 1.00 90.69 206 LEU A O 1
ATOM 1534 N N . VAL A 1 207 ? 9.645 -13.362 -5.185 1.00 88.88 207 VAL A N 1
ATOM 1535 C CA . VAL A 1 207 ? 10.678 -12.586 -5.890 1.00 88.88 207 VAL A CA 1
ATOM 1536 C C . VAL A 1 207 ? 11.662 -11.970 -4.893 1.00 88.88 207 VAL A C 1
ATOM 1538 O O . VAL A 1 207 ? 12.870 -12.123 -5.058 1.00 88.88 207 VAL A O 1
ATOM 1541 N N . CYS A 1 208 ? 11.167 -11.341 -3.823 1.00 89.88 208 CYS A N 1
ATOM 1542 C CA . CYS A 1 208 ? 11.982 -10.832 -2.723 1.00 89.88 208 CYS A CA 1
ATOM 1543 C C . CYS A 1 208 ? 12.835 -11.944 -2.112 1.00 89.88 208 CYS A C 1
ATOM 1545 O O . CYS A 1 208 ? 14.041 -11.775 -1.977 1.00 89.88 208 CYS A O 1
ATOM 1547 N N . PHE A 1 209 ? 12.238 -13.088 -1.775 1.00 90.50 209 PHE A N 1
ATOM 1548 C CA . PHE A 1 209 ? 12.954 -14.217 -1.193 1.00 90.50 209 PHE A CA 1
ATOM 1549 C C . PHE A 1 209 ? 14.066 -14.713 -2.121 1.00 90.50 209 PHE A C 1
ATOM 1551 O O . PHE A 1 209 ? 15.203 -14.824 -1.679 1.00 90.50 209 PHE A O 1
ATOM 1558 N N . MET A 1 210 ? 13.781 -14.941 -3.406 1.00 89.88 210 MET A N 1
ATOM 1559 C CA . MET A 1 210 ? 14.781 -15.390 -4.382 1.00 89.88 210 MET A CA 1
ATOM 1560 C C . MET A 1 210 ? 15.911 -14.369 -4.565 1.00 89.88 210 MET A C 1
ATOM 1562 O O . MET A 1 210 ? 17.081 -14.749 -4.597 1.00 89.88 210 MET A O 1
ATOM 1566 N N . LEU A 1 211 ? 15.581 -13.076 -4.646 1.00 89.38 211 LEU A N 1
ATOM 1567 C CA . LEU A 1 211 ? 16.572 -12.007 -4.773 1.00 89.38 211 LEU A CA 1
ATOM 1568 C C . LEU A 1 211 ? 17.443 -11.898 -3.518 1.00 89.38 211 LEU A C 1
ATOM 1570 O O . LEU A 1 211 ? 18.667 -11.899 -3.626 1.00 89.38 211 LEU A O 1
ATOM 1574 N N . PHE A 1 212 ? 16.841 -11.839 -2.328 1.00 86.88 212 PHE A N 1
ATOM 1575 C CA . PHE A 1 212 ? 17.575 -11.675 -1.071 1.00 86.88 212 PHE A CA 1
ATOM 1576 C C . PHE A 1 212 ? 18.309 -12.944 -0.629 1.00 86.88 212 PHE A C 1
ATOM 1578 O O . PHE A 1 212 ? 19.363 -12.824 -0.007 1.00 86.88 212 PHE A O 1
ATOM 1585 N N . ALA A 1 213 ? 17.844 -14.139 -1.007 1.00 87.38 213 ALA A N 1
ATOM 1586 C CA . ALA A 1 213 ? 18.559 -15.392 -0.763 1.00 87.38 213 ALA A CA 1
ATOM 1587 C C . ALA A 1 213 ? 19.935 -15.423 -1.446 1.00 87.38 213 ALA A C 1
ATOM 1589 O O . ALA A 1 213 ? 20.863 -16.009 -0.899 1.00 87.38 213 ALA A O 1
ATOM 1590 N N . GLY A 1 214 ? 20.092 -14.774 -2.606 1.00 86.38 214 GLY A N 1
ATOM 1591 C CA . GLY A 1 214 ? 21.397 -14.594 -3.254 1.00 86.38 214 GLY A CA 1
ATOM 1592 C C . GLY A 1 214 ? 22.107 -13.309 -2.823 1.00 86.38 214 GLY A C 1
ATOM 1593 O O . GLY A 1 214 ? 23.295 -13.323 -2.495 1.00 86.38 214 GLY A O 1
ATOM 1594 N N . LEU A 1 215 ? 21.375 -12.193 -2.791 1.00 86.25 215 LEU A N 1
ATOM 1595 C CA . LEU A 1 215 ? 21.933 -10.866 -2.543 1.00 86.25 215 LEU A CA 1
ATOM 1596 C C . LEU A 1 215 ? 22.510 -10.730 -1.133 1.00 86.25 215 LEU A C 1
ATOM 1598 O O . LEU A 1 215 ? 23.586 -10.153 -0.988 1.00 86.25 215 LEU A O 1
ATOM 1602 N N . VAL A 1 216 ? 21.834 -11.250 -0.101 1.00 84.56 216 VAL A N 1
ATOM 1603 C CA . VAL A 1 216 ? 22.297 -11.111 1.288 1.00 84.56 216 VAL A CA 1
ATOM 1604 C C . VAL A 1 216 ? 23.594 -11.894 1.514 1.00 84.56 216 VAL A C 1
ATOM 1606 O O . VAL A 1 216 ? 24.566 -11.261 1.925 1.00 84.56 216 VAL A O 1
ATOM 1609 N N . PRO A 1 217 ? 23.708 -13.201 1.193 1.00 84.62 217 PRO A N 1
ATOM 1610 C CA . PRO A 1 217 ? 24.976 -13.918 1.348 1.00 84.62 217 PRO A CA 1
ATOM 1611 C C . PRO A 1 217 ? 26.112 -13.331 0.506 1.00 84.62 217 PRO A C 1
ATOM 1613 O O . PRO A 1 217 ? 27.230 -13.206 1.005 1.00 84.62 217 PRO A O 1
ATOM 1616 N N . ALA A 1 218 ? 25.834 -12.917 -0.737 1.00 85.56 218 ALA A N 1
ATOM 1617 C CA . ALA A 1 218 ? 26.830 -12.276 -1.594 1.00 85.56 218 ALA A CA 1
ATOM 1618 C C . ALA A 1 218 ? 27.312 -10.943 -1.003 1.00 85.56 218 ALA A C 1
ATOM 1620 O O . ALA A 1 218 ? 28.513 -10.688 -0.972 1.00 85.56 218 ALA A O 1
ATOM 1621 N N . THR A 1 219 ? 26.391 -10.133 -0.470 1.00 83.44 219 THR A N 1
ATOM 1622 C CA . THR A 1 219 ? 26.714 -8.897 0.253 1.00 83.44 219 THR A CA 1
ATOM 1623 C C . THR A 1 219 ? 27.606 -9.199 1.450 1.00 83.44 219 THR A C 1
ATOM 1625 O O . THR A 1 219 ? 28.693 -8.648 1.557 1.00 83.44 219 THR A O 1
ATOM 1628 N N . VAL A 1 220 ? 27.195 -10.117 2.327 1.00 80.06 220 VAL A N 1
ATOM 1629 C CA . VAL A 1 220 ? 27.957 -10.487 3.529 1.00 80.06 220 VAL A CA 1
ATOM 1630 C C . VAL A 1 220 ? 29.369 -10.968 3.172 1.00 80.06 220 VAL A C 1
ATOM 1632 O O . VAL A 1 220 ? 30.346 -10.492 3.749 1.00 80.06 220 VAL A O 1
ATOM 1635 N N . SER A 1 221 ? 29.490 -11.874 2.199 1.00 83.31 221 SER A N 1
ATOM 1636 C CA . SER A 1 221 ? 30.769 -12.466 1.800 1.00 83.31 221 SER A CA 1
ATOM 1637 C C . SER A 1 221 ? 31.699 -11.457 1.117 1.00 83.31 221 SER A C 1
ATOM 1639 O O . SER A 1 221 ? 32.848 -11.305 1.536 1.00 83.31 221 SER A O 1
ATOM 1641 N N . LEU A 1 222 ? 31.213 -10.729 0.104 1.00 83.88 222 LEU A N 1
ATOM 1642 C CA . LEU A 1 222 ? 32.030 -9.786 -0.666 1.00 83.88 222 LEU A CA 1
ATOM 1643 C C . LEU A 1 222 ? 32.351 -8.523 0.130 1.00 83.88 222 LEU A C 1
ATOM 1645 O O . LEU A 1 222 ? 33.477 -8.038 0.058 1.00 83.88 222 LEU A O 1
ATOM 1649 N N . THR A 1 223 ? 31.408 -8.005 0.923 1.00 81.00 223 THR A N 1
ATOM 1650 C CA . THR A 1 223 ? 31.681 -6.874 1.818 1.00 81.00 223 THR A CA 1
ATOM 1651 C C . THR A 1 223 ? 32.664 -7.278 2.913 1.00 81.00 223 THR A C 1
ATOM 1653 O O . THR A 1 223 ? 33.590 -6.519 3.180 1.00 81.00 223 THR A O 1
ATOM 1656 N N . GLY A 1 224 ? 32.541 -8.482 3.486 1.00 76.38 224 GLY A N 1
ATOM 1657 C CA . GLY A 1 224 ? 33.509 -8.994 4.459 1.00 76.38 224 GLY A CA 1
ATOM 1658 C C . GLY A 1 224 ? 34.917 -9.140 3.879 1.00 76.38 224 GLY A C 1
ATOM 1659 O O . GLY A 1 224 ? 35.888 -8.670 4.470 1.00 76.38 224 GLY A O 1
ATOM 1660 N N . MET A 1 225 ? 35.028 -9.710 2.676 1.00 84.25 225 MET A N 1
ATOM 1661 C CA . MET A 1 225 ? 36.299 -9.810 1.957 1.00 84.25 225 MET A CA 1
ATOM 1662 C C . MET A 1 225 ? 36.882 -8.424 1.660 1.00 84.25 225 MET A C 1
ATOM 1664 O O . MET A 1 225 ? 38.038 -8.160 1.985 1.00 84.25 225 MET A O 1
ATOM 1668 N N . ALA A 1 226 ? 36.083 -7.515 1.101 1.00 81.06 226 ALA A N 1
ATOM 1669 C CA . ALA A 1 226 ? 36.538 -6.179 0.745 1.00 81.06 226 ALA A CA 1
ATOM 1670 C C . ALA A 1 226 ? 37.002 -5.384 1.976 1.00 81.06 226 ALA A C 1
ATOM 1672 O O . ALA A 1 226 ? 38.077 -4.792 1.931 1.00 81.06 226 ALA A O 1
ATOM 1673 N N . MET A 1 227 ? 36.269 -5.451 3.094 1.00 76.12 227 MET A N 1
ATOM 1674 C CA . MET A 1 227 ? 36.668 -4.815 4.358 1.00 76.12 227 MET A CA 1
ATOM 1675 C C . MET A 1 227 ? 37.941 -5.425 4.958 1.00 76.12 227 MET A C 1
ATOM 1677 O O . MET A 1 227 ? 38.748 -4.699 5.539 1.00 76.12 227 MET A O 1
ATOM 1681 N N . SER A 1 228 ? 38.152 -6.739 4.806 1.00 76.88 228 SER A N 1
ATOM 1682 C CA . SER A 1 228 ? 39.383 -7.395 5.269 1.00 76.88 228 SER A CA 1
ATOM 1683 C C . SER A 1 228 ? 40.619 -6.957 4.474 1.00 76.88 228 SER A C 1
ATOM 1685 O O . SER A 1 228 ? 41.698 -6.820 5.045 1.00 76.88 228 SER A O 1
ATOM 1687 N N . ILE A 1 229 ? 40.454 -6.677 3.175 1.00 83.00 229 ILE A N 1
ATOM 1688 C CA . ILE A 1 229 ? 41.529 -6.218 2.287 1.00 83.00 229 ILE A CA 1
ATOM 1689 C C . ILE A 1 229 ? 41.804 -4.725 2.485 1.00 83.00 229 ILE A C 1
ATOM 1691 O O . ILE A 1 229 ? 42.961 -4.311 2.489 1.00 83.00 229 ILE A O 1
ATOM 1695 N N . THR A 1 230 ? 40.765 -3.902 2.669 1.00 78.69 230 THR A N 1
ATOM 1696 C CA . THR A 1 230 ? 40.926 -2.445 2.813 1.00 78.69 230 THR A CA 1
ATOM 1697 C C . THR A 1 230 ? 41.438 -2.014 4.189 1.00 78.69 230 THR A C 1
ATOM 1699 O O . THR A 1 230 ? 41.611 -0.820 4.413 1.00 78.69 230 THR A O 1
ATOM 1702 N N . GLY A 1 231 ? 41.706 -2.957 5.101 1.00 63.12 231 GLY A N 1
ATOM 1703 C CA . GLY A 1 231 ? 42.260 -2.683 6.431 1.00 63.12 231 GLY A CA 1
ATOM 1704 C C . GLY A 1 231 ? 41.237 -2.204 7.468 1.00 63.12 231 GLY A C 1
ATOM 1705 O O . GLY A 1 231 ? 41.624 -1.849 8.577 1.00 63.12 231 GLY A O 1
ATOM 1706 N N . ASP A 1 232 ? 39.939 -2.251 7.151 1.00 61.56 232 ASP A N 1
ATOM 1707 C CA . ASP A 1 232 ? 38.845 -1.745 7.993 1.00 61.56 232 ASP A CA 1
ATOM 1708 C C . ASP A 1 232 ? 38.156 -2.875 8.796 1.00 61.56 232 ASP A C 1
ATOM 1710 O O . ASP A 1 232 ? 36.958 -2.825 9.078 1.00 61.56 232 ASP A O 1
ATOM 1714 N N . ALA A 1 233 ? 38.886 -3.925 9.192 1.00 55.44 233 ALA A N 1
ATOM 1715 C CA . ALA A 1 233 ? 38.329 -5.120 9.850 1.00 55.44 233 ALA A CA 1
ATOM 1716 C C . ALA A 1 233 ? 37.569 -4.829 11.169 1.00 55.44 233 ALA A C 1
ATOM 1718 O O . ALA A 1 233 ? 36.642 -5.554 11.535 1.00 55.44 233 ALA A O 1
ATOM 1719 N N . SER A 1 234 ? 37.905 -3.738 11.865 1.00 53.75 234 SER A N 1
ATOM 1720 C CA . SER A 1 234 ? 37.201 -3.272 13.071 1.00 53.75 234 SER A CA 1
ATOM 1721 C C . SER A 1 234 ? 35.782 -2.755 12.785 1.00 53.75 234 SER A C 1
ATOM 1723 O O . SER A 1 234 ? 34.902 -2.875 13.640 1.00 53.75 234 SER A O 1
ATOM 1725 N N . SER A 1 235 ? 35.520 -2.245 11.577 1.00 55.44 235 SER A N 1
ATOM 1726 C CA . SER A 1 235 ? 34.185 -1.803 11.145 1.00 55.44 235 SER A CA 1
ATOM 1727 C C . SER A 1 235 ? 33.249 -2.983 10.831 1.00 55.44 235 SER A C 1
ATOM 1729 O O . SER A 1 235 ? 32.058 -2.928 11.144 1.00 55.44 235 SER A O 1
ATOM 1731 N N . MET A 1 236 ? 33.798 -4.105 10.342 1.00 50.44 236 MET A N 1
ATOM 1732 C CA . MET A 1 236 ? 33.068 -5.361 10.117 1.00 50.44 236 MET A CA 1
ATOM 1733 C C . MET A 1 236 ? 32.572 -5.978 11.434 1.00 50.44 236 MET A C 1
ATOM 1735 O O . MET A 1 236 ? 31.430 -6.437 11.514 1.00 50.44 236 MET A O 1
ATOM 1739 N N . ALA A 1 237 ? 33.390 -5.924 12.491 1.00 50.44 237 ALA A N 1
ATOM 1740 C CA . ALA A 1 237 ? 32.984 -6.346 13.830 1.00 50.44 237 ALA A CA 1
ATOM 1741 C C . ALA A 1 237 ? 31.813 -5.497 14.358 1.00 50.44 237 ALA A C 1
ATOM 1743 O O . ALA A 1 237 ? 30.864 -6.049 14.901 1.00 50.44 237 ALA A O 1
ATOM 1744 N N . GLY A 1 238 ? 31.808 -4.180 14.127 1.00 53.94 238 GLY A N 1
ATOM 1745 C CA . GLY A 1 238 ? 30.681 -3.310 14.491 1.00 53.94 238 GLY A CA 1
ATOM 1746 C C . GLY A 1 238 ? 29.387 -3.607 13.718 1.00 53.94 238 GLY A C 1
ATOM 1747 O O . GLY A 1 238 ? 28.302 -3.520 14.290 1.00 53.94 238 GLY A O 1
ATOM 1748 N N . MET A 1 239 ? 29.494 -4.003 12.446 1.00 50.38 239 MET A N 1
ATOM 1749 C CA . MET A 1 239 ? 28.350 -4.298 11.573 1.00 50.38 239 MET A CA 1
ATOM 1750 C C . MET A 1 239 ? 27.706 -5.667 11.855 1.00 50.38 239 MET A C 1
ATOM 1752 O O . MET A 1 239 ? 26.485 -5.783 11.795 1.00 50.38 239 MET A O 1
ATOM 1756 N N . PHE A 1 240 ? 28.502 -6.689 12.197 1.00 47.50 240 PHE A N 1
ATOM 1757 C CA . PHE A 1 240 ? 28.008 -8.047 12.484 1.00 47.50 240 PHE A CA 1
ATOM 1758 C C . PHE A 1 240 ? 27.784 -8.329 13.977 1.00 47.50 240 PHE A C 1
ATOM 1760 O O . PHE A 1 240 ? 26.812 -8.995 14.325 1.00 47.50 240 PHE A O 1
ATOM 1767 N N . MET A 1 241 ? 28.629 -7.810 14.876 1.00 44.28 241 MET A N 1
ATOM 1768 C CA . MET A 1 241 ? 28.494 -8.030 16.329 1.00 44.28 241 MET A CA 1
ATOM 1769 C C . MET A 1 241 ? 27.573 -7.010 17.010 1.00 44.28 241 MET A C 1
ATOM 1771 O O . MET A 1 241 ? 27.114 -7.255 18.121 1.00 44.28 241 MET A O 1
ATOM 1775 N N . GLY A 1 242 ? 27.249 -5.891 16.352 1.00 43.47 242 GLY A N 1
ATOM 1776 C CA . GLY A 1 242 ? 26.221 -4.951 16.820 1.00 43.47 242 GLY A CA 1
ATOM 1777 C C . GLY A 1 242 ? 24.780 -5.453 16.631 1.00 43.47 242 GLY A C 1
ATOM 1778 O O . GLY A 1 242 ? 23.845 -4.821 17.115 1.00 43.47 242 GLY A O 1
ATOM 1779 N N . GLY A 1 243 ? 24.598 -6.583 15.936 1.00 39.12 243 GLY A N 1
ATOM 1780 C CA . GLY A 1 243 ? 23.302 -7.135 15.530 1.00 39.12 243 GLY A CA 1
ATOM 1781 C C . GLY A 1 243 ? 22.946 -8.494 16.141 1.00 39.12 243 GLY A C 1
ATOM 1782 O O . GLY A 1 243 ? 22.124 -9.203 15.569 1.00 39.12 243 GLY A O 1
ATOM 1783 N N . GLY A 1 244 ? 23.545 -8.887 17.272 1.00 34.06 244 GLY A N 1
ATOM 1784 C CA . GLY A 1 244 ? 23.316 -10.211 17.859 1.00 34.06 244 GLY A CA 1
ATOM 1785 C C . GLY A 1 244 ? 23.309 -10.242 19.388 1.00 34.06 244 GLY A C 1
ATOM 1786 O O . GLY A 1 244 ? 24.351 -10.170 20.023 1.00 34.06 244 GLY A O 1
ATOM 1787 N N . TYR A 1 245 ? 22.119 -10.463 19.956 1.00 33.94 245 TYR A N 1
ATOM 1788 C CA . TYR A 1 245 ? 21.869 -11.100 21.264 1.00 33.94 245 TYR A CA 1
ATOM 1789 C C . TYR A 1 245 ? 22.091 -10.345 22.585 1.00 33.94 245 TYR A C 1
ATOM 1791 O O . TYR A 1 245 ? 21.913 -10.941 23.647 1.00 33.94 245 TYR A O 1
ATOM 1799 N N . GLY A 1 246 ? 22.328 -9.035 22.580 1.00 31.83 246 GLY A N 1
ATOM 1800 C CA . GLY A 1 246 ? 22.439 -8.278 23.830 1.00 31.83 246 GLY A CA 1
ATOM 1801 C C . GLY A 1 246 ? 21.803 -6.900 23.764 1.00 31.83 246 GLY A C 1
ATOM 1802 O O . GLY A 1 246 ? 22.480 -5.946 23.410 1.00 31.83 246 GLY A O 1
ATOM 1803 N N . ARG A 1 247 ? 20.550 -6.798 24.234 1.00 31.39 247 ARG A N 1
ATOM 1804 C CA . ARG A 1 247 ? 19.855 -5.558 24.648 1.00 31.39 247 ARG A CA 1
ATOM 1805 C C . ARG A 1 247 ? 19.048 -4.806 23.570 1.00 31.39 247 ARG A C 1
ATOM 1807 O O . ARG A 1 247 ? 19.479 -3.798 23.034 1.00 31.39 247 ARG A O 1
ATOM 1814 N N . GLY A 1 248 ? 17.786 -5.226 23.433 1.00 26.48 248 GLY A N 1
ATOM 1815 C CA . GLY A 1 248 ? 16.642 -4.337 23.181 1.00 26.48 248 GLY A CA 1
ATOM 1816 C C . GLY A 1 248 ? 16.383 -3.936 21.726 1.00 26.48 248 GLY A C 1
ATOM 1817 O O . GLY A 1 248 ? 17.268 -3.472 21.020 1.00 26.48 248 GLY A O 1
ATOM 1818 N N . TYR A 1 249 ? 15.124 -4.078 21.305 1.00 29.50 249 TYR A N 1
ATOM 1819 C CA . TYR A 1 249 ? 14.543 -3.468 20.104 1.00 29.50 249 TYR A CA 1
ATOM 1820 C C . TYR A 1 249 ? 15.082 -2.039 19.883 1.00 29.50 249 TYR A C 1
ATOM 1822 O O . TYR A 1 249 ? 14.717 -1.130 20.626 1.00 29.50 249 TYR A O 1
ATOM 1830 N N . GLY A 1 250 ? 15.952 -1.844 18.886 1.00 31.75 250 GLY A N 1
ATOM 1831 C CA . GLY A 1 250 ? 16.547 -0.530 18.593 1.00 31.75 250 GLY A CA 1
ATOM 1832 C C . GLY A 1 250 ? 18.051 -0.505 18.297 1.00 31.75 250 GLY A C 1
ATOM 1833 O O . GLY A 1 250 ? 18.669 0.540 18.482 1.00 31.75 250 GLY A O 1
ATOM 1834 N N . GLY A 1 251 ? 18.654 -1.611 17.845 1.00 30.34 251 GLY A N 1
ATOM 1835 C CA . GLY A 1 251 ? 20.048 -1.647 17.387 1.00 30.34 251 GLY A CA 1
ATOM 1836 C C . GLY A 1 251 ? 20.242 -0.830 16.108 1.00 30.34 251 GLY A C 1
ATOM 1837 O O . GLY A 1 251 ? 20.164 -1.359 15.003 1.00 30.34 251 GLY A O 1
ATOM 1838 N N . GLY A 1 252 ? 20.418 0.480 16.263 1.00 34.47 252 GLY A N 1
ATOM 1839 C CA . GLY A 1 252 ? 20.669 1.407 15.170 1.00 34.47 252 GLY A CA 1
ATOM 1840 C C . GLY A 1 252 ? 22.001 1.131 14.475 1.00 34.47 252 GLY A C 1
ATOM 1841 O O . GLY A 1 252 ? 23.016 0.866 15.118 1.00 34.47 252 GLY A O 1
ATOM 1842 N N . PHE A 1 253 ? 21.980 1.253 13.149 1.00 42.59 253 PHE A N 1
ATOM 1843 C CA . PHE A 1 253 ? 23.150 1.437 12.294 1.00 42.59 253 PHE A CA 1
ATOM 1844 C C . PHE A 1 253 ? 24.061 2.501 12.931 1.00 42.59 253 PHE A C 1
ATOM 1846 O O . PHE A 1 253 ? 23.647 3.653 13.044 1.00 42.59 253 PHE A O 1
ATOM 1853 N N . SER A 1 254 ? 25.255 2.136 13.410 1.00 40.84 254 SER A N 1
ATOM 1854 C CA . SER A 1 254 ? 26.152 3.094 14.070 1.00 40.84 254 SER A CA 1
ATOM 1855 C C . SER A 1 254 ? 26.848 3.966 13.016 1.00 40.84 254 SER A C 1
ATOM 1857 O O . SER A 1 254 ? 27.717 3.462 12.299 1.00 40.84 254 SER A O 1
ATOM 1859 N N . PRO A 1 255 ? 26.536 5.275 12.915 1.00 42.09 255 PRO A N 1
ATOM 1860 C CA . PRO A 1 255 ? 27.139 6.162 11.915 1.00 42.09 255 PRO A CA 1
ATOM 1861 C C . PRO A 1 255 ? 28.641 6.374 12.151 1.00 42.09 255 PRO A C 1
ATOM 1863 O O . PRO A 1 255 ? 29.374 6.754 11.241 1.00 42.09 255 PRO A O 1
ATOM 1866 N N . MET A 1 256 ? 29.112 6.112 13.376 1.00 41.12 256 MET A N 1
ATOM 1867 C CA . MET A 1 256 ? 30.495 6.335 13.799 1.00 41.12 256 MET A CA 1
ATOM 1868 C C . MET A 1 256 ? 31.481 5.364 13.125 1.00 41.12 256 MET A C 1
ATOM 1870 O O . MET A 1 256 ? 32.637 5.718 12.920 1.00 41.12 256 MET A O 1
ATOM 1874 N N . GLY A 1 257 ? 31.027 4.163 12.742 1.00 50.97 257 GLY A N 1
ATOM 1875 C CA . GLY A 1 257 ? 31.843 3.173 12.025 1.00 50.97 257 GLY A CA 1
ATOM 1876 C C . GLY A 1 257 ? 31.926 3.394 10.510 1.00 50.97 257 GLY A C 1
ATOM 1877 O O . GLY A 1 257 ? 32.699 2.713 9.848 1.00 50.97 257 GLY A O 1
ATOM 1878 N N . MET A 1 258 ? 31.145 4.334 9.961 1.00 48.34 258 MET A N 1
ATOM 1879 C CA . MET A 1 258 ? 31.035 4.609 8.518 1.00 48.34 258 MET A CA 1
ATOM 1880 C C . MET A 1 258 ? 31.925 5.760 8.021 1.00 48.34 258 MET A C 1
ATOM 1882 O O . MET A 1 258 ? 31.860 6.110 6.848 1.00 48.34 258 MET A O 1
ATOM 1886 N N . MET A 1 259 ? 32.698 6.409 8.896 1.00 48.47 259 MET A N 1
ATOM 1887 C CA . MET A 1 259 ? 33.321 7.712 8.612 1.00 48.47 259 MET A CA 1
ATOM 1888 C C . MET A 1 259 ? 34.842 7.684 8.384 1.00 48.47 259 MET A C 1
ATOM 1890 O O . MET A 1 259 ? 35.486 8.731 8.465 1.00 48.47 259 MET A O 1
ATOM 1894 N N . GLY A 1 260 ? 35.434 6.529 8.070 1.00 49.75 260 GLY A N 1
ATOM 1895 C CA . GLY A 1 260 ? 36.862 6.436 7.752 1.00 49.75 260 GLY A CA 1
ATOM 1896 C C . GLY A 1 260 ? 37.167 5.403 6.669 1.00 49.75 260 GLY A C 1
ATOM 1897 O O . GLY A 1 260 ? 36.769 4.253 6.794 1.00 49.75 260 GLY A O 1
ATOM 1898 N N . GLY A 1 261 ? 37.899 5.804 5.624 1.00 59.03 261 GLY A N 1
ATOM 1899 C CA . GLY A 1 261 ? 38.550 4.874 4.692 1.00 59.03 261 GLY A CA 1
ATOM 1900 C C . GLY A 1 261 ? 37.666 4.238 3.607 1.00 59.03 261 GLY A C 1
ATOM 1901 O O . GLY A 1 261 ? 36.551 4.688 3.318 1.00 59.03 261 GLY A O 1
ATOM 1902 N N . GLY A 1 262 ? 38.215 3.192 2.972 1.00 61.09 262 GLY A N 1
ATOM 1903 C CA . GLY A 1 262 ? 37.631 2.463 1.835 1.00 61.09 262 GLY A CA 1
ATOM 1904 C C . GLY A 1 262 ? 36.286 1.789 2.136 1.00 61.09 262 GLY A C 1
ATOM 1905 O O . GLY A 1 262 ? 35.485 1.594 1.219 1.00 61.09 262 GLY A O 1
ATOM 1906 N N . SER A 1 263 ? 35.980 1.531 3.411 1.00 65.00 263 SER A N 1
ATOM 1907 C CA . SER A 1 263 ? 34.674 1.046 3.884 1.00 65.00 263 SER A CA 1
ATOM 1908 C C . SER A 1 263 ? 33.489 1.943 3.487 1.00 65.00 263 SER A C 1
ATOM 1910 O O . SER A 1 263 ? 32.418 1.433 3.149 1.00 65.00 263 SER A O 1
ATOM 1912 N N . THR A 1 264 ? 33.677 3.267 3.426 1.00 69.44 264 THR A N 1
ATOM 1913 C CA . THR A 1 264 ? 32.617 4.226 3.051 1.00 69.44 264 THR A CA 1
ATOM 1914 C C . THR A 1 264 ? 32.142 4.003 1.612 1.00 69.44 264 THR A C 1
ATOM 1916 O O . THR A 1 264 ? 30.941 4.005 1.338 1.00 69.44 264 THR A O 1
ATOM 1919 N N . GLY A 1 265 ? 33.081 3.766 0.688 1.00 73.12 265 GLY A N 1
ATOM 1920 C CA . GLY A 1 265 ? 32.781 3.505 -0.721 1.00 73.12 265 GLY A CA 1
ATOM 1921 C C . GLY A 1 265 ? 32.063 2.170 -0.929 1.00 73.12 265 GLY A C 1
ATOM 1922 O O . GLY A 1 265 ? 31.124 2.096 -1.720 1.00 73.12 265 GLY A O 1
ATOM 1923 N N . LEU A 1 266 ? 32.446 1.139 -0.168 1.00 77.62 266 LEU A N 1
ATOM 1924 C CA . LEU A 1 266 ? 31.803 -0.178 -0.205 1.00 77.62 266 LEU A CA 1
ATOM 1925 C C . LEU A 1 266 ? 30.344 -0.113 0.264 1.00 77.62 266 LEU A C 1
ATOM 1927 O O . LEU A 1 266 ? 29.458 -0.640 -0.406 1.00 77.62 266 LEU A O 1
ATOM 1931 N N . ILE A 1 267 ? 30.079 0.572 1.381 1.00 76.19 267 ILE A N 1
ATOM 1932 C CA . ILE A 1 267 ? 28.719 0.710 1.921 1.00 76.19 267 ILE A CA 1
ATOM 1933 C C . ILE A 1 267 ? 27.861 1.604 1.017 1.00 76.19 267 ILE A C 1
ATOM 1935 O O . ILE A 1 267 ? 26.699 1.285 0.768 1.00 76.19 267 ILE A O 1
ATOM 1939 N N . ALA A 1 268 ? 28.421 2.690 0.474 1.00 80.81 268 ALA A N 1
ATOM 1940 C CA . ALA A 1 268 ? 27.715 3.544 -0.480 1.00 80.81 268 ALA A CA 1
ATOM 1941 C C . ALA A 1 268 ? 27.353 2.784 -1.768 1.00 80.81 268 ALA A C 1
ATOM 1943 O O . ALA A 1 268 ? 26.209 2.853 -2.219 1.00 80.81 268 ALA A O 1
ATOM 1944 N N . GLY A 1 269 ? 28.291 2.009 -2.327 1.00 83.31 269 GLY A N 1
ATOM 1945 C CA . GLY A 1 269 ? 28.047 1.162 -3.498 1.00 83.31 269 GLY A CA 1
ATOM 1946 C C . GLY A 1 269 ? 26.975 0.102 -3.240 1.00 83.31 269 GLY A C 1
ATOM 1947 O O . GLY A 1 269 ? 26.080 -0.094 -4.064 1.00 83.31 269 GLY A O 1
ATOM 1948 N N . LEU A 1 270 ? 26.998 -0.515 -2.056 1.00 85.19 270 LEU A N 1
ATOM 1949 C CA . LEU A 1 270 ? 25.953 -1.432 -1.617 1.00 85.19 270 LEU A CA 1
ATOM 1950 C C . LEU A 1 270 ? 24.590 -0.726 -1.513 1.00 85.19 270 LEU A C 1
ATOM 1952 O O . LEU A 1 270 ? 23.591 -1.242 -2.005 1.00 85.19 270 LEU A O 1
ATOM 1956 N N . GLY A 1 271 ? 24.544 0.482 -0.946 1.00 85.50 271 GLY A N 1
ATOM 1957 C CA . GLY A 1 271 ? 23.333 1.302 -0.877 1.00 85.50 271 GLY A CA 1
ATOM 1958 C C . GLY A 1 271 ? 22.718 1.577 -2.253 1.00 85.50 271 GLY A C 1
ATOM 1959 O O . GLY A 1 271 ? 21.505 1.447 -2.418 1.00 85.50 271 GLY A O 1
ATOM 1960 N N . VAL A 1 272 ? 23.541 1.873 -3.266 1.00 90.81 272 VAL A N 1
ATOM 1961 C CA . VAL A 1 272 ? 23.080 2.038 -4.657 1.00 90.81 272 VAL A CA 1
ATOM 1962 C C . VAL A 1 272 ? 22.475 0.740 -5.197 1.00 90.81 272 VAL A C 1
ATOM 1964 O O . VAL A 1 272 ? 21.401 0.781 -5.796 1.00 90.81 272 VAL A O 1
ATOM 1967 N N . LEU A 1 273 ? 23.102 -0.414 -4.944 1.00 89.94 273 LEU A N 1
ATOM 1968 C CA . LEU A 1 273 ? 22.561 -1.720 -5.338 1.00 89.94 273 LEU A CA 1
ATOM 1969 C C . LEU A 1 273 ? 21.187 -1.983 -4.700 1.00 89.94 273 LEU A C 1
ATOM 1971 O O . LEU A 1 273 ? 20.248 -2.361 -5.403 1.00 89.94 273 LEU A O 1
ATOM 1975 N N . TYR A 1 274 ? 21.028 -1.711 -3.400 1.00 87.69 274 TYR A N 1
ATOM 1976 C CA . TYR A 1 274 ? 19.727 -1.809 -2.726 1.00 87.69 274 TYR A CA 1
ATOM 1977 C C . TYR A 1 274 ? 18.699 -0.816 -3.284 1.00 87.69 274 TYR A C 1
ATOM 1979 O O . TYR A 1 274 ? 17.520 -1.156 -3.350 1.00 87.69 274 TYR A O 1
ATOM 1987 N N . CYS A 1 275 ? 19.110 0.371 -3.743 1.00 93.12 275 CYS A N 1
ATOM 1988 C CA . CYS A 1 275 ? 18.207 1.302 -4.428 1.00 93.12 275 CYS A CA 1
ATOM 1989 C C . CYS A 1 275 ? 17.717 0.738 -5.769 1.00 93.12 275 CYS A C 1
ATOM 1991 O O . CYS A 1 275 ? 16.543 0.893 -6.092 1.00 93.12 275 CYS A O 1
ATOM 1993 N N . VAL A 1 276 ? 18.577 0.061 -6.541 1.00 93.00 276 VAL A N 1
ATOM 1994 C CA . VAL A 1 276 ? 18.175 -0.595 -7.801 1.00 93.00 276 VAL A CA 1
ATOM 1995 C C . VAL A 1 276 ? 17.172 -1.714 -7.526 1.00 93.00 276 VAL A C 1
ATOM 1997 O O . VAL A 1 276 ? 16.096 -1.741 -8.122 1.00 93.00 276 VAL A O 1
ATOM 2000 N N . VAL A 1 277 ? 17.492 -2.613 -6.591 1.00 91.56 277 VAL A N 1
ATOM 2001 C CA . VAL A 1 277 ? 16.613 -3.735 -6.222 1.00 91.56 277 VAL A CA 1
ATOM 2002 C C . VAL A 1 277 ? 15.289 -3.224 -5.650 1.00 91.56 277 VAL A C 1
ATOM 2004 O O . VAL A 1 277 ? 14.220 -3.670 -6.065 1.00 91.56 277 VAL A O 1
ATOM 2007 N N . GLY A 1 278 ? 15.346 -2.239 -4.752 1.00 91.50 278 GLY A N 1
ATOM 2008 C CA . GLY A 1 278 ? 14.172 -1.595 -4.172 1.00 91.50 278 GLY A CA 1
ATOM 2009 C C . GLY A 1 278 ? 13.290 -0.924 -5.223 1.00 91.50 278 GLY A C 1
ATOM 2010 O O . GLY A 1 278 ? 12.074 -1.075 -5.167 1.00 91.50 278 GLY A O 1
ATOM 2011 N N . ALA A 1 279 ? 13.880 -0.251 -6.216 1.00 94.62 279 ALA A N 1
ATOM 2012 C CA . ALA A 1 279 ? 13.130 0.371 -7.304 1.00 94.62 279 ALA A CA 1
ATOM 2013 C C . ALA A 1 279 ? 12.391 -0.666 -8.160 1.00 94.62 279 ALA A C 1
ATOM 2015 O O . ALA A 1 279 ? 11.221 -0.466 -8.474 1.00 94.62 279 ALA A O 1
ATOM 2016 N N . LEU A 1 280 ? 13.033 -1.792 -8.491 1.00 92.81 280 LEU A N 1
ATOM 2017 C CA . LEU A 1 280 ? 12.403 -2.881 -9.246 1.00 92.81 280 LEU A CA 1
ATOM 2018 C C . LEU A 1 280 ? 11.217 -3.490 -8.483 1.00 92.81 280 LEU A C 1
ATOM 2020 O O . LEU A 1 280 ? 10.140 -3.668 -9.052 1.00 92.81 280 LEU A O 1
ATOM 2024 N N . LEU A 1 281 ? 11.394 -3.766 -7.188 1.00 92.31 281 LEU A N 1
ATOM 2025 C CA . LEU A 1 281 ? 10.344 -4.330 -6.335 1.00 92.31 281 LEU A CA 1
ATOM 2026 C C . LEU A 1 281 ? 9.181 -3.353 -6.137 1.00 92.31 281 LEU A C 1
ATOM 2028 O O . LEU A 1 281 ? 8.019 -3.730 -6.296 1.00 92.31 281 LEU A O 1
ATOM 2032 N N . ALA A 1 282 ? 9.486 -2.086 -5.844 1.00 92.25 282 ALA A N 1
ATOM 2033 C CA . ALA A 1 282 ? 8.485 -1.039 -5.684 1.00 92.25 282 ALA A CA 1
ATOM 2034 C C . ALA A 1 282 ? 7.685 -0.822 -6.975 1.00 92.25 282 ALA A C 1
ATOM 2036 O O . ALA A 1 282 ? 6.474 -0.640 -6.913 1.00 92.25 282 ALA A O 1
ATOM 2037 N N . GLN A 1 283 ? 8.327 -0.902 -8.143 1.00 92.44 283 GLN A N 1
ATOM 2038 C CA . GLN A 1 283 ? 7.665 -0.760 -9.438 1.00 92.44 283 GLN A CA 1
ATOM 2039 C C . GLN A 1 283 ? 6.573 -1.820 -9.648 1.00 92.44 283 GLN A C 1
ATOM 2041 O O . GLN A 1 283 ? 5.450 -1.482 -10.029 1.00 92.44 283 GLN A O 1
ATOM 2046 N N . VAL A 1 284 ? 6.892 -3.092 -9.383 1.00 92.75 284 VAL A N 1
ATOM 2047 C CA . VAL A 1 284 ? 5.936 -4.207 -9.511 1.00 92.75 284 VAL A CA 1
ATOM 2048 C C . VAL A 1 284 ? 4.813 -4.063 -8.488 1.00 92.75 284 VAL A C 1
ATOM 2050 O O . VAL A 1 284 ? 3.642 -4.186 -8.847 1.00 92.75 284 VAL A O 1
ATOM 2053 N N . ALA A 1 285 ? 5.155 -3.746 -7.236 1.00 93.25 285 ALA A N 1
ATOM 2054 C CA . ALA A 1 285 ? 4.177 -3.562 -6.168 1.00 93.25 285 ALA A CA 1
ATOM 2055 C C . ALA A 1 285 ? 3.193 -2.426 -6.487 1.00 93.25 285 ALA A C 1
ATOM 2057 O O . ALA A 1 285 ? 1.982 -2.622 -6.453 1.00 93.25 285 ALA A O 1
ATOM 2058 N N . ILE A 1 286 ? 3.702 -1.246 -6.853 1.00 94.62 286 ILE A N 1
ATOM 2059 C CA . ILE A 1 286 ? 2.888 -0.059 -7.135 1.00 94.62 286 ILE A CA 1
ATOM 2060 C C . ILE A 1 286 ? 2.014 -0.264 -8.377 1.00 94.62 286 ILE A C 1
ATOM 2062 O O . ILE A 1 286 ? 0.837 0.095 -8.357 1.00 94.62 286 ILE A O 1
ATOM 2066 N N . MET A 1 287 ? 2.549 -0.873 -9.443 1.00 94.12 287 MET A N 1
ATOM 2067 C CA . MET A 1 287 ? 1.745 -1.212 -10.621 1.00 94.12 287 MET A CA 1
ATOM 2068 C C . MET A 1 287 ? 0.627 -2.204 -10.269 1.00 94.12 287 MET A C 1
ATOM 2070 O O . MET A 1 287 ? -0.522 -1.988 -10.655 1.00 94.12 287 MET A O 1
ATOM 2074 N N . GLY A 1 288 ? 0.944 -3.257 -9.510 1.00 92.81 288 GLY A N 1
ATOM 2075 C CA . GLY A 1 288 ? -0.037 -4.239 -9.048 1.00 92.81 288 GLY A CA 1
ATOM 2076 C C . GLY A 1 288 ? -1.165 -3.596 -8.241 1.00 92.81 288 GLY A C 1
ATOM 2077 O O . GLY A 1 288 ? -2.333 -3.773 -8.582 1.00 92.81 288 GLY A O 1
ATOM 2078 N N . MET A 1 289 ? -0.827 -2.767 -7.248 1.00 93.38 289 MET A N 1
ATOM 2079 C CA . MET A 1 289 ? -1.808 -2.038 -6.431 1.00 93.38 289 MET A CA 1
ATOM 2080 C C . MET A 1 289 ? -2.701 -1.115 -7.275 1.00 93.38 289 MET A C 1
ATOM 2082 O O . MET A 1 289 ? -3.914 -1.066 -7.070 1.00 93.38 289 MET A O 1
ATOM 2086 N N . ASN A 1 290 ? -2.137 -0.415 -8.267 1.00 94.44 290 ASN A N 1
ATOM 2087 C CA . ASN A 1 290 ? -2.912 0.442 -9.169 1.00 94.44 290 ASN A CA 1
ATOM 2088 C C . ASN A 1 290 ? -3.937 -0.347 -9.991 1.00 94.44 290 ASN A C 1
ATOM 2090 O O . ASN A 1 290 ? -5.083 0.086 -10.121 1.00 94.44 290 ASN A O 1
ATOM 2094 N N . LEU A 1 291 ? -3.543 -1.503 -10.529 1.00 92.00 291 LEU A N 1
ATOM 2095 C CA . LEU A 1 291 ? -4.433 -2.365 -11.305 1.00 92.00 291 LEU A CA 1
ATOM 2096 C C . LEU A 1 291 ? -5.549 -2.955 -10.434 1.00 92.00 291 LEU A C 1
ATOM 2098 O O . LEU A 1 291 ? -6.715 -2.887 -10.822 1.00 92.00 291 LEU A O 1
ATOM 2102 N N . ILE A 1 292 ? -5.206 -3.457 -9.242 1.00 91.19 292 ILE A N 1
ATOM 2103 C CA . ILE A 1 292 ? -6.176 -3.984 -8.269 1.00 91.19 292 ILE A CA 1
ATOM 2104 C C . ILE A 1 292 ? -7.178 -2.894 -7.884 1.00 91.19 292 ILE A C 1
ATOM 2106 O O . ILE A 1 292 ? -8.384 -3.134 -7.879 1.00 91.19 292 ILE A O 1
ATOM 2110 N N . TYR A 1 293 ? -6.705 -1.674 -7.618 1.00 92.00 293 TYR A N 1
ATOM 2111 C CA . TYR A 1 293 ? -7.576 -0.547 -7.299 1.00 92.00 293 TYR A CA 1
ATOM 2112 C C . TYR A 1 293 ? -8.543 -0.209 -8.442 1.00 92.00 293 TYR A C 1
ATOM 2114 O O . TYR A 1 293 ? -9.736 -0.034 -8.191 1.00 92.00 293 TYR A O 1
ATOM 2122 N N . LEU A 1 294 ? -8.063 -0.120 -9.688 1.00 90.38 294 LEU A N 1
ATOM 2123 C CA . LEU A 1 294 ? -8.927 0.183 -10.835 1.00 90.38 294 LEU A CA 1
ATOM 2124 C C . LEU A 1 294 ? -9.991 -0.902 -11.031 1.00 90.38 294 LEU A C 1
ATOM 2126 O O . LEU A 1 294 ? -11.170 -0.571 -11.152 1.00 90.38 294 LEU A O 1
ATOM 2130 N N . GLN A 1 295 ? -9.596 -2.173 -10.948 1.00 88.50 295 GLN A N 1
ATOM 2131 C CA . GLN A 1 295 ? -10.506 -3.313 -11.038 1.00 88.50 295 GLN A CA 1
ATOM 2132 C C . GLN A 1 295 ? -11.545 -3.307 -9.906 1.00 88.50 295 GLN A C 1
ATOM 2134 O O . GLN A 1 295 ? -12.739 -3.516 -10.129 1.00 88.50 295 GLN A O 1
ATOM 2139 N N . ALA A 1 296 ? -11.123 -3.009 -8.675 1.00 86.25 296 ALA A N 1
ATOM 2140 C CA . ALA A 1 296 ? -12.026 -2.893 -7.537 1.00 86.25 296 ALA A CA 1
ATOM 2141 C C . ALA A 1 296 ? -13.044 -1.758 -7.739 1.00 86.25 296 ALA A C 1
ATOM 2143 O O . ALA A 1 296 ? -14.239 -1.954 -7.480 1.00 86.25 296 ALA A O 1
ATOM 2144 N N . ARG A 1 297 ? -12.587 -0.612 -8.262 1.00 84.25 297 ARG A N 1
ATOM 2145 C CA . ARG A 1 297 ? -13.388 0.599 -8.473 1.00 84.25 297 ARG A CA 1
ATOM 2146 C C . ARG A 1 297 ? -14.465 0.453 -9.548 1.00 84.25 297 ARG A C 1
ATOM 2148 O O . ARG A 1 297 ? -15.505 1.080 -9.405 1.00 84.25 297 ARG A O 1
ATOM 2155 N N . GLU A 1 298 ? -14.275 -0.378 -10.573 1.00 79.88 298 GLU A N 1
ATOM 2156 C CA . GLU A 1 298 ? -15.258 -0.571 -11.663 1.00 79.88 298 GLU A CA 1
ATOM 2157 C C . GLU A 1 298 ? -16.665 -0.988 -11.191 1.00 79.88 298 GLU A C 1
ATOM 2159 O O . GLU A 1 298 ? -17.642 -0.791 -11.907 1.00 79.88 298 GLU A O 1
ATOM 2164 N N . SER A 1 299 ? -16.793 -1.532 -9.980 1.00 65.50 299 SER A N 1
ATOM 2165 C CA . SER A 1 299 ? -18.081 -1.952 -9.400 1.00 65.50 299 SER A CA 1
ATOM 2166 C C . SER A 1 299 ? -18.737 -0.956 -8.450 1.00 65.50 299 SER A C 1
ATOM 2168 O O . SER A 1 299 ? -19.816 -1.239 -7.928 1.00 65.50 299 SER A O 1
ATOM 2170 N N . VAL A 1 300 ? -18.069 0.156 -8.146 1.00 75.75 300 VAL A N 1
ATOM 2171 C CA . VAL A 1 300 ? -18.508 1.082 -7.104 1.00 75.75 300 VAL A CA 1
ATOM 2172 C C . VAL A 1 300 ? -18.954 2.384 -7.744 1.00 75.75 300 VAL A C 1
ATOM 2174 O O . VAL A 1 300 ? -18.155 3.064 -8.382 1.00 75.75 300 VAL A O 1
ATOM 2177 N N . ASP A 1 301 ? -20.217 2.750 -7.525 1.00 79.00 301 ASP A N 1
ATOM 2178 C CA . ASP A 1 301 ? -20.710 4.086 -7.848 1.00 79.00 301 ASP A CA 1
ATOM 2179 C C . ASP A 1 301 ? -20.087 5.112 -6.873 1.00 79.00 301 ASP A C 1
ATOM 2181 O O . ASP A 1 301 ? -20.312 5.019 -5.656 1.00 79.00 301 ASP A O 1
ATOM 2185 N N . PRO A 1 302 ? -19.295 6.087 -7.364 1.00 74.69 302 PRO A N 1
ATOM 2186 C CA . PRO A 1 302 ? -18.660 7.097 -6.522 1.00 74.69 302 PRO A CA 1
ATOM 2187 C C . PRO A 1 302 ? -19.665 7.955 -5.741 1.00 74.69 302 PRO A C 1
ATOM 2189 O O . PRO A 1 302 ? -19.379 8.341 -4.607 1.00 74.69 302 PRO A O 1
ATOM 2192 N N . ALA A 1 303 ? -20.838 8.240 -6.317 1.00 78.31 303 ALA A N 1
ATOM 2193 C CA . ALA A 1 303 ? -21.844 9.092 -5.684 1.00 78.31 303 ALA A CA 1
ATOM 2194 C C . ALA A 1 303 ? -22.508 8.383 -4.494 1.00 78.31 303 ALA A C 1
ATOM 2196 O O . ALA A 1 303 ? -22.693 8.970 -3.426 1.00 78.31 303 ALA A O 1
ATOM 2197 N N . GLU A 1 304 ? -22.797 7.089 -4.649 1.00 82.31 304 GLU A N 1
ATOM 2198 C CA . GLU A 1 304 ? -23.316 6.245 -3.571 1.00 82.31 304 GLU A CA 1
ATOM 2199 C C . GLU A 1 304 ? -22.291 6.108 -2.431 1.00 82.31 304 GLU A C 1
ATOM 2201 O O . GLU A 1 304 ? -22.640 6.179 -1.250 1.00 82.31 304 GLU A O 1
ATOM 2206 N N . ALA A 1 305 ? -21.007 5.948 -2.773 1.00 79.69 305 ALA A N 1
ATOM 2207 C CA . ALA A 1 305 ? -19.928 5.816 -1.799 1.00 79.69 305 ALA A CA 1
ATOM 2208 C C . ALA A 1 305 ? -19.758 7.078 -0.935 1.00 79.69 305 ALA A C 1
ATOM 2210 O O . ALA A 1 305 ? -19.622 6.968 0.288 1.00 79.69 305 ALA A O 1
ATOM 2211 N N . GLU A 1 306 ? -19.783 8.268 -1.546 1.00 82.94 306 GLU A N 1
ATOM 2212 C CA . GLU A 1 306 ? -19.690 9.539 -0.818 1.00 82.94 306 GLU A CA 1
ATOM 2213 C C . GLU A 1 306 ? -20.916 9.794 0.065 1.00 82.94 306 GLU A C 1
ATOM 2215 O O . GLU A 1 306 ? -20.749 10.149 1.234 1.00 82.94 306 GLU A O 1
ATOM 2220 N N . GLY A 1 307 ? -22.129 9.529 -0.435 1.00 81.62 307 GLY A N 1
ATOM 2221 C CA . GLY A 1 307 ? -23.355 9.655 0.360 1.00 81.62 307 GLY A CA 1
ATOM 2222 C C . GLY A 1 307 ? -23.362 8.726 1.579 1.00 81.62 307 GLY A C 1
ATOM 2223 O O . GLY A 1 307 ? -23.721 9.135 2.686 1.00 81.62 307 GLY A O 1
ATOM 2224 N N . ALA A 1 308 ? -22.878 7.491 1.416 1.00 82.19 308 ALA A N 1
ATOM 2225 C CA . ALA A 1 308 ? -22.723 6.562 2.529 1.00 82.19 308 ALA A CA 1
ATOM 2226 C C . ALA A 1 308 ? -21.703 7.065 3.567 1.00 82.19 308 ALA A C 1
ATOM 2228 O O . ALA A 1 308 ? -21.929 6.906 4.767 1.00 82.19 308 ALA A O 1
ATOM 2229 N N . LEU A 1 309 ? -20.600 7.690 3.144 1.00 85.31 309 LEU A N 1
ATOM 2230 C CA . LEU A 1 309 ? -19.629 8.275 4.072 1.00 85.31 309 LEU A CA 1
ATOM 2231 C C . LEU A 1 309 ? -20.222 9.463 4.844 1.00 85.31 309 LEU A C 1
ATOM 2233 O O . LEU A 1 309 ? -20.026 9.552 6.054 1.00 85.31 309 LEU A O 1
ATOM 2237 N N . ASP A 1 310 ? -20.977 10.335 4.177 1.00 88.69 310 ASP A N 1
ATOM 2238 C CA . ASP A 1 310 ? -21.629 11.474 4.830 1.00 88.69 310 ASP A CA 1
ATOM 2239 C C . ASP A 1 310 ? -22.660 11.027 5.868 1.00 88.69 310 ASP A C 1
ATOM 2241 O O . ASP A 1 310 ? -22.701 11.581 6.969 1.00 88.69 310 ASP A O 1
ATOM 2245 N N . SER A 1 311 ? -23.417 9.965 5.575 1.00 87.75 311 SER A N 1
ATOM 2246 C CA . SER A 1 311 ? -24.331 9.363 6.553 1.00 87.75 311 SER A CA 1
ATOM 2247 C C . SER A 1 311 ? -23.593 8.824 7.786 1.00 87.75 311 SER A C 1
ATOM 2249 O O . SER A 1 311 ? -23.989 9.113 8.912 1.00 87.75 311 SER A O 1
ATOM 2251 N N . LEU A 1 312 ? -22.459 8.136 7.594 1.00 84.94 312 LEU A N 1
ATOM 2252 C CA . LEU A 1 312 ? -21.639 7.607 8.688 1.00 84.94 312 LEU A CA 1
ATOM 2253 C C . LEU A 1 312 ? -21.046 8.726 9.551 1.00 84.94 312 LEU A C 1
ATOM 2255 O O . LEU A 1 312 ? -21.070 8.633 10.777 1.00 84.94 312 LEU A O 1
ATOM 2259 N N . ILE A 1 313 ? -20.529 9.791 8.932 1.00 88.88 313 ILE A N 1
ATOM 2260 C CA . ILE A 1 313 ? -20.009 10.960 9.656 1.00 88.88 313 ILE A CA 1
ATOM 2261 C C . ILE A 1 313 ? -21.137 11.629 10.452 1.00 88.88 313 ILE A C 1
ATOM 2263 O O . ILE A 1 313 ? -20.939 11.979 11.618 1.00 88.88 313 ILE A O 1
ATOM 2267 N N . GLY A 1 314 ? -22.322 11.767 9.850 1.00 89.06 314 GLY A N 1
ATOM 2268 C CA . GLY A 1 314 ? -23.514 12.291 10.513 1.00 89.06 314 GLY A CA 1
ATOM 2269 C C . GLY A 1 314 ? -23.925 11.454 11.726 1.00 89.06 314 GLY A C 1
ATOM 2270 O O . GLY A 1 314 ? -24.135 12.000 12.809 1.00 89.06 314 GLY A O 1
ATOM 2271 N N . ASP A 1 315 ? -23.955 10.131 11.582 1.00 91.00 315 ASP A N 1
ATOM 2272 C CA . ASP A 1 315 ? -24.301 9.201 12.657 1.00 91.00 315 ASP A CA 1
ATOM 2273 C C . ASP A 1 315 ? -23.293 9.220 13.806 1.00 91.00 315 ASP A C 1
ATOM 2275 O O . ASP A 1 315 ? -23.687 9.228 14.974 1.00 91.00 315 ASP A O 1
ATOM 2279 N N . VAL A 1 316 ? -21.994 9.258 13.496 1.00 88.88 316 VAL A N 1
ATOM 2280 C CA . VAL A 1 316 ? -20.933 9.368 14.507 1.00 88.88 316 VAL A CA 1
ATOM 2281 C C . VAL A 1 316 ? -21.044 10.691 15.255 1.00 88.88 316 VAL A C 1
ATOM 2283 O O . VAL A 1 316 ? -20.952 10.702 16.482 1.00 88.88 316 VAL A O 1
ATOM 2286 N N . ARG A 1 317 ? -21.285 11.800 14.545 1.00 89.38 317 ARG A N 1
ATOM 2287 C CA . ARG A 1 317 ? -21.469 13.113 15.169 1.00 89.38 317 ARG A CA 1
ATOM 2288 C C . ARG A 1 317 ? -22.684 13.127 16.092 1.00 89.38 317 ARG A C 1
ATOM 2290 O O . ARG A 1 317 ? -22.556 13.555 17.235 1.00 89.38 317 ARG A O 1
ATOM 2297 N N . ARG A 1 318 ? -23.821 12.598 15.634 1.00 91.69 318 ARG A N 1
ATOM 2298 C CA . ARG A 1 318 ? -25.039 12.464 16.443 1.00 91.69 318 ARG A CA 1
ATOM 2299 C C . ARG A 1 318 ? -24.782 11.636 17.704 1.00 91.69 318 ARG A C 1
ATOM 2301 O O . ARG A 1 318 ? -25.073 12.099 18.800 1.00 91.69 318 ARG A O 1
ATOM 2308 N N . LYS A 1 319 ? -24.152 10.463 17.577 1.00 89.56 319 LYS A N 1
ATOM 2309 C CA . LYS A 1 319 ? -23.808 9.612 18.731 1.00 89.56 319 LYS A CA 1
ATOM 2310 C C . LYS A 1 319 ? -22.824 10.281 19.693 1.00 89.56 319 LYS A C 1
ATOM 2312 O O . LYS A 1 319 ? -22.935 10.097 20.901 1.00 89.56 319 LYS A O 1
ATOM 2317 N N . ALA A 1 320 ? -21.868 11.059 19.186 1.00 87.75 320 ALA A N 1
ATOM 2318 C CA . ALA A 1 320 ? -20.942 11.817 20.024 1.00 87.75 320 ALA A CA 1
ATOM 2319 C C . ALA A 1 320 ? -21.657 12.937 20.799 1.00 87.75 320 ALA A C 1
ATOM 2321 O O . ALA A 1 320 ? -21.376 13.139 21.981 1.00 87.75 320 ALA A O 1
ATOM 2322 N N . GLU A 1 321 ? -22.600 13.637 20.163 1.00 90.38 321 GLU A N 1
ATOM 2323 C CA . GLU A 1 321 ? -23.434 14.654 20.810 1.00 90.38 321 GLU A CA 1
ATOM 2324 C C . GLU A 1 321 ? -24.361 14.030 21.869 1.00 90.38 321 GLU A C 1
ATOM 2326 O O . GLU A 1 321 ? -24.426 14.535 22.990 1.00 90.38 321 GLU A O 1
ATOM 2331 N N . GLU A 1 322 ? -24.982 12.883 21.577 1.00 90.81 322 GLU A N 1
ATOM 2332 C CA . GLU A 1 322 ? -25.788 12.111 22.535 1.00 90.81 322 GLU A CA 1
ATOM 2333 C C . GLU A 1 322 ? -24.957 11.634 23.737 1.00 90.81 322 GLU A C 1
ATOM 2335 O O . GLU A 1 322 ? -25.358 11.833 24.884 1.00 90.81 322 GLU A O 1
ATOM 2340 N N . ALA A 1 323 ? -23.769 11.066 23.509 1.00 85.88 323 ALA A N 1
ATOM 2341 C CA . ALA A 1 323 ? -22.872 10.629 24.580 1.00 85.88 323 ALA A CA 1
ATOM 2342 C C . ALA A 1 323 ? -22.381 11.811 25.437 1.00 85.88 323 ALA A C 1
ATOM 2344 O O . ALA A 1 323 ? -22.306 11.718 26.668 1.00 85.88 323 ALA A O 1
ATOM 2345 N N . LYS A 1 324 ? -22.098 12.962 24.813 1.00 85.88 324 LYS A N 1
ATOM 2346 C CA . LYS A 1 324 ? -21.754 14.196 25.531 1.00 85.88 324 LYS A CA 1
ATOM 2347 C C . LYS A 1 324 ? -22.926 14.683 26.387 1.00 85.88 324 LYS A C 1
ATOM 2349 O O . LYS A 1 324 ? -22.729 15.005 27.554 1.00 85.88 324 LYS A O 1
ATOM 2354 N N . ALA A 1 325 ? -24.144 14.691 25.852 1.00 89.12 325 ALA A N 1
ATOM 2355 C CA . ALA A 1 325 ? -25.334 15.069 26.611 1.00 89.12 325 ALA A CA 1
ATOM 2356 C C . ALA A 1 325 ? -25.585 14.115 27.793 1.00 89.12 325 ALA A C 1
ATOM 2358 O O . ALA A 1 325 ? -25.839 14.568 28.908 1.00 89.12 325 ALA A O 1
ATOM 2359 N N . GLN A 1 326 ? -25.437 12.802 27.587 1.00 87.12 326 GLN A N 1
ATOM 2360 C CA . GLN A 1 326 ? -25.592 11.795 28.642 1.00 87.12 326 GLN A CA 1
ATOM 2361 C C . GLN A 1 326 ? -24.551 11.951 29.757 1.00 87.12 326 GLN A C 1
ATOM 2363 O O . GLN A 1 326 ? -24.898 11.896 30.937 1.00 87.12 326 GLN A O 1
ATOM 2368 N N . THR A 1 327 ? -23.285 12.190 29.407 1.00 84.94 327 THR A N 1
ATOM 2369 C CA . THR A 1 327 ? -22.212 12.422 30.390 1.00 84.94 327 THR A CA 1
ATOM 2370 C C . THR A 1 327 ? -22.395 13.734 31.153 1.00 84.94 327 THR A C 1
ATOM 2372 O O . THR A 1 327 ? -22.212 13.746 32.370 1.00 84.94 327 THR A O 1
ATOM 2375 N N . MET A 1 328 ? -22.824 14.815 30.488 1.00 85.62 328 MET A N 1
ATOM 2376 C CA . MET A 1 328 ? -23.161 16.082 31.152 1.00 85.62 328 MET A CA 1
ATOM 2377 C C . MET A 1 328 ? -24.343 15.917 32.115 1.00 85.62 328 MET A C 1
ATOM 2379 O O . MET A 1 328 ? -24.233 16.305 33.276 1.00 85.62 328 MET A O 1
ATOM 2383 N N . ALA A 1 329 ? -25.419 15.247 31.694 1.00 84.81 329 ALA A N 1
ATOM 2384 C CA . ALA A 1 329 ? -26.571 14.974 32.553 1.00 84.81 329 ALA A CA 1
ATOM 2385 C C . ALA A 1 329 ? -26.213 14.073 33.749 1.00 84.81 329 ALA A C 1
ATOM 2387 O O . ALA A 1 329 ? -26.692 14.290 34.863 1.00 84.81 329 ALA A O 1
ATOM 2388 N N . ALA A 1 330 ? -25.353 13.069 33.557 1.00 82.25 330 ALA A N 1
ATOM 2389 C CA . ALA A 1 330 ? -24.870 12.223 34.647 1.00 82.25 330 ALA A CA 1
ATOM 2390 C C . ALA A 1 330 ? -23.992 13.016 35.637 1.00 82.25 330 ALA A C 1
ATOM 2392 O O . ALA A 1 330 ? -24.145 12.875 36.855 1.00 82.25 330 ALA A O 1
ATOM 2393 N N . ALA A 1 331 ? -23.117 13.894 35.137 1.00 85.50 331 ALA A N 1
ATOM 2394 C CA . ALA A 1 331 ? -22.288 14.767 35.965 1.00 85.50 331 ALA A CA 1
ATOM 2395 C C . ALA A 1 331 ? -23.133 15.766 36.773 1.00 85.50 331 ALA A C 1
ATOM 2397 O O . ALA A 1 331 ? -22.893 15.939 37.968 1.00 85.50 331 ALA A O 1
ATOM 2398 N N . GLU A 1 332 ? -24.155 16.369 36.163 1.00 88.06 332 GLU A N 1
ATOM 2399 C CA . GLU A 1 332 ? -25.108 17.254 36.842 1.00 88.06 332 GLU A CA 1
ATOM 2400 C C . GLU A 1 332 ? -25.917 16.519 37.912 1.00 88.06 332 GLU A C 1
ATOM 2402 O O . GLU A 1 332 ? -26.015 17.006 39.035 1.00 88.06 332 GLU A O 1
ATOM 2407 N N . ARG A 1 333 ? -26.419 15.309 37.627 1.00 83.75 333 ARG A N 1
ATOM 2408 C CA . ARG A 1 333 ? -27.108 14.476 38.630 1.00 83.75 333 ARG A CA 1
ATOM 2409 C C . ARG A 1 333 ? -26.205 14.141 39.812 1.00 83.75 333 ARG A C 1
ATOM 2411 O O . ARG A 1 333 ? -26.659 14.177 40.951 1.00 83.75 333 ARG A O 1
ATOM 2418 N N . THR A 1 334 ? -24.931 13.858 39.554 1.00 82.88 334 THR A N 1
ATOM 2419 C CA . THR A 1 334 ? -23.955 13.552 40.610 1.00 82.88 334 THR A CA 1
ATOM 2420 C C . THR A 1 334 ? -23.648 14.791 41.451 1.00 82.88 334 THR A C 1
ATOM 2422 O O . THR A 1 334 ? -23.605 14.707 42.676 1.00 82.88 334 THR A O 1
ATOM 2425 N N . ARG A 1 335 ? -23.502 15.963 40.816 1.00 80.94 335 ARG A N 1
ATOM 2426 C CA . ARG A 1 335 ? -23.318 17.246 41.514 1.00 80.94 335 ARG A CA 1
ATOM 2427 C C . ARG A 1 335 ? -24.540 17.619 42.350 1.00 80.94 335 ARG A C 1
ATOM 2429 O O . ARG A 1 335 ? -24.379 17.915 43.526 1.00 80.94 335 ARG A O 1
ATOM 2436 N N . ALA A 1 336 ? -25.743 17.507 41.793 1.00 84.25 336 ALA A N 1
ATOM 2437 C CA . ALA A 1 336 ? -26.988 17.775 42.508 1.00 84.25 336 ALA A CA 1
ATOM 2438 C C . ALA A 1 336 ? -27.202 16.800 43.679 1.00 84.25 336 ALA A C 1
ATOM 2440 O O . ALA A 1 336 ? -27.642 17.207 44.750 1.00 84.25 336 ALA A O 1
ATOM 2441 N N . ALA A 1 337 ? -26.857 15.518 43.517 1.00 81.69 337 ALA A N 1
ATOM 2442 C CA . ALA A 1 337 ? -26.893 14.546 44.609 1.00 81.69 337 ALA A CA 1
ATOM 2443 C C . ALA A 1 337 ? -25.869 14.880 45.710 1.00 81.69 337 ALA A C 1
ATOM 2445 O O . ALA A 1 337 ? -26.197 14.793 46.891 1.00 81.69 337 ALA A O 1
ATOM 2446 N N . ALA A 1 338 ? -24.660 15.316 45.341 1.00 81.81 338 ALA A N 1
ATOM 2447 C CA . ALA A 1 338 ? -23.640 15.749 46.294 1.00 81.81 338 ALA A CA 1
ATOM 2448 C C . ALA A 1 338 ? -24.037 17.039 47.035 1.00 81.81 338 ALA A C 1
ATOM 2450 O O . ALA A 1 338 ? -23.781 17.159 48.231 1.00 81.81 338 ALA A O 1
ATOM 2451 N N . GLU A 1 339 ? -24.686 17.991 46.361 1.00 84.50 339 GLU A N 1
ATOM 2452 C CA . GLU A 1 339 ? -25.223 19.202 46.991 1.00 84.50 339 GLU A CA 1
ATOM 2453 C C . GLU A 1 339 ? -26.385 18.890 47.937 1.00 84.50 339 GLU A C 1
ATOM 2455 O O . GLU A 1 339 ? -26.370 19.355 49.075 1.00 84.50 339 GLU A O 1
ATOM 2460 N N . ARG A 1 340 ? -27.327 18.026 47.537 1.00 81.38 340 ARG A N 1
ATOM 2461 C CA . ARG A 1 340 ? -28.407 17.553 48.423 1.00 81.38 340 ARG A CA 1
ATOM 2462 C C . ARG A 1 340 ? -27.870 16.804 49.640 1.00 81.38 340 ARG A C 1
ATOM 2464 O O . ARG A 1 340 ? -28.372 16.995 50.740 1.00 81.38 340 ARG A O 1
ATOM 2471 N N . ALA A 1 341 ? -26.827 15.990 49.471 1.00 78.81 341 ALA A N 1
ATOM 2472 C CA . ALA A 1 341 ? -26.176 15.306 50.587 1.00 78.81 341 ALA A CA 1
ATOM 2473 C C . ALA A 1 341 ? -25.503 16.294 51.556 1.00 78.81 341 ALA A C 1
ATOM 2475 O O . ALA A 1 341 ? -25.591 16.115 52.769 1.00 78.81 341 ALA A O 1
ATOM 2476 N N . LYS A 1 342 ? -24.878 17.364 51.041 1.00 81.19 342 LYS A N 1
ATOM 2477 C CA . LYS A 1 342 ? -24.327 18.446 51.874 1.00 81.19 342 LYS A CA 1
ATOM 2478 C C . LYS A 1 342 ? -25.423 19.210 52.620 1.00 81.19 342 LYS A C 1
ATOM 2480 O O . LYS A 1 342 ? -25.255 19.464 53.807 1.00 81.19 342 LYS A O 1
ATOM 2485 N N . GLN A 1 343 ? -26.537 19.525 51.956 1.00 82.44 343 GLN A N 1
ATOM 2486 C CA . GLN A 1 343 ? -27.683 20.214 52.562 1.00 82.44 343 GLN A CA 1
ATOM 2487 C C . GLN A 1 343 ? -28.331 19.377 53.676 1.00 82.44 343 GLN A C 1
ATOM 2489 O O . GLN A 1 343 ? -28.499 19.866 54.793 1.00 82.44 343 GLN A O 1
ATOM 2494 N N . ALA A 1 344 ? -28.577 18.088 53.425 1.00 78.00 344 ALA A N 1
ATOM 2495 C CA . ALA A 1 344 ? -29.112 17.168 54.429 1.00 78.00 344 ALA A CA 1
ATOM 2496 C C . ALA A 1 344 ? -28.160 16.981 55.628 1.00 78.00 344 ALA A C 1
ATOM 2498 O O . ALA A 1 344 ? -28.605 16.825 56.765 1.00 78.00 344 ALA A O 1
ATOM 2499 N N . ALA A 1 345 ? -26.841 17.014 55.401 1.00 73.88 345 ALA A N 1
ATOM 2500 C CA . ALA A 1 345 ? -25.857 16.978 56.481 1.00 73.88 345 ALA A CA 1
ATOM 2501 C C . ALA A 1 345 ? -25.872 18.265 57.325 1.00 73.88 345 ALA A C 1
ATOM 2503 O O . ALA A 1 345 ? -25.755 18.183 58.546 1.00 73.88 345 ALA A O 1
ATOM 2504 N N . SER A 1 346 ? -26.053 19.438 56.706 1.00 74.56 346 SER A N 1
ATOM 2505 C CA . SER A 1 346 ? -26.189 20.704 57.439 1.00 74.56 346 SER A CA 1
ATOM 2506 C C . SER A 1 346 ? -27.499 20.816 58.225 1.00 74.56 346 SER A C 1
ATOM 2508 O O . SER A 1 346 ? -27.469 21.306 59.351 1.00 74.56 346 SER A O 1
ATOM 2510 N N . GLU A 1 347 ? -28.620 20.318 57.695 1.00 77.12 347 GLU A N 1
ATOM 2511 C CA . GLU A 1 347 ? -29.909 20.293 58.408 1.00 77.12 347 GLU A CA 1
ATOM 2512 C C . GLU A 1 347 ? -29.855 19.385 59.640 1.00 77.12 347 GLU A C 1
ATOM 2514 O O . GLU A 1 347 ? -30.229 19.807 60.733 1.00 77.12 347 GLU A O 1
ATOM 2519 N N . ARG A 1 348 ? -29.284 18.177 59.512 1.00 73.00 348 ARG A N 1
ATOM 2520 C CA . ARG A 1 348 ? -29.075 17.279 60.664 1.00 73.00 348 ARG A CA 1
ATOM 2521 C C . ARG A 1 348 ? -28.187 17.895 61.743 1.00 73.00 348 ARG A C 1
ATOM 2523 O O . ARG A 1 348 ? -28.374 17.608 62.923 1.00 73.00 348 ARG A O 1
ATOM 2530 N N . LEU A 1 349 ? -27.223 18.733 61.353 1.00 68.62 349 LEU A N 1
ATOM 2531 C CA . LEU A 1 349 ? -26.376 19.447 62.304 1.00 68.62 349 LEU A CA 1
ATOM 2532 C C . LEU A 1 349 ? -27.168 20.516 63.070 1.00 68.62 349 LEU A C 1
ATOM 2534 O O . LEU A 1 349 ? -26.936 20.685 64.257 1.00 68.62 349 LEU A O 1
ATOM 2538 N N . GLN A 1 350 ? -28.105 21.210 62.416 1.00 73.00 350 GLN A N 1
ATOM 2539 C CA . GLN A 1 350 ? -28.956 22.226 63.049 1.00 73.00 350 GLN A CA 1
ATOM 2540 C C . GLN A 1 350 ? -30.013 21.612 63.979 1.00 73.00 350 GLN A C 1
ATOM 2542 O O . GLN A 1 350 ? -30.266 22.153 65.054 1.00 73.00 350 GLN A O 1
ATOM 2547 N N . GLU A 1 351 ? -30.587 20.467 63.606 1.00 70.19 351 GLU A N 1
ATOM 2548 C CA . GLU A 1 351 ? -31.588 19.752 64.409 1.00 70.19 351 GLU A CA 1
ATOM 2549 C C . GLU A 1 351 ? -30.985 19.167 65.702 1.00 70.19 351 GLU A C 1
ATOM 2551 O O . GLU A 1 351 ? -31.610 19.208 66.763 1.00 70.19 351 GLU A O 1
ATOM 2556 N N . ALA A 1 352 ? -29.728 18.711 65.654 1.00 59.88 352 ALA A N 1
ATOM 2557 C CA . ALA A 1 352 ? -28.998 18.236 66.831 1.00 59.88 352 ALA A CA 1
ATOM 2558 C C . ALA A 1 352 ? -28.712 19.347 67.860 1.00 59.88 352 ALA A C 1
ATOM 2560 O O . ALA A 1 352 ? -28.654 19.070 69.058 1.00 59.88 352 ALA A O 1
ATOM 2561 N N . THR A 1 353 ? -28.577 20.603 67.426 1.00 59.09 353 THR A N 1
ATOM 2562 C CA . THR A 1 353 ? -28.360 21.755 68.319 1.00 59.09 353 THR A CA 1
ATOM 2563 C C . THR A 1 353 ? -29.657 22.297 68.933 1.00 59.09 353 THR A C 1
ATOM 2565 O O . THR A 1 353 ? -29.591 23.104 69.857 1.00 59.09 353 THR A O 1
ATOM 2568 N N . ALA A 1 354 ? -30.830 21.875 68.444 1.00 56.06 354 ALA A N 1
ATOM 2569 C CA . ALA A 1 354 ? -32.129 22.440 68.819 1.00 56.06 354 ALA A CA 1
ATOM 2570 C C . ALA A 1 354 ? -32.923 21.626 69.865 1.00 56.06 354 ALA A C 1
ATOM 2572 O O . ALA A 1 354 ? -33.987 22.076 70.288 1.00 56.06 354 ALA A O 1
ATOM 2573 N N . ARG A 1 355 ? -32.451 20.449 70.309 1.00 46.50 355 ARG A N 1
ATOM 2574 C CA . ARG A 1 355 ? -33.180 19.592 71.269 1.00 46.50 355 ARG A CA 1
ATOM 2575 C C . ARG A 1 355 ? -32.804 19.915 72.733 1.00 46.50 355 ARG A C 1
ATOM 2577 O O . ARG A 1 355 ? -31.668 19.638 73.114 1.00 46.50 355 ARG A O 1
ATOM 2584 N N . PRO A 1 356 ? -33.719 20.426 73.588 1.00 48.69 356 PRO A N 1
ATOM 2585 C CA . PRO A 1 356 ? -33.467 20.585 75.019 1.00 48.69 356 PRO A CA 1
ATOM 2586 C C . PRO A 1 356 ? -33.821 19.302 75.794 1.00 48.69 356 PRO A C 1
ATOM 2588 O O . PRO A 1 356 ? -34.760 18.586 75.446 1.00 48.69 356 PRO A O 1
ATOM 2591 N N . ALA A 1 357 ? -33.059 19.008 76.850 1.00 45.53 357 ALA A N 1
ATOM 2592 C CA . ALA A 1 357 ? -33.259 17.862 77.739 1.00 45.53 357 ALA A CA 1
ATOM 2593 C C . ALA A 1 357 ? -34.245 18.187 78.880 1.00 45.53 357 ALA A C 1
ATOM 2595 O O . ALA A 1 357 ? -34.124 19.241 79.504 1.00 45.53 357 ALA A O 1
ATOM 2596 N N . ALA A 1 358 ? -35.173 17.271 79.189 1.00 36.44 358 ALA A N 1
ATOM 2597 C CA . ALA A 1 358 ? -35.980 17.283 80.419 1.00 36.44 358 ALA A CA 1
ATOM 2598 C C . ALA A 1 358 ? -36.364 15.842 80.863 1.00 36.44 358 ALA A C 1
ATOM 2600 O O . ALA A 1 358 ? -36.383 14.966 79.995 1.00 36.44 358 ALA A O 1
ATOM 2601 N N . PRO A 1 359 ? -36.620 15.582 82.171 1.00 45.94 359 PRO A N 1
ATOM 2602 C CA . PRO A 1 359 ? -36.469 14.260 82.805 1.00 45.94 359 PRO A CA 1
ATOM 2603 C C . PRO A 1 359 ? -37.780 13.546 83.225 1.00 45.94 359 PRO A C 1
ATOM 2605 O O . PRO A 1 359 ? -38.836 14.171 83.310 1.00 45.94 359 PRO A O 1
ATOM 2608 N N . ASP A 1 360 ? -37.655 12.241 83.513 1.00 41.19 360 ASP A N 1
ATOM 2609 C CA . ASP A 1 360 ? -38.695 11.240 83.839 1.00 41.19 360 ASP A CA 1
ATOM 2610 C C . ASP A 1 360 ? -39.224 11.257 85.294 1.00 41.19 360 ASP A C 1
ATOM 2612 O O . ASP A 1 360 ? -38.463 11.533 86.224 1.00 41.19 360 ASP A O 1
ATOM 2616 N N . THR A 1 361 ? -40.486 10.822 85.487 1.00 35.34 361 THR A N 1
ATOM 2617 C CA . THR A 1 361 ? -41.035 10.243 86.740 1.00 35.34 361 THR A CA 1
ATOM 2618 C C . THR A 1 361 ? -42.175 9.226 86.496 1.00 35.34 361 THR A C 1
ATOM 2620 O O . THR A 1 361 ? -42.931 9.320 85.531 1.00 35.34 361 THR A O 1
ATOM 2623 N N . ASP A 1 362 ? -42.260 8.250 87.413 1.00 34.56 362 ASP A N 1
ATOM 2624 C CA . ASP A 1 362 ? -42.976 6.957 87.410 1.00 34.56 362 ASP A CA 1
ATOM 2625 C C . ASP A 1 362 ? -44.517 6.957 87.622 1.00 34.56 362 ASP A C 1
ATOM 2627 O O . ASP A 1 362 ? -45.074 7.869 88.227 1.00 34.56 362 ASP A O 1
ATOM 2631 N N . GLY A 1 363 ? -45.167 5.809 87.326 1.00 30.55 363 GLY A N 1
ATOM 2632 C CA . GLY A 1 363 ? -45.946 5.090 88.361 1.00 30.55 363 GLY A CA 1
ATOM 2633 C C . GLY A 1 363 ? -47.457 4.788 88.189 1.00 30.55 363 GLY A C 1
ATOM 2634 O O . GLY A 1 363 ? -48.303 5.653 88.374 1.00 30.55 363 GLY A O 1
ATOM 2635 N N . ASN A 1 364 ? -47.753 3.479 88.123 1.00 35.28 364 ASN A N 1
ATOM 2636 C CA . ASN A 1 364 ? -48.795 2.717 88.854 1.00 35.28 364 ASN A CA 1
ATOM 2637 C C . ASN A 1 364 ? -50.215 2.410 88.316 1.00 35.28 364 ASN A C 1
ATOM 2639 O O . ASN A 1 364 ? -50.917 3.207 87.704 1.00 35.28 364 ASN A O 1
ATOM 2643 N N . ALA A 1 365 ? -50.620 1.178 88.663 1.00 35.53 365 ALA A N 1
ATOM 2644 C CA . ALA A 1 365 ? -51.828 0.440 88.313 1.00 35.53 365 ALA A CA 1
ATOM 2645 C C . ALA A 1 365 ? -52.836 0.356 89.476 1.00 35.53 365 ALA A C 1
ATOM 2647 O O . ALA A 1 365 ? -52.429 0.203 90.625 1.00 35.53 365 ALA A O 1
ATOM 2648 N N . ALA A 1 366 ? -54.140 0.334 89.171 1.00 30.69 366 ALA A N 1
ATOM 2649 C CA . ALA A 1 366 ? -55.184 -0.291 89.993 1.00 30.69 366 ALA A CA 1
ATOM 2650 C C . ALA A 1 366 ? -56.515 -0.374 89.223 1.00 30.69 366 ALA A C 1
ATOM 2652 O O . ALA A 1 366 ? -56.922 0.615 88.623 1.00 30.69 366 ALA A O 1
ATOM 2653 N N . THR A 1 367 ? -57.195 -1.527 89.324 1.00 34.00 367 THR A N 1
ATOM 2654 C CA . THR A 1 367 ? -58.663 -1.771 89.405 1.00 34.00 367 THR A CA 1
ATOM 2655 C C . THR A 1 367 ? -59.130 -2.959 88.549 1.00 34.00 367 THR A C 1
ATOM 2657 O O . THR A 1 367 ? -59.368 -2.855 87.353 1.00 34.00 367 THR A O 1
ATOM 2660 N N . ALA A 1 368 ? -59.286 -4.117 89.200 1.00 35.53 368 ALA A N 1
ATOM 2661 C CA . ALA A 1 368 ? -59.705 -5.392 88.608 1.00 35.53 368 ALA A CA 1
ATOM 2662 C C . ALA A 1 368 ? -60.947 -5.980 89.313 1.00 35.53 368 ALA A C 1
ATOM 2664 O O . ALA A 1 368 ? -60.935 -7.128 89.745 1.00 35.53 368 ALA A O 1
ATOM 2665 N N . ALA A 1 369 ? -62.028 -5.204 89.462 1.00 33.97 369 ALA A N 1
ATOM 2666 C CA . ALA A 1 369 ? -63.244 -5.672 90.153 1.00 33.97 369 ALA A CA 1
ATOM 2667 C C . ALA A 1 369 ? -64.571 -5.384 89.419 1.00 33.97 369 ALA A C 1
ATOM 2669 O O . ALA A 1 369 ? -65.643 -5.526 89.996 1.00 33.97 369 ALA A O 1
ATOM 2670 N N . THR A 1 370 ? -64.519 -5.046 88.129 1.00 40.19 370 THR A N 1
ATOM 2671 C CA . THR A 1 370 ? -65.695 -4.822 87.257 1.00 40.19 370 THR A CA 1
ATOM 2672 C C . THR A 1 370 ? -65.738 -5.785 86.060 1.00 40.19 370 THR A C 1
ATOM 2674 O O . THR A 1 370 ? -66.438 -5.544 85.083 1.00 40.19 370 THR A O 1
ATOM 2677 N N . ALA A 1 371 ? -65.003 -6.901 86.117 1.00 41.47 371 ALA A N 1
ATOM 2678 C CA . ALA A 1 371 ? -64.781 -7.781 84.963 1.00 41.47 371 ALA A CA 1
ATOM 2679 C C . ALA A 1 371 ? -65.772 -8.960 84.820 1.00 41.47 371 ALA A C 1
ATOM 2681 O O . ALA A 1 371 ? -65.797 -9.600 83.774 1.00 41.47 371 ALA A O 1
ATOM 2682 N N . ALA A 1 372 ? -66.611 -9.269 85.816 1.00 38.66 372 ALA A N 1
ATOM 2683 C CA . ALA A 1 372 ? -67.412 -10.505 85.783 1.00 38.66 372 ALA A CA 1
ATOM 2684 C C . ALA A 1 372 ? -68.780 -10.383 85.072 1.00 38.66 372 ALA A C 1
ATOM 2686 O O . ALA A 1 372 ? -69.310 -11.383 84.605 1.00 38.66 372 ALA A O 1
ATOM 2687 N N . GLY A 1 373 ? -69.353 -9.177 84.952 1.00 37.12 373 GLY A N 1
ATOM 2688 C CA . GLY A 1 373 ? -70.639 -8.954 84.261 1.00 37.12 373 GLY A CA 1
ATOM 2689 C C . GLY A 1 373 ? -70.511 -8.493 82.802 1.00 37.12 373 GLY A C 1
ATOM 2690 O O . GLY A 1 373 ? -71.422 -8.691 82.006 1.00 37.12 373 GLY A O 1
ATOM 2691 N N . LEU A 1 374 ? -69.367 -7.905 82.434 1.00 42.75 374 LEU A N 1
ATOM 2692 C CA . LEU A 1 374 ? -69.071 -7.417 81.078 1.00 42.75 374 LEU A CA 1
ATOM 2693 C C . LEU A 1 374 ? -68.469 -8.497 80.163 1.00 42.75 374 LEU A C 1
ATOM 2695 O O . LEU A 1 374 ? -68.460 -8.332 78.948 1.00 42.75 374 LEU A O 1
ATOM 2699 N N . THR A 1 375 ? -68.001 -9.615 80.720 1.00 44.38 375 THR A N 1
ATOM 2700 C CA . THR A 1 375 ? -67.294 -10.674 79.980 1.00 44.38 375 THR A CA 1
ATOM 2701 C C . THR A 1 375 ? -68.212 -11.561 79.139 1.00 44.38 375 THR A C 1
ATOM 2703 O O . THR A 1 375 ? -67.785 -12.009 78.083 1.00 44.38 375 THR A O 1
ATOM 2706 N N . ALA A 1 376 ? -69.484 -11.747 79.509 1.00 41.22 376 ALA A N 1
ATOM 2707 C CA . ALA A 1 376 ? -70.431 -12.517 78.691 1.00 41.22 376 ALA A CA 1
ATOM 2708 C C . ALA A 1 376 ? -70.959 -11.725 77.475 1.00 41.22 376 ALA A C 1
ATOM 2710 O O . ALA A 1 376 ? -71.105 -12.279 76.388 1.00 41.22 376 ALA A O 1
ATOM 2711 N N . ALA A 1 377 ? -71.186 -10.414 77.627 1.00 42.66 377 ALA A N 1
ATOM 2712 C CA . ALA A 1 377 ? -71.618 -9.540 76.531 1.00 42.66 377 ALA A CA 1
ATOM 2713 C C . ALA A 1 377 ? -70.458 -9.142 75.596 1.00 42.66 377 ALA A C 1
ATOM 2715 O O . ALA A 1 377 ? -70.665 -9.003 74.393 1.00 42.66 377 ALA A O 1
ATOM 2716 N N . ALA A 1 378 ? -69.233 -9.009 76.125 1.00 48.28 378 ALA A N 1
ATOM 2717 C CA . ALA A 1 378 ? -68.029 -8.771 75.326 1.00 48.28 378 ALA A CA 1
ATOM 2718 C C . ALA A 1 378 ? -67.552 -10.021 74.565 1.00 48.28 378 ALA A C 1
ATOM 2720 O O . ALA A 1 378 ? -67.000 -9.880 73.478 1.00 48.28 378 ALA A O 1
ATOM 2721 N N . ALA A 1 379 ? -67.785 -11.233 75.091 1.00 46.75 379 ALA A N 1
ATOM 2722 C CA . ALA A 1 379 ? -67.488 -12.485 74.387 1.00 46.75 379 ALA A CA 1
ATOM 2723 C C . ALA A 1 379 ? -68.420 -12.703 73.179 1.00 46.75 379 ALA A C 1
ATOM 2725 O O . ALA A 1 379 ? -67.950 -13.036 72.097 1.00 46.75 379 ALA A O 1
ATOM 2726 N N . ALA A 1 380 ? -69.720 -12.413 73.320 1.00 48.66 380 ALA A N 1
ATOM 2727 C CA . ALA A 1 380 ? -70.678 -12.529 72.217 1.00 48.66 380 ALA A CA 1
ATOM 2728 C C . ALA A 1 380 ? -70.451 -11.485 71.100 1.00 48.66 380 ALA A C 1
ATOM 2730 O O . ALA A 1 380 ? -70.640 -11.787 69.922 1.00 48.66 380 ALA A O 1
ATOM 2731 N N . SER A 1 381 ? -70.008 -10.267 71.444 1.00 53.75 381 SER A N 1
ATOM 2732 C CA . SER A 1 381 ? -69.695 -9.223 70.456 1.00 53.75 381 SER A CA 1
ATOM 2733 C C . SER A 1 381 ? -68.345 -9.425 69.757 1.00 53.75 381 SER A C 1
ATOM 2735 O O . SER A 1 381 ? -68.198 -9.042 68.597 1.00 53.75 381 SER A O 1
ATOM 2737 N N . THR A 1 382 ? -67.372 -10.071 70.411 1.00 55.50 382 THR A N 1
ATOM 2738 C CA . THR A 1 382 ? -66.100 -10.457 69.775 1.00 55.50 382 THR A CA 1
ATOM 2739 C C . THR A 1 382 ? -66.255 -11.658 68.844 1.00 55.50 382 THR A C 1
ATOM 2741 O O . THR A 1 382 ? -65.634 -11.661 67.785 1.00 55.50 382 THR A O 1
ATOM 2744 N N . GLU A 1 383 ? -67.129 -12.620 69.155 1.00 56.25 383 GLU A N 1
ATOM 2745 C CA . GLU A 1 383 ? -67.461 -13.729 68.244 1.00 56.25 383 GLU A CA 1
ATOM 2746 C C . GLU A 1 383 ? -68.154 -13.242 66.961 1.00 56.25 383 GLU A C 1
ATOM 2748 O O . GLU A 1 383 ? -67.804 -13.675 65.862 1.00 56.25 383 GLU A O 1
ATOM 2753 N N . GLN A 1 384 ? -69.081 -12.283 67.077 1.00 58.91 384 GLN A N 1
ATOM 2754 C CA . GLN A 1 384 ? -69.737 -11.663 65.919 1.00 58.91 384 GLN A CA 1
ATOM 2755 C C . GLN A 1 384 ? -68.768 -10.814 65.080 1.00 58.91 384 GLN A C 1
ATOM 2757 O O . GLN A 1 384 ? -68.784 -10.908 63.854 1.00 58.91 384 GLN A O 1
ATOM 2762 N N . ALA A 1 385 ? -67.875 -10.045 65.715 1.00 61.06 385 ALA A N 1
ATOM 2763 C CA . ALA A 1 385 ? -66.864 -9.261 65.004 1.00 61.06 385 ALA A CA 1
ATOM 2764 C C . ALA A 1 385 ? -65.825 -10.144 64.285 1.00 61.06 385 ALA A C 1
ATOM 2766 O O . ALA A 1 385 ? -65.391 -9.815 63.181 1.00 61.06 385 ALA A O 1
ATOM 2767 N N . PHE A 1 386 ? -65.451 -11.286 64.873 1.00 64.50 386 PHE A N 1
ATOM 2768 C CA . PHE A 1 386 ? -64.517 -12.234 64.260 1.00 64.50 386 PHE A CA 1
ATOM 2769 C C . PHE A 1 386 ? -65.153 -12.986 63.082 1.00 64.50 386 PHE A C 1
ATOM 2771 O O . PHE A 1 386 ? -64.496 -13.193 62.062 1.00 64.50 386 PHE A O 1
ATOM 2778 N N . ALA A 1 387 ? -66.441 -13.338 63.181 1.00 68.81 387 ALA A N 1
ATOM 2779 C CA . ALA A 1 387 ? -67.195 -13.923 62.073 1.00 68.81 387 ALA A CA 1
ATOM 2780 C C . ALA A 1 387 ? -67.294 -12.956 60.878 1.00 68.81 387 ALA A C 1
ATOM 2782 O O . ALA A 1 387 ? -67.019 -13.350 59.746 1.00 68.81 387 ALA A O 1
ATOM 2783 N N . GLU A 1 388 ? -67.588 -11.677 61.130 1.00 73.00 388 GLU A N 1
ATOM 2784 C CA . GLU A 1 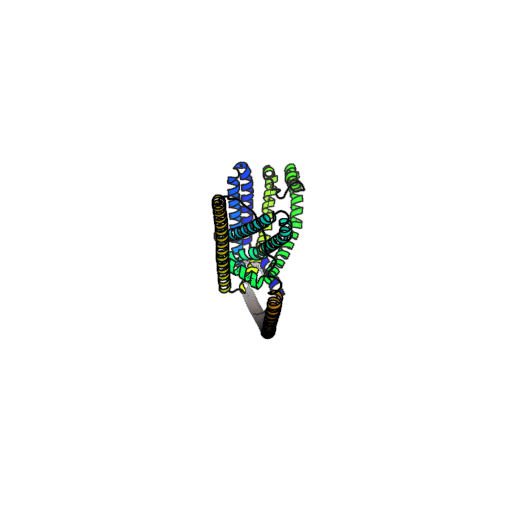388 ? -67.660 -10.653 60.082 1.00 73.00 388 GLU A CA 1
ATOM 2785 C C . GLU A 1 388 ? -66.282 -10.364 59.455 1.00 73.00 388 GLU A C 1
ATOM 2787 O O . GLU A 1 388 ? -66.161 -10.160 58.244 1.00 73.00 388 GLU A O 1
ATOM 2792 N N . GLN A 1 389 ? -65.213 -10.395 60.254 1.00 75.19 389 GLN A N 1
ATOM 2793 C CA . GLN A 1 389 ? -63.845 -10.228 59.764 1.00 75.19 389 GLN A CA 1
ATOM 2794 C C . GLN A 1 389 ? -63.400 -11.408 58.882 1.00 75.19 389 GLN A C 1
ATOM 2796 O O . GLN A 1 389 ? -62.801 -11.185 57.829 1.00 75.19 389 GLN A O 1
ATOM 2801 N N . LEU A 1 390 ? -63.755 -12.641 59.253 1.00 79.44 390 LEU A N 1
ATOM 2802 C CA . LEU A 1 390 ? -63.463 -13.843 58.468 1.00 79.44 390 LEU A CA 1
ATOM 2803 C C . LEU A 1 390 ? -64.223 -13.857 57.129 1.00 79.44 390 LEU A C 1
ATOM 2805 O O . LEU A 1 390 ? -63.686 -14.292 56.110 1.00 79.44 390 LEU A O 1
ATOM 2809 N N . GLU A 1 391 ? -65.465 -13.368 57.104 1.00 77.88 391 GLU A N 1
ATOM 2810 C CA . GLU A 1 391 ? -66.232 -13.217 55.861 1.00 77.88 391 GLU A CA 1
ATOM 2811 C C . GLU A 1 391 ? -65.630 -12.155 54.934 1.00 77.88 391 GLU A C 1
ATOM 2813 O O . GLU A 1 391 ? -65.515 -12.390 53.729 1.00 77.88 391 GLU A O 1
ATOM 2818 N N . ARG A 1 392 ? -65.165 -11.024 55.482 1.00 79.38 392 ARG A N 1
ATOM 2819 C CA . ARG A 1 392 ? -64.454 -9.995 54.703 1.00 79.38 392 ARG A CA 1
ATOM 2820 C C . ARG A 1 392 ? -63.139 -10.515 54.130 1.00 79.38 392 ARG A C 1
ATOM 2822 O O . ARG A 1 392 ? -62.824 -10.210 52.982 1.00 79.38 392 ARG A O 1
ATOM 2829 N N . GLU A 1 393 ? -62.397 -11.312 54.890 1.00 79.69 393 GLU A N 1
ATOM 2830 C CA . GLU A 1 393 ? -61.137 -11.909 54.438 1.00 79.69 393 GLU A CA 1
ATOM 2831 C C . GLU A 1 393 ? -61.370 -12.938 53.319 1.00 79.69 393 GLU A C 1
ATOM 2833 O O . GLU A 1 393 ? -60.697 -12.894 52.290 1.00 79.69 393 GLU A O 1
ATOM 2838 N N . ARG A 1 394 ? -62.407 -13.782 53.439 1.00 80.75 394 ARG A N 1
ATOM 2839 C CA . ARG A 1 394 ? -62.825 -14.706 52.366 1.00 80.75 394 ARG A CA 1
ATOM 2840 C C . ARG A 1 394 ? -63.284 -13.974 51.106 1.00 80.75 394 ARG A C 1
ATOM 2842 O O . ARG A 1 394 ? -62.919 -14.381 50.004 1.00 80.75 394 ARG A O 1
ATOM 2849 N N . ALA A 1 395 ? -64.044 -12.888 51.252 1.00 78.62 395 ALA A N 1
ATOM 2850 C CA . ALA A 1 395 ? -64.472 -12.064 50.124 1.00 78.62 395 ALA A CA 1
ATOM 2851 C C . ALA A 1 395 ? -63.275 -11.389 49.427 1.00 78.62 395 ALA A C 1
ATOM 2853 O O . ALA A 1 395 ? -63.197 -11.380 48.199 1.00 78.62 395 ALA A O 1
ATOM 2854 N N . GLN A 1 396 ? -62.303 -10.880 50.191 1.00 82.31 396 GLN A N 1
ATOM 2855 C CA . GLN A 1 396 ? -61.067 -10.316 49.639 1.00 82.31 396 GLN A CA 1
ATOM 2856 C C . GLN A 1 396 ? -60.211 -11.372 48.934 1.00 82.31 396 GLN A C 1
ATOM 2858 O O . GLN A 1 396 ? -59.668 -11.106 47.860 1.00 82.31 396 GLN A O 1
ATOM 2863 N N . GLU A 1 397 ? -60.108 -12.579 49.492 1.00 83.06 397 GLU A N 1
ATOM 2864 C CA . GLU A 1 397 ? -59.355 -13.665 48.870 1.00 83.06 397 GLU A CA 1
ATOM 2865 C C . GLU A 1 397 ? -60.015 -14.140 47.567 1.00 83.06 397 GLU A C 1
ATOM 2867 O O . GLU A 1 397 ? -59.316 -14.399 46.585 1.00 83.06 397 GLU A O 1
ATOM 2872 N N . GLN A 1 398 ? -61.350 -14.185 47.517 1.00 86.62 398 GLN A N 1
ATOM 2873 C CA . GLN A 1 398 ? -62.091 -14.508 46.299 1.00 86.62 398 GLN A CA 1
ATOM 2874 C C . GLN A 1 398 ? -61.844 -13.472 45.193 1.00 86.62 398 GLN A C 1
ATOM 2876 O O . GLN A 1 398 ? -61.489 -13.852 44.078 1.00 86.62 398 GLN A O 1
ATOM 2881 N N . VAL A 1 399 ? -61.918 -12.175 45.512 1.00 85.81 399 VAL A N 1
ATOM 2882 C CA . VAL A 1 399 ? -61.605 -11.096 44.556 1.00 85.81 399 VAL A CA 1
ATOM 2883 C C . VAL A 1 399 ? -60.155 -11.187 44.070 1.00 85.81 399 VAL A C 1
ATOM 2885 O O . VAL A 1 399 ? -59.883 -10.993 42.884 1.00 85.81 399 VAL A O 1
ATOM 2888 N N . ARG A 1 400 ? -59.208 -11.537 44.953 1.00 85.88 400 ARG A N 1
ATOM 2889 C CA . ARG A 1 400 ? -57.802 -11.729 44.568 1.00 85.88 400 ARG A CA 1
ATOM 2890 C C . ARG A 1 400 ? -57.629 -12.905 43.606 1.00 85.88 400 ARG A C 1
ATOM 2892 O O . ARG A 1 400 ? -56.930 -12.761 42.607 1.00 85.88 400 ARG A O 1
ATOM 2899 N N . ARG A 1 401 ? -58.288 -14.040 43.864 1.00 86.56 401 ARG A N 1
ATOM 2900 C CA . ARG A 1 401 ? -58.241 -15.226 42.990 1.00 86.56 401 ARG A CA 1
ATOM 2901 C C . ARG A 1 401 ? -58.874 -14.964 41.625 1.00 86.56 401 ARG A C 1
ATOM 2903 O O . ARG A 1 401 ? -58.325 -15.391 40.614 1.00 86.56 401 ARG A O 1
ATOM 2910 N N . GLU A 1 402 ? -59.988 -14.239 41.579 1.00 85.69 402 GLU A N 1
ATOM 2911 C CA . GLU A 1 402 ? -60.630 -13.837 40.321 1.00 85.69 402 GLU A CA 1
ATOM 2912 C C . GLU A 1 402 ? -59.746 -12.861 39.524 1.00 85.69 402 GLU A C 1
ATOM 2914 O O . GLU A 1 402 ? -59.593 -13.018 38.311 1.00 85.69 402 GLU A O 1
ATOM 2919 N N . GLY A 1 403 ? -59.083 -11.917 40.202 1.00 86.31 403 GLY A N 1
ATOM 2920 C CA . GLY A 1 403 ? -58.105 -11.014 39.588 1.00 86.31 403 GLY A CA 1
ATOM 2921 C C . GLY A 1 403 ? -56.866 -11.735 39.043 1.00 86.31 403 GLY A C 1
ATOM 2922 O O . GLY A 1 403 ? -56.420 -11.448 37.931 1.00 86.31 403 GLY A O 1
ATOM 2923 N N . GLU A 1 404 ? -56.328 -12.707 39.784 1.00 88.56 404 GLU A N 1
ATOM 2924 C CA . GLU A 1 404 ? -55.207 -13.546 39.340 1.00 88.56 404 GLU A CA 1
ATOM 2925 C C . GLU A 1 404 ? -55.598 -14.436 38.150 1.00 88.56 404 GLU A C 1
ATOM 2927 O O . GLU A 1 404 ? -54.851 -14.512 37.172 1.00 88.56 404 GLU A O 1
ATOM 2932 N N . ALA A 1 405 ? -56.790 -15.042 38.174 1.00 87.56 405 ALA A N 1
ATOM 2933 C CA . ALA A 1 405 ? -57.307 -15.845 37.066 1.00 87.56 405 ALA A CA 1
ATOM 2934 C C . ALA A 1 405 ? -57.527 -15.009 35.793 1.00 87.56 405 ALA A C 1
ATOM 2936 O O . ALA A 1 405 ? -57.163 -15.441 34.697 1.00 87.56 405 ALA A O 1
ATOM 2937 N N . ALA A 1 406 ? -58.067 -13.793 35.925 1.00 87.56 406 ALA A N 1
ATOM 2938 C CA . ALA A 1 406 ? -58.229 -12.868 34.806 1.00 87.56 406 ALA A CA 1
ATOM 2939 C C . ALA A 1 406 ? -56.877 -12.440 34.216 1.00 87.56 406 ALA A C 1
ATOM 2941 O O . ALA A 1 406 ? -56.722 -12.377 32.995 1.00 87.56 406 ALA A O 1
ATOM 2942 N N . ARG A 1 407 ? -55.873 -12.205 35.069 1.00 89.88 407 ARG A N 1
ATOM 2943 C CA . ARG A 1 407 ? -54.522 -11.845 34.633 1.00 89.88 407 ARG A CA 1
ATOM 2944 C C . ARG A 1 407 ? -53.824 -12.991 33.894 1.00 89.88 407 ARG A C 1
ATOM 2946 O O . ARG A 1 407 ? -53.263 -12.755 32.831 1.00 89.88 407 ARG A O 1
ATOM 2953 N N . LEU A 1 408 ? -53.916 -14.223 34.395 1.00 90.88 408 LEU A N 1
ATOM 2954 C CA . LEU A 1 408 ? -53.394 -15.421 33.718 1.00 90.88 408 LEU A CA 1
ATOM 2955 C C . LEU A 1 408 ? -54.049 -15.643 32.348 1.00 90.88 408 LEU A C 1
ATOM 2957 O O . LEU A 1 408 ? -53.377 -16.004 31.379 1.00 90.88 408 LEU A O 1
ATOM 2961 N N . LYS A 1 409 ? -55.357 -15.389 32.241 1.00 91.88 409 LYS A N 1
ATOM 2962 C CA . LYS A 1 409 ? -56.074 -15.466 30.966 1.00 91.88 409 LYS A CA 1
ATOM 2963 C C . LYS A 1 409 ? -55.599 -14.395 29.973 1.00 91.88 409 LYS A C 1
ATOM 2965 O O . LYS A 1 409 ? -55.332 -14.708 28.820 1.00 91.88 409 LYS A O 1
ATOM 2970 N N . ALA A 1 410 ? -55.400 -13.160 30.431 1.00 89.06 410 ALA A N 1
ATOM 2971 C CA . ALA A 1 410 ? -54.857 -12.093 29.591 1.00 89.06 410 ALA A CA 1
ATOM 2972 C C . ALA A 1 410 ? -53.407 -12.372 29.144 1.00 89.06 410 ALA A C 1
ATOM 2974 O O . ALA A 1 410 ? -53.053 -12.126 27.993 1.00 89.06 410 ALA A O 1
ATOM 2975 N N . GLU A 1 411 ? -52.567 -12.920 30.028 1.00 90.38 411 GLU A N 1
ATOM 2976 C CA . GLU A 1 411 ? -51.181 -13.288 29.706 1.00 90.38 411 GLU A CA 1
ATOM 2977 C C . GLU A 1 411 ? -51.112 -14.444 28.688 1.00 90.38 411 GLU A C 1
ATOM 2979 O O . GLU A 1 411 ? -50.270 -14.419 27.789 1.00 90.38 411 GLU A O 1
ATOM 2984 N N . THR A 1 412 ? -52.017 -15.425 28.771 1.00 91.81 412 THR A N 1
ATOM 2985 C CA . THR A 1 412 ? -52.089 -16.540 27.805 1.00 91.81 412 THR A CA 1
ATOM 2986 C C . THR A 1 412 ? -52.588 -16.096 26.430 1.00 91.81 412 THR A C 1
ATOM 2988 O O . THR A 1 412 ? -51.978 -16.458 25.424 1.00 91.81 412 THR A O 1
ATOM 2991 N N . GLU A 1 413 ? -53.617 -15.249 26.366 1.00 92.44 413 GLU A N 1
ATOM 2992 C CA . GLU A 1 413 ? -54.101 -14.664 25.106 1.00 92.44 413 GLU A CA 1
ATOM 2993 C C . GLU A 1 413 ? -53.024 -13.784 24.439 1.00 92.44 413 GLU A C 1
ATOM 2995 O O . GLU A 1 413 ? -52.789 -13.885 23.232 1.00 92.44 413 GLU A O 1
ATOM 3000 N N . ALA A 1 414 ? -52.290 -12.987 25.226 1.00 90.44 414 ALA A N 1
ATOM 3001 C CA . ALA A 1 414 ? -51.170 -12.189 24.727 1.00 90.44 414 ALA A CA 1
ATOM 3002 C C . ALA A 1 414 ? -50.013 -13.062 24.205 1.00 90.44 414 ALA A C 1
ATOM 3004 O O . ALA A 1 414 ? -49.404 -12.742 23.180 1.00 90.44 414 ALA A O 1
ATOM 3005 N N . ALA A 1 415 ? -49.715 -14.180 24.875 1.00 91.00 415 ALA A N 1
ATOM 3006 C CA . ALA A 1 415 ? -48.692 -15.125 24.435 1.00 91.00 415 ALA A CA 1
ATOM 3007 C C . ALA A 1 415 ? -49.079 -15.834 23.125 1.00 91.00 415 ALA A C 1
ATOM 3009 O O . ALA A 1 415 ? -48.236 -15.968 22.234 1.00 91.00 415 ALA A O 1
ATOM 3010 N N . GLU A 1 416 ? -50.344 -16.239 22.965 1.00 91.81 416 GLU A N 1
ATOM 3011 C CA . GLU A 1 416 ? -50.839 -16.817 21.710 1.00 91.81 416 GLU A CA 1
ATOM 3012 C C . GLU A 1 416 ? -50.790 -15.814 20.556 1.00 91.81 416 GLU A C 1
ATOM 3014 O O . GLU A 1 416 ? -50.383 -16.166 19.445 1.00 91.81 416 GLU A O 1
ATOM 3019 N N . GLN A 1 417 ? -51.163 -14.557 20.804 1.00 92.81 417 GLN A N 1
ATOM 3020 C CA . GLN A 1 417 ? -51.096 -13.513 19.787 1.00 92.81 417 GLN A CA 1
ATOM 3021 C C . GLN A 1 417 ? -49.646 -13.248 19.357 1.00 92.81 417 GLN A C 1
ATOM 3023 O O . GLN A 1 417 ? -49.353 -13.242 18.160 1.00 92.81 417 GLN A O 1
ATOM 3028 N N . ALA A 1 418 ? -48.717 -13.152 20.312 1.00 90.50 418 ALA A N 1
ATOM 3029 C CA . ALA A 1 418 ? -47.293 -13.005 20.019 1.00 90.50 418 ALA A CA 1
ATOM 3030 C C . ALA A 1 418 ? -46.721 -14.210 19.245 1.00 90.50 418 ALA A C 1
ATOM 3032 O O . ALA A 1 418 ? -45.865 -14.039 18.375 1.00 90.50 418 ALA A O 1
ATOM 3033 N N . ALA A 1 419 ? -47.194 -15.430 19.521 1.00 91.06 419 ALA A N 1
ATOM 3034 C CA . ALA A 1 419 ? -46.790 -16.624 18.779 1.00 91.06 419 ALA A CA 1
ATOM 3035 C C . ALA A 1 419 ? -47.287 -16.595 17.322 1.00 91.06 419 ALA A C 1
ATOM 3037 O O . ALA A 1 419 ? -46.526 -16.919 16.407 1.00 91.06 419 ALA A O 1
ATOM 3038 N N . ARG A 1 420 ? -48.530 -16.151 17.084 1.00 93.81 420 ARG A N 1
ATOM 3039 C CA . ARG A 1 420 ? -49.088 -15.997 15.727 1.00 93.81 420 ARG A CA 1
ATOM 3040 C C . ARG A 1 420 ? -48.348 -14.934 14.918 1.00 93.81 420 ARG A C 1
ATOM 3042 O O . ARG A 1 420 ? -48.068 -15.157 13.743 1.00 93.81 420 ARG A O 1
ATOM 3049 N N . GLU A 1 421 ? -47.991 -13.813 15.539 1.00 92.00 421 GLU A N 1
ATOM 3050 C CA . GLU A 1 421 ? -47.223 -12.745 14.886 1.00 92.00 421 GLU A CA 1
ATOM 3051 C C . GLU A 1 421 ? -45.812 -13.205 14.498 1.00 92.00 421 GLU A C 1
ATOM 3053 O O . GLU A 1 421 ? -45.361 -12.927 13.386 1.00 92.00 421 GLU A O 1
ATOM 3058 N N . ARG A 1 422 ? -45.136 -13.979 15.359 1.00 93.00 422 ARG A N 1
ATOM 3059 C CA . ARG A 1 422 ? -43.827 -14.576 15.035 1.00 93.00 422 ARG A CA 1
ATOM 3060 C C . ARG A 1 422 ? -43.920 -15.570 13.882 1.00 93.00 422 ARG A C 1
ATOM 3062 O O . ARG A 1 422 ? -43.131 -15.473 12.948 1.00 93.00 422 ARG A O 1
ATOM 3069 N N . ALA A 1 423 ? -44.914 -16.458 13.896 1.00 91.75 423 ALA A N 1
ATOM 3070 C CA . ALA A 1 423 ? -45.127 -17.411 12.808 1.00 91.75 423 ALA A CA 1
ATOM 3071 C C . ALA A 1 423 ? -45.425 -16.707 11.468 1.00 91.75 423 ALA A C 1
ATOM 3073 O O . ALA A 1 423 ? -44.927 -17.121 10.421 1.00 91.75 423 ALA A O 1
ATOM 3074 N N . ALA A 1 424 ? -46.193 -15.612 11.490 1.00 92.31 424 ALA A N 1
ATOM 3075 C CA . ALA A 1 424 ? -46.456 -14.804 10.300 1.00 92.31 424 ALA A CA 1
ATOM 3076 C C . ALA A 1 424 ? -45.190 -14.090 9.787 1.00 92.31 424 ALA A C 1
ATOM 3078 O O . ALA A 1 424 ? -44.946 -14.070 8.578 1.00 92.31 424 ALA A O 1
ATOM 3079 N N . ALA A 1 425 ? -44.364 -13.551 10.689 1.00 90.75 425 ALA A N 1
ATOM 3080 C CA . ALA A 1 425 ? -43.097 -12.913 10.337 1.00 90.75 425 ALA A CA 1
ATOM 3081 C C . ALA A 1 425 ? -42.100 -13.913 9.725 1.00 90.75 425 ALA A C 1
ATOM 3083 O O . ALA A 1 425 ? -41.503 -13.627 8.686 1.00 90.75 425 ALA A O 1
ATOM 3084 N N . GLU A 1 426 ? -41.976 -15.108 10.307 1.00 92.81 426 GLU A N 1
ATOM 3085 C CA . GLU A 1 426 ? -41.126 -16.184 9.784 1.00 92.81 426 GLU A CA 1
ATOM 3086 C C . GLU A 1 426 ? -41.591 -16.654 8.397 1.00 92.81 426 GLU A C 1
ATOM 3088 O O . GLU A 1 426 ? -40.772 -16.821 7.490 1.00 92.81 426 GLU A O 1
ATOM 3093 N N . ALA A 1 427 ? -42.904 -16.796 8.183 1.00 92.25 427 ALA A N 1
ATOM 3094 C CA . ALA A 1 427 ? -43.461 -17.140 6.875 1.00 92.25 427 ALA A CA 1
ATOM 3095 C C . ALA A 1 427 ? -43.182 -16.053 5.820 1.00 92.25 427 ALA A C 1
ATOM 3097 O O . ALA A 1 427 ? -42.841 -16.361 4.673 1.00 92.25 427 ALA A O 1
ATOM 3098 N N . GLN A 1 428 ? -43.276 -14.774 6.198 1.00 93.31 428 GLN A N 1
ATOM 3099 C CA . GLN A 1 428 ? -42.960 -13.655 5.310 1.00 93.31 428 GLN A CA 1
ATOM 3100 C C . GLN A 1 428 ? -41.462 -13.594 4.975 1.00 93.31 428 GLN A C 1
ATOM 3102 O O . GLN A 1 428 ? -41.090 -13.295 3.835 1.00 93.31 428 GLN A O 1
ATOM 3107 N N . GLU A 1 429 ? -40.593 -13.918 5.933 1.00 92.25 429 GLU A N 1
ATOM 3108 C CA . GLU A 1 429 ? -39.152 -14.004 5.712 1.00 92.25 429 GLU A CA 1
ATOM 3109 C C . GLU A 1 429 ? -38.786 -15.173 4.787 1.00 92.25 429 GLU A C 1
ATOM 3111 O O . GLU A 1 429 ? -38.012 -14.996 3.848 1.00 92.25 429 GLU A O 1
ATOM 3116 N N . GLN A 1 430 ? -39.386 -16.351 4.971 1.00 93.50 430 GLN A N 1
ATOM 3117 C CA . GLN A 1 430 ? -39.170 -17.489 4.073 1.00 93.50 430 GLN A CA 1
ATOM 3118 C C . GLN A 1 430 ? -39.634 -17.184 2.644 1.00 93.50 430 GLN A C 1
ATOM 3120 O O . GLN A 1 430 ? -38.911 -17.464 1.686 1.00 93.50 430 GLN A O 1
ATOM 3125 N N . ALA A 1 431 ? -40.791 -16.537 2.487 1.00 92.44 431 ALA A N 1
ATOM 3126 C CA . ALA A 1 431 ? -41.286 -16.124 1.177 1.00 92.44 431 ALA A CA 1
ATOM 3127 C C . ALA A 1 431 ? -40.370 -15.085 0.502 1.00 92.44 431 ALA A C 1
ATOM 3129 O O . ALA A 1 431 ? -40.193 -15.117 -0.719 1.00 92.44 431 ALA A O 1
ATOM 3130 N N . SER A 1 432 ? -39.765 -14.168 1.267 1.00 92.69 432 SER A N 1
ATOM 3131 C CA . SER A 1 432 ? -38.820 -13.187 0.716 1.00 92.69 432 SER A CA 1
ATOM 3132 C C . SER A 1 432 ? -37.499 -13.838 0.292 1.00 92.69 432 SER A C 1
ATOM 3134 O O . SER A 1 432 ? -37.005 -13.540 -0.798 1.00 92.69 432 SER A O 1
ATOM 3136 N N . ARG A 1 433 ? -36.987 -14.797 1.076 1.00 94.12 433 ARG A N 1
ATOM 3137 C CA . ARG A 1 433 ? -35.800 -15.598 0.733 1.00 94.12 433 ARG A CA 1
ATOM 3138 C C . ARG A 1 433 ? -36.017 -16.414 -0.541 1.00 94.12 433 ARG A C 1
ATOM 3140 O O . ARG A 1 433 ? -35.203 -16.321 -1.453 1.00 94.12 433 ARG A O 1
ATOM 3147 N N . GLN A 1 434 ? -37.152 -17.103 -0.668 1.00 94.19 434 GLN A N 1
ATOM 3148 C CA . GLN A 1 434 ? -37.484 -17.864 -1.880 1.00 94.19 434 GLN A CA 1
ATOM 3149 C C . GLN A 1 434 ? -37.573 -16.974 -3.129 1.00 94.19 434 GLN A C 1
ATOM 3151 O O . GLN A 1 434 ? -37.099 -17.351 -4.200 1.00 94.19 434 GLN A O 1
ATOM 3156 N N . ARG A 1 435 ? -38.134 -15.761 -3.009 1.00 94.62 435 ARG A N 1
ATOM 3157 C CA . ARG A 1 435 ? -38.162 -14.794 -4.122 1.00 94.62 435 ARG A CA 1
ATOM 3158 C C . ARG A 1 435 ? -36.763 -14.309 -4.496 1.00 94.62 435 ARG A C 1
ATOM 3160 O O . ARG A 1 435 ? -36.475 -14.173 -5.683 1.00 94.62 435 ARG A O 1
ATOM 3167 N N . ALA A 1 436 ? -35.902 -14.063 -3.511 1.00 89.75 436 ALA A N 1
ATOM 3168 C CA . ALA A 1 436 ? -34.520 -13.664 -3.753 1.00 89.75 436 ALA A CA 1
ATOM 3169 C C . ALA A 1 436 ? -33.719 -14.782 -4.443 1.00 89.75 436 ALA A C 1
ATOM 3171 O O . ALA A 1 436 ? -33.001 -14.511 -5.403 1.00 89.75 436 ALA A O 1
ATOM 3172 N N . GLU A 1 437 ? -33.893 -16.034 -4.016 1.00 92.06 437 GLU A N 1
ATOM 3173 C CA . GLU A 1 437 ? -33.267 -17.208 -4.636 1.00 92.06 437 GLU A CA 1
ATOM 3174 C C . GLU A 1 437 ? -33.750 -17.423 -6.076 1.00 92.06 437 GLU A C 1
ATOM 3176 O O . GLU A 1 437 ? -32.930 -17.624 -6.972 1.00 92.06 437 GLU A O 1
ATOM 3181 N N . ALA A 1 438 ? -35.056 -17.294 -6.335 1.00 91.50 438 ALA A N 1
ATOM 3182 C CA . ALA A 1 438 ? -35.608 -17.386 -7.686 1.00 91.50 438 ALA A CA 1
ATOM 3183 C C . ALA A 1 438 ? -35.047 -16.292 -8.614 1.00 91.50 438 ALA A C 1
ATOM 3185 O O . ALA A 1 438 ? -34.622 -16.581 -9.733 1.00 91.50 438 ALA A O 1
ATOM 3186 N N . GLN A 1 439 ? -34.964 -15.046 -8.133 1.00 93.81 439 GLN A N 1
ATOM 3187 C CA . GLN A 1 439 ? -34.357 -13.946 -8.889 1.00 93.81 439 GLN A CA 1
ATOM 3188 C C . GLN A 1 439 ? -32.853 -14.149 -9.114 1.00 93.81 439 GLN A C 1
ATOM 3190 O O . GLN A 1 439 ? -32.333 -13.780 -10.168 1.00 93.81 439 GLN A O 1
ATOM 3195 N N . ALA A 1 440 ? -32.138 -14.732 -8.148 1.00 89.88 440 ALA A N 1
ATOM 3196 C CA . ALA A 1 440 ? -30.724 -15.060 -8.295 1.00 89.88 440 ALA A CA 1
ATOM 3197 C C . ALA A 1 440 ? -30.510 -16.160 -9.346 1.00 89.88 440 ALA A C 1
ATOM 3199 O O . ALA A 1 440 ? -29.639 -16.017 -10.205 1.00 89.88 440 ALA A O 1
ATOM 3200 N N . ALA A 1 441 ? -31.340 -17.206 -9.337 1.00 91.00 441 ALA A N 1
ATOM 3201 C CA . ALA A 1 441 ? -31.300 -18.279 -10.326 1.00 91.00 441 ALA A CA 1
ATOM 3202 C C . ALA A 1 441 ? -31.593 -17.763 -11.745 1.00 91.00 441 ALA A C 1
ATOM 3204 O O . ALA A 1 441 ? -30.882 -18.110 -12.690 1.00 91.00 441 ALA A O 1
ATOM 3205 N N . GLU A 1 442 ? -32.583 -16.881 -11.899 1.00 91.44 442 GLU A N 1
ATOM 3206 C CA . GLU A 1 442 ? -32.908 -16.270 -13.190 1.00 91.44 442 GLU A CA 1
ATOM 3207 C C . GLU A 1 442 ? -31.761 -15.389 -13.709 1.00 91.44 442 GLU A C 1
ATOM 3209 O O . GLU A 1 442 ? -31.367 -15.492 -14.874 1.00 91.44 442 GLU A O 1
ATOM 3214 N N . ARG A 1 443 ? -31.150 -14.576 -12.837 1.00 93.31 443 ARG A N 1
ATOM 3215 C CA . ARG A 1 443 ? -29.967 -13.774 -13.189 1.00 93.31 443 ARG A CA 1
ATOM 3216 C C . ARG A 1 443 ? -28.788 -14.654 -13.597 1.00 93.31 443 ARG A C 1
ATOM 3218 O O . ARG A 1 443 ? -28.135 -14.340 -14.590 1.00 93.31 443 ARG A O 1
ATOM 3225 N N . ALA A 1 444 ? -28.551 -15.761 -12.895 1.00 89.38 444 ALA A N 1
ATOM 3226 C CA . ALA A 1 444 ? -27.499 -16.715 -13.240 1.00 89.38 444 ALA A CA 1
ATOM 3227 C C . ALA A 1 444 ? -27.739 -17.372 -14.612 1.00 89.38 444 ALA A C 1
ATOM 3229 O O . ALA A 1 444 ? -26.808 -17.518 -15.404 1.00 89.38 444 ALA A O 1
ATOM 3230 N N . ALA A 1 445 ? -28.986 -17.722 -14.940 1.00 90.25 445 ALA A N 1
ATOM 3231 C CA . ALA A 1 445 ? -29.334 -18.256 -16.257 1.00 90.25 445 ALA A CA 1
ATOM 3232 C C . ALA A 1 445 ? -29.115 -17.218 -17.376 1.00 90.25 445 ALA A C 1
ATOM 3234 O O . ALA A 1 445 ? -28.523 -17.531 -18.411 1.00 90.25 445 ALA A O 1
ATOM 3235 N N . GLN A 1 446 ? -29.523 -15.963 -17.152 1.00 92.88 446 GLN A N 1
ATOM 3236 C CA . GLN A 1 446 ? -29.301 -14.867 -18.102 1.00 92.88 446 GLN A CA 1
ATOM 3237 C C . GLN A 1 446 ? -27.808 -14.564 -18.307 1.00 92.88 446 GLN A C 1
ATOM 3239 O O . GLN A 1 446 ? -27.390 -14.257 -19.425 1.00 92.88 446 GLN A O 1
ATOM 3244 N N . GLN A 1 447 ? -26.993 -14.672 -17.254 1.00 90.25 447 GLN A N 1
ATOM 3245 C CA . GLN A 1 447 ? -25.539 -14.511 -17.330 1.00 90.25 447 GLN A CA 1
ATOM 3246 C C . GLN A 1 447 ? -24.896 -15.575 -18.218 1.00 90.25 447 GLN A C 1
ATOM 3248 O O . GLN A 1 447 ? -24.181 -15.212 -19.151 1.00 90.25 447 GLN A O 1
ATOM 3253 N N . ARG A 1 448 ? -25.220 -16.856 -18.000 1.00 92.38 448 ARG A N 1
ATOM 3254 C CA . ARG A 1 448 ? -24.692 -17.964 -18.816 1.00 92.38 448 ARG A CA 1
ATOM 3255 C C . ARG A 1 448 ? -25.045 -17.796 -20.292 1.00 92.38 448 ARG A C 1
ATOM 3257 O O . ARG A 1 448 ? -24.171 -17.870 -21.149 1.00 92.38 448 ARG A O 1
ATOM 3264 N N . ALA A 1 449 ? -26.297 -17.449 -20.593 1.00 89.94 449 ALA A N 1
ATOM 3265 C CA . ALA A 1 449 ? -26.718 -17.181 -21.969 1.00 89.94 449 ALA A CA 1
ATOM 3266 C C . ALA A 1 449 ? -25.983 -15.974 -22.594 1.00 89.94 449 ALA A C 1
ATOM 3268 O O . ALA A 1 449 ? -25.693 -15.960 -23.791 1.00 89.94 449 ALA A O 1
ATOM 3269 N N . ALA A 1 450 ? -25.670 -14.941 -21.805 1.00 89.50 450 ALA A N 1
ATOM 3270 C CA . ALA A 1 450 ? -24.910 -13.784 -22.278 1.00 89.50 450 ALA A CA 1
ATOM 3271 C C . ALA A 1 450 ? -23.417 -14.092 -22.488 1.00 89.50 450 ALA A C 1
ATOM 3273 O O . ALA A 1 450 ? -22.791 -13.467 -23.347 1.00 89.50 450 ALA A O 1
ATOM 3274 N N . GLU A 1 451 ? -22.850 -15.015 -21.712 1.00 87.75 451 GLU A N 1
ATOM 3275 C CA . GLU A 1 451 ? -21.473 -15.501 -21.851 1.00 87.75 451 GLU A CA 1
ATOM 3276 C C . GLU A 1 451 ? -21.312 -16.367 -23.096 1.00 87.75 451 GLU A C 1
ATOM 3278 O O . GLU A 1 451 ? -20.413 -16.107 -23.892 1.00 87.75 451 GLU A O 1
ATOM 3283 N N . GLU A 1 452 ? -22.232 -17.302 -23.339 1.00 90.69 452 GLU A N 1
ATOM 3284 C CA . GLU A 1 452 ? -22.240 -18.116 -24.560 1.00 90.69 452 GLU A CA 1
ATOM 3285 C C . GLU A 1 452 ? -22.320 -17.245 -25.823 1.00 90.69 452 GLU A C 1
ATOM 3287 O O . GLU A 1 452 ? -21.569 -17.448 -26.779 1.00 90.69 452 GLU A O 1
ATOM 3292 N N . ARG A 1 453 ? -23.165 -16.203 -25.810 1.00 93.38 453 ARG A N 1
ATOM 3293 C CA . ARG A 1 453 ? -23.248 -15.232 -26.916 1.00 93.38 453 ARG A CA 1
ATOM 3294 C C . ARG A 1 453 ? -21.956 -14.436 -27.097 1.00 93.38 453 ARG A C 1
ATOM 3296 O O . ARG A 1 453 ? -21.542 -14.208 -28.231 1.00 93.38 453 ARG A O 1
ATOM 3303 N N . ALA A 1 454 ? -21.315 -14.012 -26.008 1.00 89.25 454 ALA A N 1
ATOM 3304 C CA . ALA A 1 454 ? -20.057 -13.269 -26.078 1.00 89.25 454 ALA A CA 1
ATOM 3305 C C . ALA A 1 454 ? -18.904 -14.147 -26.592 1.00 89.25 454 ALA A C 1
ATOM 3307 O O . ALA A 1 454 ? -18.115 -13.695 -27.420 1.00 89.25 454 ALA A O 1
ATOM 3308 N N . ALA A 1 455 ? -18.841 -15.410 -26.160 1.00 89.94 455 ALA A N 1
ATOM 3309 C CA . ALA A 1 455 ? -17.869 -16.383 -26.647 1.00 89.94 455 ALA A CA 1
ATOM 3310 C C . ALA A 1 455 ? -18.054 -16.660 -28.148 1.00 89.94 455 ALA A C 1
ATOM 3312 O O . ALA A 1 455 ? -17.075 -16.671 -28.896 1.00 89.94 455 ALA A O 1
ATOM 3313 N N . ALA A 1 456 ? -19.302 -16.799 -28.612 1.00 91.06 456 ALA A N 1
ATOM 3314 C CA . ALA A 1 456 ? -19.606 -16.948 -30.034 1.00 91.06 456 ALA A CA 1
ATOM 3315 C C . ALA A 1 456 ? -19.150 -15.726 -30.856 1.00 91.06 456 ALA A C 1
ATOM 3317 O O . ALA A 1 456 ? -18.495 -15.892 -31.885 1.00 91.06 456 ALA A O 1
ATOM 3318 N N . GLN A 1 457 ? -19.412 -14.505 -30.374 1.00 94.12 457 GLN A N 1
ATOM 3319 C CA . GLN A 1 457 ? -18.967 -13.270 -31.034 1.00 94.12 457 GLN A CA 1
ATOM 3320 C C . GLN A 1 457 ? -17.437 -13.139 -31.075 1.00 94.12 457 GLN A C 1
ATOM 3322 O O . GLN A 1 457 ? -16.882 -12.749 -32.101 1.00 94.12 457 GLN A O 1
ATOM 3327 N N . ALA A 1 458 ? -16.735 -13.497 -29.996 1.00 90.44 458 ALA A N 1
ATOM 3328 C CA . ALA A 1 458 ? -15.272 -13.479 -29.962 1.00 90.44 458 ALA A CA 1
ATOM 3329 C C . ALA A 1 458 ? -14.663 -14.507 -30.935 1.00 90.44 458 ALA A C 1
ATOM 3331 O O . ALA A 1 458 ? -13.702 -14.210 -31.653 1.00 90.44 458 ALA A O 1
ATOM 3332 N N . ALA A 1 459 ? -15.255 -15.703 -31.019 1.00 91.38 459 ALA A N 1
ATOM 3333 C CA . ALA A 1 459 ? -14.855 -16.719 -31.987 1.00 91.38 459 ALA A CA 1
ATOM 3334 C C . ALA A 1 459 ? -15.061 -16.235 -33.435 1.00 91.38 459 ALA A C 1
ATOM 3336 O O . ALA A 1 459 ? -14.202 -16.456 -34.286 1.00 91.38 459 ALA A O 1
ATOM 3337 N N . GLU A 1 460 ? -16.150 -15.523 -33.721 1.00 93.56 460 GLU A N 1
ATOM 3338 C CA . GLU A 1 460 ? -16.393 -14.945 -35.045 1.00 93.56 460 GLU A CA 1
ATOM 3339 C C . GLU A 1 460 ? -15.402 -13.819 -35.385 1.00 93.56 460 GLU A C 1
ATOM 3341 O O . GLU A 1 460 ? -14.803 -13.831 -36.462 1.00 93.56 460 GLU A O 1
ATOM 3346 N N . GLN A 1 461 ? -15.135 -12.904 -34.449 1.00 93.44 461 GLN A N 1
ATOM 3347 C CA . GLN A 1 461 ? -14.156 -11.827 -34.639 1.00 93.44 461 GLN A CA 1
ATOM 3348 C C . GLN A 1 461 ? -12.742 -12.360 -34.889 1.00 93.44 461 GLN A C 1
ATOM 3350 O O . GLN A 1 461 ? -12.042 -11.864 -35.771 1.00 93.44 461 GLN A O 1
ATOM 3355 N N . SER A 1 462 ? -12.320 -13.398 -34.160 1.00 91.81 462 SER A N 1
ATOM 3356 C CA . SER A 1 462 ? -11.009 -14.022 -34.382 1.00 91.81 462 SER A CA 1
ATOM 3357 C C . SER A 1 462 ? -10.897 -14.681 -35.762 1.00 91.81 462 SER A C 1
ATOM 3359 O O . SER A 1 462 ? -9.854 -14.569 -36.408 1.00 91.81 462 SER A O 1
ATOM 3361 N N . ARG A 1 463 ? -11.978 -15.297 -36.268 1.00 95.69 463 ARG A N 1
ATOM 3362 C CA . ARG A 1 463 ? -12.029 -15.826 -37.641 1.00 95.69 463 ARG A CA 1
ATOM 3363 C C . ARG A 1 463 ? -11.898 -14.712 -38.677 1.00 95.69 463 ARG A C 1
ATOM 3365 O O . ARG A 1 463 ? -11.070 -14.835 -39.575 1.00 95.69 463 ARG A O 1
ATOM 3372 N N . GLN A 1 464 ? -12.636 -13.614 -38.512 1.00 94.69 464 GLN A N 1
ATOM 3373 C CA . GLN A 1 464 ? -12.560 -12.457 -39.412 1.00 94.69 464 GLN A CA 1
ATOM 3374 C C . GLN A 1 464 ? -11.166 -11.813 -39.410 1.00 94.69 464 GLN A C 1
ATOM 3376 O O . GLN A 1 464 ? -10.633 -11.481 -40.466 1.00 94.69 464 GLN A O 1
ATOM 3381 N N . GLN A 1 465 ? -10.530 -11.681 -38.241 1.00 93.19 465 GLN A N 1
ATOM 3382 C CA . GLN A 1 465 ? -9.162 -11.163 -38.139 1.00 93.19 465 GLN A CA 1
ATOM 3383 C C . GLN A 1 465 ? -8.144 -12.088 -38.813 1.00 93.19 465 GLN A C 1
ATOM 3385 O O . GLN A 1 465 ? -7.271 -11.613 -39.540 1.00 93.19 465 GLN A O 1
ATOM 3390 N N . ALA A 1 466 ? -8.261 -13.404 -38.614 1.00 93.12 466 ALA A N 1
ATOM 3391 C CA . ALA A 1 466 ? -7.386 -14.374 -39.265 1.00 93.12 466 ALA A CA 1
ATOM 3392 C C . ALA A 1 466 ? -7.537 -14.343 -40.797 1.00 93.12 466 ALA A C 1
ATOM 3394 O O . ALA A 1 466 ? -6.542 -14.435 -41.517 1.00 93.12 466 ALA A O 1
ATOM 3395 N N . GLU A 1 467 ? -8.760 -14.176 -41.302 1.00 95.56 467 GLU A N 1
ATOM 3396 C CA . GLU A 1 467 ? -9.031 -14.035 -42.733 1.00 95.56 467 GLU A CA 1
ATOM 3397 C C . GLU A 1 467 ? -8.466 -12.725 -43.299 1.00 95.56 467 GLU A C 1
ATOM 3399 O O . GLU A 1 467 ? -7.766 -12.746 -44.312 1.00 95.56 467 GLU A O 1
ATOM 3404 N N . ALA A 1 468 ? -8.650 -11.601 -42.601 1.00 94.50 468 ALA A N 1
ATOM 3405 C CA . ALA A 1 468 ? -8.074 -10.315 -42.993 1.00 94.50 468 ALA A CA 1
ATOM 3406 C C . ALA A 1 468 ? -6.536 -10.355 -43.053 1.00 94.50 468 ALA A C 1
ATOM 3408 O O . ALA A 1 468 ? -5.932 -9.834 -43.993 1.00 94.50 468 ALA A O 1
ATOM 3409 N N . LEU A 1 469 ? -5.889 -11.017 -42.086 1.00 95.12 469 LEU A N 1
ATOM 3410 C CA . LEU A 1 469 ? -4.437 -11.211 -42.088 1.00 95.12 469 LEU A CA 1
ATOM 3411 C C . LEU A 1 469 ? -3.977 -12.083 -43.262 1.00 95.12 469 LEU A C 1
ATOM 3413 O O . LEU A 1 469 ? -2.967 -11.767 -43.891 1.00 95.12 469 LEU A O 1
ATOM 3417 N N . ARG A 1 470 ? -4.725 -13.142 -43.600 1.00 96.69 470 ARG A N 1
ATOM 3418 C CA . ARG A 1 470 ? -4.433 -13.984 -44.773 1.00 96.69 470 ARG A CA 1
ATOM 3419 C C . ARG A 1 470 ? -4.540 -13.201 -46.078 1.00 96.69 470 ARG A C 1
ATOM 3421 O O . ARG A 1 470 ? -3.638 -13.301 -46.904 1.00 96.69 470 ARG A O 1
ATOM 3428 N N . LEU A 1 471 ? -5.591 -12.397 -46.243 1.00 95.69 471 LEU A N 1
ATOM 3429 C CA . LEU A 1 471 ? -5.774 -11.552 -47.426 1.00 95.69 471 LEU A CA 1
ATOM 3430 C C . LEU A 1 471 ? -4.653 -10.514 -47.557 1.00 95.69 471 LEU A C 1
ATOM 3432 O O . LEU A 1 471 ? -4.122 -10.314 -48.648 1.00 95.69 471 LEU A O 1
ATOM 3436 N N . LYS A 1 472 ? -4.234 -9.902 -46.442 1.00 95.69 472 LYS A N 1
ATOM 3437 C CA . LYS A 1 472 ? -3.108 -8.962 -46.432 1.00 95.69 472 LYS A CA 1
ATOM 3438 C C . LYS A 1 472 ? -1.795 -9.638 -46.839 1.00 95.69 472 LYS A C 1
ATOM 3440 O O . LYS A 1 472 ? -1.089 -9.111 -47.694 1.00 95.69 472 LYS A O 1
ATOM 3445 N N . ALA A 1 473 ? -1.501 -10.815 -46.286 1.00 93.31 473 ALA A N 1
ATOM 3446 C CA . ALA A 1 473 ? -0.303 -11.576 -46.637 1.00 93.31 473 ALA A CA 1
ATOM 3447 C C . ALA A 1 473 ? -0.291 -11.981 -48.123 1.00 93.31 473 ALA A C 1
ATOM 3449 O O . ALA A 1 473 ? 0.745 -11.890 -48.778 1.00 93.31 473 ALA A O 1
ATOM 3450 N N . GLN A 1 474 ? -1.443 -12.371 -48.682 1.00 95.31 474 GLN A N 1
ATOM 3451 C CA . GLN A 1 474 ? -1.570 -12.665 -50.114 1.00 95.31 474 GLN A CA 1
ATOM 3452 C C . GLN A 1 474 ? -1.332 -11.424 -50.985 1.00 95.31 474 GLN A C 1
ATOM 3454 O O . GLN A 1 474 ? -0.646 -11.516 -52.001 1.00 95.31 474 GLN A O 1
ATOM 3459 N N . ALA A 1 475 ? -1.851 -10.259 -50.587 1.00 94.00 475 ALA A N 1
ATOM 3460 C CA . ALA A 1 475 ? -1.627 -9.011 -51.313 1.00 94.00 475 ALA A CA 1
ATOM 3461 C C . ALA A 1 475 ? -0.144 -8.594 -51.305 1.00 94.00 475 ALA A C 1
ATOM 3463 O O . ALA A 1 475 ? 0.384 -8.182 -52.337 1.00 94.00 475 ALA A O 1
ATOM 3464 N N . GLU A 1 476 ? 0.542 -8.745 -50.169 1.00 93.31 476 GLU A N 1
ATOM 3465 C CA . GLU A 1 476 ? 1.982 -8.479 -50.050 1.00 93.31 476 GLU A CA 1
ATOM 3466 C C . GLU A 1 476 ? 2.811 -9.437 -50.920 1.00 93.31 476 GLU A C 1
ATOM 3468 O O . GLU A 1 476 ? 3.718 -8.994 -51.626 1.00 93.31 476 GLU A O 1
ATOM 3473 N N . GLN A 1 477 ? 2.461 -10.728 -50.949 1.00 93.12 477 GLN A N 1
ATOM 3474 C CA . GLN A 1 477 ? 3.102 -11.710 -51.831 1.00 93.12 477 GLN A CA 1
ATOM 3475 C C . GLN A 1 477 ? 2.922 -11.358 -53.313 1.00 93.12 477 GLN A C 1
ATOM 3477 O O . GLN A 1 477 ? 3.895 -11.359 -54.064 1.00 93.12 477 GLN A O 1
ATOM 3482 N N . GLN A 1 478 ? 1.707 -10.988 -53.729 1.00 94.12 478 GLN A N 1
ATOM 3483 C CA . GLN A 1 478 ? 1.441 -10.567 -55.107 1.00 94.12 478 GLN A CA 1
ATOM 3484 C C . GLN A 1 478 ? 2.193 -9.282 -55.480 1.00 94.12 478 GLN A C 1
ATOM 3486 O O . GLN A 1 478 ? 2.652 -9.143 -56.613 1.00 94.12 478 GLN A O 1
ATOM 3491 N N . ALA A 1 479 ? 2.330 -8.333 -54.549 1.00 92.25 479 ALA A N 1
ATOM 3492 C CA . ALA A 1 479 ? 3.102 -7.115 -54.776 1.00 92.25 479 ALA A CA 1
ATOM 3493 C C . ALA A 1 479 ? 4.597 -7.421 -54.963 1.00 92.25 479 ALA A C 1
ATOM 3495 O O . ALA A 1 479 ? 5.200 -6.936 -55.921 1.00 92.25 479 ALA A O 1
ATOM 3496 N N . ALA A 1 480 ? 5.165 -8.279 -54.110 1.00 92.25 480 ALA A N 1
ATOM 3497 C CA . ALA A 1 480 ? 6.557 -8.712 -54.214 1.00 92.25 480 ALA A CA 1
ATOM 3498 C C . ALA A 1 480 ? 6.828 -9.479 -55.519 1.00 92.25 480 ALA A C 1
ATOM 3500 O O . ALA A 1 480 ? 7.849 -9.259 -56.169 1.00 92.25 480 ALA A O 1
ATOM 3501 N N . GLU A 1 481 ? 5.901 -10.339 -55.949 1.00 93.19 481 GLU A N 1
ATOM 3502 C CA . GLU A 1 481 ? 6.022 -11.073 -57.211 1.00 93.19 481 GLU A CA 1
ATOM 3503 C C . GLU A 1 481 ? 5.977 -10.135 -58.427 1.00 93.19 481 GLU A C 1
ATOM 3505 O O . GLU A 1 481 ? 6.791 -10.268 -59.343 1.00 93.19 481 GLU A O 1
ATOM 3510 N N . ARG A 1 482 ? 5.092 -9.127 -58.417 1.00 93.88 482 ARG A N 1
ATOM 3511 C CA . ARG A 1 482 ? 5.044 -8.091 -59.465 1.00 93.88 482 ARG A CA 1
ATOM 3512 C C . ARG A 1 482 ? 6.328 -7.272 -59.525 1.00 93.88 482 ARG A C 1
ATOM 3514 O O . ARG A 1 482 ? 6.803 -6.966 -60.617 1.00 93.88 482 ARG A O 1
ATOM 3521 N N . GLU A 1 483 ? 6.892 -6.916 -58.375 1.00 92.12 483 GLU A N 1
ATOM 3522 C CA . GLU A 1 483 ? 8.163 -6.197 -58.315 1.00 92.12 483 GLU A CA 1
ATOM 3523 C C . GLU A 1 483 ? 9.320 -7.057 -58.836 1.00 92.12 483 GLU A C 1
ATOM 3525 O O . GLU A 1 483 ? 10.088 -6.599 -59.683 1.00 92.12 483 GLU A O 1
ATOM 3530 N N . ALA A 1 484 ? 9.395 -8.326 -58.429 1.00 90.75 484 ALA A N 1
ATOM 3531 C CA . ALA A 1 484 ? 10.388 -9.267 -58.938 1.00 90.75 484 ALA A CA 1
ATOM 3532 C C . ALA A 1 484 ? 10.266 -9.471 -60.459 1.00 90.75 484 ALA A C 1
ATOM 3534 O O . ALA A 1 484 ? 11.280 -9.507 -61.158 1.00 90.75 484 ALA A O 1
ATOM 3535 N N . ALA A 1 485 ? 9.041 -9.559 -60.987 1.00 91.62 485 ALA A N 1
ATOM 3536 C CA . ALA A 1 485 ? 8.792 -9.642 -62.423 1.00 91.62 485 ALA A CA 1
ATOM 3537 C C . ALA A 1 485 ? 9.246 -8.372 -63.163 1.00 91.62 485 ALA A C 1
ATOM 3539 O O . ALA A 1 485 ? 9.872 -8.479 -64.217 1.00 91.62 485 ALA A O 1
ATOM 3540 N N . ARG A 1 486 ? 9.004 -7.178 -62.596 1.00 93.69 486 ARG A N 1
ATOM 3541 C CA . ARG A 1 486 ? 9.482 -5.905 -63.164 1.00 93.69 486 ARG A CA 1
ATOM 3542 C C . ARG A 1 486 ? 11.008 -5.867 -63.233 1.00 93.69 486 ARG A C 1
ATOM 3544 O O . ARG A 1 486 ? 11.552 -5.568 -64.288 1.00 93.69 486 ARG A O 1
ATOM 3551 N N . VAL A 1 487 ? 11.689 -6.235 -62.146 1.00 92.19 487 VAL A N 1
ATOM 3552 C CA . VAL A 1 487 ? 13.161 -6.269 -62.093 1.00 92.19 487 VAL A CA 1
ATOM 3553 C C . VAL A 1 487 ? 13.733 -7.262 -63.107 1.00 92.19 487 VAL A C 1
ATOM 3555 O O . VAL A 1 487 ? 14.708 -6.948 -63.787 1.00 92.19 487 VAL A O 1
ATOM 3558 N N . ARG A 1 488 ? 13.120 -8.445 -63.263 1.00 91.75 488 ARG A N 1
ATO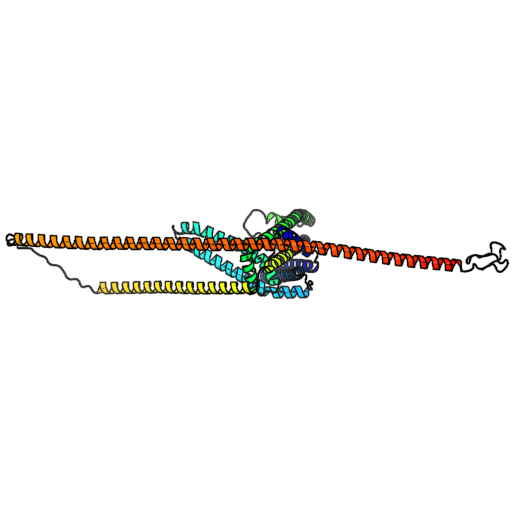M 3559 C CA . ARG A 1 488 ? 13.531 -9.417 -64.291 1.00 91.75 488 ARG A CA 1
ATOM 3560 C C . ARG A 1 488 ? 13.360 -8.859 -65.703 1.00 91.75 488 ARG A C 1
ATOM 3562 O O . ARG A 1 488 ? 14.289 -8.955 -66.495 1.00 91.75 488 ARG A O 1
ATOM 3569 N N . ALA A 1 489 ? 12.225 -8.224 -65.997 1.00 88.50 489 ALA A N 1
ATOM 3570 C CA . ALA A 1 489 ? 11.979 -7.608 -67.300 1.00 88.50 489 ALA A CA 1
ATOM 3571 C C . ALA A 1 489 ? 12.968 -6.465 -67.606 1.00 88.50 489 ALA A C 1
ATOM 3573 O O . ALA A 1 489 ? 13.457 -6.359 -68.730 1.00 88.50 489 ALA A O 1
ATOM 3574 N N . GLU A 1 490 ? 13.304 -5.637 -66.612 1.00 89.25 490 GLU A N 1
ATOM 3575 C CA . GLU A 1 490 ? 14.319 -4.582 -66.739 1.00 89.25 490 GLU A CA 1
ATOM 3576 C C . GLU A 1 490 ? 15.720 -5.163 -66.994 1.00 89.25 490 GLU A C 1
ATOM 3578 O O . GLU A 1 490 ? 16.443 -4.666 -67.860 1.00 89.25 490 GLU A O 1
ATOM 3583 N N . ALA A 1 491 ? 16.092 -6.241 -66.297 1.00 84.69 491 ALA A N 1
ATOM 3584 C CA . ALA A 1 491 ? 17.367 -6.927 -66.500 1.00 84.69 491 ALA A CA 1
ATOM 3585 C C . ALA A 1 491 ? 17.469 -7.557 -67.900 1.00 84.69 491 ALA A C 1
ATOM 3587 O O . ALA A 1 491 ? 18.468 -7.356 -68.590 1.00 84.69 491 ALA A O 1
ATOM 3588 N N . GLU A 1 492 ? 16.419 -8.247 -68.354 1.00 87.94 492 GLU A N 1
ATOM 3589 C CA . GLU A 1 492 ? 16.350 -8.818 -69.705 1.00 87.94 492 GLU A CA 1
ATOM 3590 C C . GLU A 1 492 ? 16.404 -7.732 -70.791 1.00 87.94 492 GLU A C 1
ATOM 3592 O O . GLU A 1 492 ? 17.061 -7.905 -71.820 1.00 87.94 492 GLU A O 1
ATOM 3597 N N . ALA A 1 493 ? 15.745 -6.588 -70.574 1.00 83.44 493 ALA A N 1
ATOM 3598 C CA . ALA A 1 493 ? 15.806 -5.452 -71.492 1.00 83.44 493 ALA A CA 1
ATOM 3599 C C . ALA A 1 493 ? 17.215 -4.837 -71.549 1.00 83.44 493 ALA A C 1
ATOM 3601 O O . ALA A 1 493 ? 17.705 -4.527 -72.637 1.00 83.44 493 ALA A O 1
ATOM 3602 N N . ALA A 1 494 ? 17.894 -4.706 -70.404 1.00 81.50 494 ALA A N 1
ATOM 3603 C CA . ALA A 1 494 ? 19.271 -4.223 -70.333 1.00 81.50 494 ALA A CA 1
ATOM 3604 C C . ALA A 1 494 ? 20.262 -5.188 -71.007 1.00 81.50 494 ALA A C 1
ATOM 3606 O O . ALA A 1 494 ? 21.198 -4.747 -71.679 1.00 81.50 494 ALA A O 1
ATOM 3607 N N . GLU A 1 495 ? 20.049 -6.499 -70.878 1.00 80.38 495 GLU A N 1
ATOM 3608 C CA . GLU A 1 495 ? 20.862 -7.514 -71.548 1.00 80.38 495 GLU A CA 1
ATOM 3609 C C . GLU A 1 495 ? 20.660 -7.491 -73.067 1.00 80.38 495 GLU A C 1
ATOM 3611 O O . GLU A 1 495 ? 21.639 -7.419 -73.813 1.00 80.38 495 GLU A O 1
ATOM 3616 N N . LYS A 1 496 ? 19.409 -7.433 -73.544 1.00 80.31 496 LYS A N 1
ATOM 3617 C CA . LYS A 1 496 ? 19.111 -7.257 -74.976 1.00 80.31 496 LYS A CA 1
ATOM 3618 C C . LYS A 1 496 ? 19.694 -5.955 -75.530 1.00 80.31 496 LYS A C 1
ATOM 3620 O O . LYS A 1 496 ? 20.212 -5.942 -76.644 1.00 80.31 496 LYS A O 1
ATOM 3625 N N . ALA A 1 497 ? 19.671 -4.867 -74.756 1.00 76.19 497 ALA A N 1
ATOM 3626 C CA . ALA A 1 497 ? 20.296 -3.603 -75.145 1.00 76.19 497 ALA A CA 1
ATOM 3627 C C . ALA A 1 497 ? 21.828 -3.712 -75.256 1.00 76.19 497 ALA A C 1
ATOM 3629 O O . ALA A 1 497 ? 22.409 -3.122 -76.165 1.00 76.19 497 ALA A O 1
ATOM 3630 N N . ARG A 1 498 ? 22.485 -4.496 -74.386 1.00 71.62 498 ARG A N 1
ATOM 3631 C CA . ARG A 1 498 ? 23.921 -4.806 -74.513 1.00 71.62 498 ARG A CA 1
ATOM 3632 C C . ARG A 1 498 ? 24.223 -5.666 -75.736 1.00 71.62 498 ARG A C 1
ATOM 3634 O O . ARG A 1 498 ? 25.209 -5.403 -76.410 1.00 71.62 498 ARG A O 1
ATOM 3641 N N . GLN A 1 499 ? 23.385 -6.655 -76.040 1.00 70.00 499 GLN A N 1
ATOM 3642 C CA . GLN A 1 499 ? 23.566 -7.521 -77.212 1.00 70.00 499 GLN A CA 1
ATOM 3643 C C . GLN A 1 499 ? 23.351 -6.771 -78.541 1.00 70.00 499 GLN A C 1
ATOM 3645 O O . GLN A 1 499 ? 24.020 -7.073 -79.523 1.00 70.00 499 GLN A O 1
ATOM 3650 N N . ASN A 1 500 ? 22.472 -5.762 -78.567 1.00 67.56 500 ASN A N 1
ATOM 3651 C CA . ASN A 1 500 ? 22.216 -4.931 -79.751 1.00 67.56 500 ASN A CA 1
ATOM 3652 C C . ASN A 1 500 ? 23.227 -3.788 -79.963 1.00 67.56 500 ASN A C 1
ATOM 3654 O O . ASN A 1 500 ? 23.177 -3.128 -81.004 1.00 67.56 500 ASN A O 1
ATOM 3658 N N . GLN A 1 501 ? 24.145 -3.528 -79.024 1.00 65.06 501 GLN A N 1
ATOM 3659 C CA . GLN A 1 501 ? 25.289 -2.659 -79.306 1.00 65.06 501 GLN A CA 1
ATOM 3660 C C . GLN A 1 501 ? 26.243 -3.413 -80.235 1.00 65.06 501 GLN A C 1
ATOM 3662 O O . GLN A 1 501 ? 26.962 -4.312 -79.806 1.00 65.06 501 GLN A O 1
ATOM 3667 N N . ALA A 1 502 ? 26.213 -3.060 -81.523 1.00 61.59 502 ALA A N 1
ATOM 3668 C CA . ALA A 1 502 ? 27.076 -3.646 -82.539 1.00 61.59 502 ALA A CA 1
ATOM 3669 C C . ALA A 1 502 ? 28.543 -3.569 -82.092 1.00 61.59 502 ALA A C 1
ATOM 3671 O O . ALA A 1 502 ? 29.061 -2.482 -81.817 1.00 61.59 502 ALA A O 1
ATOM 3672 N N . ALA A 1 503 ? 29.197 -4.730 -82.006 1.00 64.81 503 ALA A N 1
ATOM 3673 C CA . ALA A 1 503 ? 30.624 -4.794 -81.738 1.00 64.81 503 ALA A CA 1
ATOM 3674 C C . ALA A 1 503 ? 31.357 -3.974 -82.815 1.00 64.81 503 ALA A C 1
ATOM 3676 O O . ALA A 1 503 ? 31.040 -4.120 -84.001 1.00 64.81 503 ALA A O 1
ATOM 3677 N N . PRO A 1 504 ? 32.297 -3.092 -82.438 1.00 72.56 504 PRO A N 1
ATOM 3678 C CA . PRO A 1 504 ? 33.070 -2.354 -83.421 1.00 72.56 504 PRO A CA 1
ATOM 3679 C C . PRO A 1 504 ? 33.774 -3.345 -84.356 1.00 72.56 504 PRO A C 1
ATOM 3681 O O . PRO A 1 504 ? 34.302 -4.365 -83.922 1.00 72.56 504 PRO A O 1
ATOM 3684 N N . SER A 1 505 ? 33.748 -3.076 -85.656 1.00 83.19 505 SER A N 1
ATOM 3685 C CA . SER A 1 505 ? 34.473 -3.861 -86.657 1.00 83.19 505 SER A CA 1
ATOM 3686 C C . SER A 1 505 ? 35.845 -3.243 -86.903 1.00 83.19 505 SER A C 1
ATOM 3688 O O . SER A 1 505 ? 35.975 -2.019 -86.968 1.00 83.19 505 SER A O 1
ATOM 3690 N N . CYS A 1 506 ? 36.870 -4.072 -87.081 1.00 79.75 506 CYS A N 1
ATOM 3691 C CA . CYS A 1 506 ? 38.210 -3.612 -87.417 1.00 79.75 506 CYS A CA 1
ATOM 3692 C C . CYS A 1 506 ? 38.177 -2.796 -88.723 1.00 79.75 506 CYS A C 1
ATOM 3694 O O . CYS A 1 506 ? 37.691 -3.301 -89.734 1.00 79.75 506 CYS A O 1
ATOM 3696 N N . PRO A 1 507 ? 38.733 -1.575 -88.772 1.00 81.69 507 PRO A N 1
ATOM 3697 C CA . PRO A 1 507 ? 38.698 -0.752 -89.983 1.00 81.69 507 PRO A CA 1
ATOM 3698 C C . PRO A 1 507 ? 39.540 -1.317 -91.140 1.00 81.69 507 PRO A C 1
ATOM 3700 O O . PRO A 1 507 ? 39.355 -0.901 -92.277 1.00 81.69 507 PRO A O 1
ATOM 3703 N N . ALA A 1 508 ? 40.459 -2.251 -90.867 1.00 84.31 508 ALA A N 1
ATOM 3704 C CA . ALA A 1 508 ? 41.359 -2.818 -91.873 1.00 84.31 508 ALA A CA 1
ATOM 3705 C C . ALA A 1 508 ? 40.810 -4.085 -92.552 1.00 84.31 508 ALA A C 1
ATOM 3707 O O . ALA A 1 508 ? 41.013 -4.269 -93.746 1.00 84.31 508 ALA A O 1
ATOM 3708 N N . CYS A 1 509 ? 40.134 -4.965 -91.807 1.00 86.94 509 CYS A N 1
ATOM 3709 C CA . CYS A 1 509 ? 39.635 -6.246 -92.332 1.00 86.94 509 CYS A CA 1
ATOM 3710 C C . CYS A 1 509 ? 38.149 -6.505 -92.046 1.00 86.94 509 CYS A C 1
ATOM 3712 O O . CYS A 1 509 ? 37.641 -7.571 -92.374 1.00 86.94 509 CYS A O 1
ATOM 3714 N N . SER A 1 510 ? 37.460 -5.562 -91.398 1.00 84.38 510 SER A N 1
ATOM 3715 C CA . SER A 1 510 ? 36.048 -5.652 -91.001 1.00 84.38 510 SER A CA 1
ATOM 3716 C C . SER A 1 510 ? 35.696 -6.791 -90.035 1.00 84.38 510 SER A C 1
ATOM 3718 O O . SER A 1 510 ? 34.523 -6.961 -89.711 1.00 84.38 510 SER A O 1
ATOM 3720 N N . ALA A 1 511 ? 36.684 -7.524 -89.510 1.00 82.38 511 ALA A N 1
ATOM 3721 C CA . ALA A 1 511 ? 36.459 -8.541 -88.489 1.00 82.38 511 ALA A CA 1
ATOM 3722 C C . ALA A 1 511 ? 35.905 -7.914 -87.190 1.00 82.38 511 ALA A C 1
ATOM 3724 O O . ALA A 1 511 ? 36.321 -6.806 -86.831 1.00 82.38 511 ALA A O 1
ATOM 3725 N N . PRO A 1 512 ? 34.984 -8.586 -86.476 1.00 82.00 512 PRO A N 1
ATOM 3726 C CA . PRO A 1 512 ? 34.449 -8.089 -85.211 1.00 82.00 512 PRO A CA 1
ATOM 3727 C C . PRO A 1 512 ? 35.559 -8.016 -84.156 1.00 82.00 512 PRO A C 1
ATOM 3729 O O . PRO A 1 512 ? 36.327 -8.963 -83.994 1.00 82.00 512 PRO A O 1
ATOM 3732 N N . VAL A 1 513 ? 35.652 -6.893 -83.442 1.00 80.38 513 VAL A N 1
ATOM 3733 C CA . VAL A 1 513 ? 36.637 -6.678 -82.372 1.00 80.38 513 VAL A CA 1
ATOM 3734 C C . VAL A 1 513 ? 35.929 -6.278 -81.080 1.00 80.38 513 VAL A C 1
ATOM 3736 O O . VAL A 1 513 ? 34.906 -5.589 -81.096 1.00 80.38 513 VAL A O 1
ATOM 3739 N N . ALA A 1 514 ? 36.437 -6.733 -79.935 1.00 79.62 514 ALA A N 1
ATOM 3740 C CA . ALA A 1 514 ? 35.877 -6.348 -78.648 1.00 79.62 514 ALA A CA 1
ATOM 3741 C C . ALA A 1 514 ? 36.248 -4.888 -78.335 1.00 79.62 514 ALA A C 1
ATOM 3743 O O . ALA A 1 514 ? 37.326 -4.413 -78.690 1.00 79.62 514 ALA A O 1
ATOM 3744 N N . LEU A 1 515 ? 35.392 -4.165 -77.599 1.00 75.56 515 LEU A N 1
ATOM 3745 C CA . LEU A 1 515 ? 35.625 -2.752 -77.232 1.00 75.56 515 LEU A CA 1
ATOM 3746 C C . LEU A 1 515 ? 36.954 -2.496 -76.480 1.00 75.56 515 LEU A C 1
ATOM 3748 O O . LEU A 1 515 ? 37.432 -1.356 -76.407 1.00 75.56 515 LEU A O 1
ATOM 3752 N N . ASN A 1 516 ? 37.549 -3.550 -75.916 1.00 80.12 516 ASN A N 1
ATOM 3753 C CA . ASN A 1 516 ? 38.780 -3.495 -75.133 1.00 80.12 516 ASN A CA 1
ATOM 3754 C C . ASN A 1 516 ? 40.011 -4.054 -75.861 1.00 80.12 516 ASN A C 1
ATOM 3756 O O . ASN A 1 516 ? 41.093 -4.036 -75.275 1.00 80.12 516 ASN A O 1
ATOM 3760 N N . ASP A 1 517 ? 39.886 -4.491 -77.116 1.00 82.00 517 ASP A N 1
ATOM 3761 C CA . ASP A 1 517 ? 41.021 -5.027 -77.867 1.00 82.00 517 ASP A CA 1
ATOM 3762 C C . ASP A 1 517 ? 41.983 -3.901 -78.279 1.00 82.00 517 ASP A C 1
ATOM 3764 O O . ASP A 1 517 ? 41.584 -2.875 -78.831 1.00 82.00 517 ASP A O 1
ATOM 3768 N N . LEU A 1 518 ? 43.275 -4.088 -77.996 1.00 83.31 518 LEU A N 1
ATOM 3769 C CA . LEU A 1 518 ? 44.351 -3.185 -78.434 1.00 83.31 518 LEU A CA 1
ATOM 3770 C C . LEU A 1 518 ? 44.777 -3.471 -79.884 1.00 83.31 518 LEU A C 1
ATOM 3772 O O . LEU A 1 518 ? 45.225 -2.568 -80.591 1.00 83.31 518 LEU A O 1
ATOM 3776 N N . PHE A 1 519 ? 44.600 -4.714 -80.336 1.00 82.31 519 PHE A N 1
ATOM 3777 C CA . PHE A 1 519 ? 44.941 -5.193 -81.675 1.00 82.31 519 PHE A CA 1
ATOM 3778 C C . PHE A 1 519 ? 43.847 -6.129 -82.194 1.00 82.31 519 PHE A C 1
ATOM 3780 O O . PHE A 1 519 ? 43.225 -6.850 -81.419 1.00 82.31 519 PHE A O 1
ATOM 3787 N N . CYS A 1 520 ? 43.627 -6.144 -83.506 1.00 85.94 520 CYS A N 1
ATOM 3788 C CA . CYS A 1 520 ? 42.718 -7.085 -84.148 1.00 85.94 520 CYS A CA 1
ATOM 3789 C C . CYS A 1 520 ? 43.336 -8.489 -84.168 1.00 85.94 520 CYS A C 1
ATOM 3791 O O . CYS A 1 520 ? 44.420 -8.670 -84.717 1.00 85.94 520 CYS A O 1
ATOM 3793 N N . GLY A 1 521 ? 42.637 -9.484 -83.615 1.00 83.19 521 GLY A N 1
ATOM 3794 C CA . GLY A 1 521 ? 43.113 -10.873 -83.580 1.00 83.19 521 GLY A CA 1
ATOM 3795 C C . GLY A 1 521 ? 43.222 -11.555 -84.951 1.00 83.19 521 GLY A C 1
ATOM 3796 O O . GLY A 1 521 ? 43.978 -12.507 -85.086 1.00 83.19 521 GLY A O 1
ATOM 3797 N N . GLU A 1 522 ? 42.508 -11.056 -85.965 1.00 86.88 522 GLU A N 1
ATOM 3798 C CA . GLU A 1 522 ? 42.514 -11.602 -87.334 1.00 86.88 522 GLU A CA 1
ATOM 3799 C C . GLU A 1 522 ? 43.660 -11.037 -88.188 1.00 86.88 522 GLU A C 1
ATOM 3801 O O . GLU A 1 522 ? 44.409 -11.788 -88.803 1.00 86.88 522 GLU A O 1
ATOM 3806 N N . CYS A 1 523 ? 43.831 -9.709 -88.223 1.00 86.62 523 CYS A N 1
ATOM 3807 C CA . CYS A 1 523 ? 44.802 -9.059 -89.118 1.00 86.62 523 CYS A CA 1
ATOM 3808 C C . CYS A 1 523 ? 45.968 -8.356 -88.405 1.00 86.62 523 CYS A C 1
ATOM 3810 O O . CYS A 1 523 ? 46.838 -7.791 -89.064 1.00 86.62 523 CYS A O 1
ATOM 3812 N N . GLY A 1 524 ? 45.984 -8.333 -87.069 1.00 83.00 524 GLY A N 1
ATOM 3813 C CA . GLY A 1 524 ? 47.022 -7.675 -86.269 1.00 83.00 524 GLY A CA 1
ATOM 3814 C C . GLY A 1 524 ? 46.953 -6.143 -86.242 1.00 83.00 524 GLY A C 1
ATOM 3815 O O . GLY A 1 524 ? 47.807 -5.508 -85.623 1.00 83.00 524 GLY A O 1
ATOM 3816 N N . ASN A 1 525 ? 45.957 -5.521 -86.884 1.00 84.56 525 ASN A N 1
ATOM 3817 C CA . ASN A 1 525 ? 45.846 -4.063 -86.940 1.00 84.56 525 ASN A CA 1
ATOM 3818 C C . ASN A 1 525 ? 45.612 -3.458 -85.546 1.00 84.56 525 ASN A C 1
ATOM 3820 O O . ASN A 1 525 ? 44.759 -3.933 -84.796 1.00 84.56 525 ASN A O 1
ATOM 3824 N N . LYS A 1 526 ? 46.339 -2.392 -85.207 1.00 86.94 526 LYS A N 1
ATOM 3825 C CA . LYS A 1 526 ? 46.225 -1.704 -83.916 1.00 86.94 526 LYS A CA 1
ATOM 3826 C C . LYS A 1 526 ? 44.925 -0.893 -83.861 1.00 86.94 526 LYS A C 1
ATOM 3828 O O . LYS A 1 526 ? 44.656 -0.098 -84.757 1.00 86.94 526 LYS A O 1
ATOM 3833 N N . LEU A 1 527 ? 44.112 -1.120 -82.830 1.00 80.06 527 LEU A N 1
ATOM 3834 C CA . LEU A 1 527 ? 42.771 -0.533 -82.681 1.00 80.06 527 LEU A CA 1
ATOM 3835 C C . LEU A 1 527 ? 42.750 0.688 -81.744 1.00 80.06 527 LEU A C 1
ATOM 3837 O O . LEU A 1 527 ? 41.819 1.489 -81.817 1.00 80.06 527 LEU A O 1
ATOM 3841 N N . LYS A 1 528 ? 43.767 0.831 -80.883 1.00 77.62 528 LYS A N 1
ATOM 3842 C CA . LYS A 1 528 ? 43.979 1.951 -79.951 1.00 77.62 528 LYS A CA 1
ATOM 3843 C C . LYS A 1 528 ? 45.431 2.378 -79.934 1.00 77.62 528 LYS A C 1
ATOM 3845 O O . LYS A 1 528 ? 46.284 1.470 -79.839 1.00 77.62 528 LYS A O 1
#

Foldseek 3Di:
DFPDDLVPVLVVLLVQLLVLVVDVQLLVLLLVLLLQLVVLQLVLLVCCVVVNDVSSVVSNVVSVLSNQLSLLLSLLQLLCVLVVHDRDHPVVSSVVSNVLVVLVVVVVVVVVVVVVVLVVVLVVQLVVLVPPPVSVVSCVPSVVVSVVVVVVVVCCVVQQCVLQLSLLSSVVDHSLLSVLLSVQLCVPPVPSLSVSSVVLCVVLVVVCCVCCVPLVVCLLVVLCVVCVVFVLNVLNCCVVVLPDDDDDDDSDDNSVSCPDTPNVVSVSVSSSVVSSVVSSSSSSSSSSSSNSNVVSNVPDDSVVSSVVVVVVVVVVVVVVVVVVVVVVVVVVVVVVVVVVVVVVVVVVVVVVVPDDDDDDDDYDDDDDDPDPPVPVVVVVVVVVVVVVVVVVVVVVVVVVVVVVVVVVVVVVVVVVVVVVVVVVVVVVVVVVVVVVVVVVVVVVVVSVVVVVVVVVVVVVVVVVVVVVVVVVVVVVVVVVVVVVVVVVVVVVVVVVVVVPPQADADPPPRHGDHPPDQADPPPRHGPD

Secondary structure (DSSP, 8-state):
-----HHHHHHHHHHHHTHHHH-HHHHHHHHHHHHHHHHHHHHHHHHHHHT-HHHHHHHHHHHHHHHHHHHHHHHHHHHHHHTTPPPPPHHHHHHHHHHHHHHHHHHHHHHHHHHHHHHHHHHHHHHHTTSTTHHHHHHHHHHHHHHHHHHHHHHHIIIIIHHHHHHHHHTT--HHHHHHHHHHHHHHSHHHHHHHHHHHHHHHHHHHHHHHHHHHHHHHHHHHHHHHHTT-HHHHHHHHHTTSSSS-S-----GGGGSSSTHHHHHHHHHHHHHHHHHHHHHHHHHHHHHHHHHHHTT--HHHHHHHHHHHHHHHHHHHHHHHHHHHHHHHHHHHHHHHHHHHHHHHHHHHHS--------------SS-TTTHHHHHHHHHHHHHHHHHHHHHHHHHHHHHHHHHHHHHHHHHHHHHHHHHHHHHHHHHHHHHHHHHHHHHHHHHHHHHHHHHHHHHHHHHHHHHHHHHHHHHHHHHHHHHHHHHHHHHHHHHHHHHTSPPPBPTTT--B--TT-SB-TTT--B--